Protein AF-K9URP9-F1 (afdb_monomer_lite)

Sequence (396 aa):
MRKAKFNSLANTVRTAKFKATAKFTYFSITTLAIIFYLAGVAKAETPSNNNPIRATFSQLTVNSMAASPTGMSAAIPPQAQAMFGGLTKVTCRAGQAPSTCLPLGFLNTAFGIGKFTPQTAASAAGKPALTGSETLATATPWLGKITVKDALAGNPSLAAVLPQSAFVSGGSGGGSVVNPNLQNTPFGSVVNLKSIQLKRVPSLANTPLNNFAGIQKLTTSQIPNIGNIAFANMPSITIPAGAAVLKMDVVRTQERNVRHMVMSGSEQQPNASCQTNCDYIETHPAIGMPYLKGARIISGDSLQVRGGKGLLAWVNGGKEPTGIHFAGLKFVVRNVNAKQGTATVNLNFRSCFYAFGEHCTPFFIGFPLWQLSERRNSFPLITTDASVVRMIRLQK

Structure (mmCIF, N/CA/C/O backbone):
data_AF-K9URP9-F1
#
_entry.id   AF-K9URP9-F1
#
loop_
_atom_site.group_PDB
_atom_site.id
_atom_site.type_symbol
_atom_site.label_atom_id
_atom_site.label_alt_id
_atom_site.label_comp_id
_atom_site.label_asym_id
_atom_site.label_entity_id
_atom_site.label_seq_id
_atom_site.pdbx_PDB_ins_code
_atom_site.Cartn_x
_atom_site.Cartn_y
_atom_site.Cartn_z
_atom_site.occupancy
_atom_site.B_iso_or_equiv
_atom_site.auth_seq_id
_atom_site.auth_comp_id
_atom_site.auth_asym_id
_atom_site.auth_atom_id
_atom_site.pdbx_PDB_model_num
ATOM 1 N N . MET A 1 1 ? 1.755 61.451 -49.057 1.00 34.56 1 MET A N 1
ATOM 2 C CA . MET A 1 1 ? 2.330 62.711 -48.530 1.00 34.56 1 MET A CA 1
ATOM 3 C C . MET A 1 1 ? 1.831 62.934 -47.105 1.00 34.56 1 MET A C 1
ATOM 5 O O . MET A 1 1 ? 0.663 62.690 -46.861 1.00 34.56 1 MET A O 1
ATOM 9 N N . ARG A 1 2 ? 2.721 63.427 -46.228 1.00 36.50 2 ARG A N 1
ATOM 10 C CA . ARG A 1 2 ? 2.546 63.834 -44.812 1.00 36.50 2 ARG A CA 1
ATOM 11 C C . ARG A 1 2 ? 2.513 62.738 -43.727 1.00 36.50 2 ARG A C 1
ATOM 13 O O . ARG A 1 2 ? 1.492 62.156 -43.395 1.00 36.50 2 ARG A O 1
ATOM 20 N N . LYS A 1 3 ? 3.704 62.568 -43.134 1.00 30.97 3 LYS A N 1
ATOM 21 C CA . LYS A 1 3 ? 3.984 62.162 -41.744 1.00 30.97 3 LYS A CA 1
ATOM 22 C C . LYS A 1 3 ? 3.147 62.984 -40.745 1.00 30.97 3 LYS A C 1
ATOM 24 O O . LYS A 1 3 ? 3.013 64.183 -40.973 1.00 30.97 3 LYS A O 1
ATOM 29 N N . ALA A 1 4 ? 2.787 62.416 -39.587 1.00 31.70 4 ALA A N 1
ATOM 30 C CA . ALA A 1 4 ? 3.400 62.796 -38.300 1.00 31.70 4 ALA A CA 1
ATOM 31 C C . ALA A 1 4 ? 2.737 62.165 -37.052 1.00 31.70 4 ALA A C 1
ATOM 33 O O . ALA A 1 4 ? 1.533 62.247 -36.864 1.00 31.70 4 ALA A O 1
ATOM 34 N N . LYS A 1 5 ? 3.628 61.674 -36.175 1.00 30.41 5 LYS A N 1
ATOM 35 C CA . LYS A 1 5 ? 3.661 61.760 -34.700 1.00 30.41 5 LYS A CA 1
ATOM 36 C C . LYS A 1 5 ? 2.489 61.215 -33.869 1.00 30.41 5 LYS A C 1
ATOM 38 O O . LYS A 1 5 ? 1.526 61.911 -33.578 1.00 30.41 5 LYS A O 1
ATOM 43 N N . PHE A 1 6 ? 2.736 60.038 -33.296 1.00 33.44 6 PHE A N 1
ATOM 44 C CA . PHE A 1 6 ? 2.293 59.686 -31.947 1.00 33.44 6 PHE A CA 1
ATOM 45 C C . PHE A 1 6 ? 3.138 60.448 -30.914 1.00 33.44 6 PHE A C 1
ATOM 47 O O . PHE A 1 6 ? 4.363 60.396 -30.985 1.00 33.44 6 PHE A O 1
ATOM 54 N N . ASN A 1 7 ? 2.489 61.122 -29.960 1.00 30.77 7 ASN A N 1
ATOM 55 C CA . ASN A 1 7 ? 3.104 61.609 -28.724 1.00 30.77 7 ASN A CA 1
ATOM 56 C C . ASN A 1 7 ? 2.097 61.555 -27.556 1.00 30.77 7 ASN A C 1
ATOM 58 O O . ASN A 1 7 ? 1.056 62.200 -27.598 1.00 30.77 7 ASN A O 1
ATOM 62 N N . SER A 1 8 ? 2.464 60.763 -26.543 1.00 32.84 8 SER A N 1
ATOM 63 C CA . SER A 1 8 ? 2.378 60.978 -25.085 1.00 32.84 8 SER A CA 1
ATOM 64 C C . SER A 1 8 ? 1.412 62.026 -24.504 1.00 32.84 8 SER A C 1
ATOM 66 O O . SER A 1 8 ? 1.638 63.214 -24.696 1.00 32.84 8 SER A O 1
ATOM 68 N N . LEU A 1 9 ? 0.538 61.582 -23.586 1.00 33.56 9 LEU A N 1
ATOM 69 C CA . LEU A 1 9 ? 0.057 62.288 -22.374 1.00 33.56 9 LEU A CA 1
ATOM 70 C C . LEU A 1 9 ? -0.288 61.189 -21.335 1.00 33.56 9 LEU A C 1
ATOM 72 O O . LEU A 1 9 ? -1.176 60.382 -21.580 1.00 33.56 9 LEU A O 1
ATOM 76 N N . ALA A 1 10 ? 0.527 60.884 -20.321 1.00 31.83 10 ALA A N 1
ATOM 77 C CA . ALA A 1 10 ? 0.839 61.631 -19.095 1.00 31.83 10 ALA A CA 1
ATOM 78 C C . ALA A 1 10 ? -0.346 61.791 -18.112 1.00 31.83 10 ALA A C 1
ATOM 80 O O . ALA A 1 10 ? -1.184 62.671 -18.252 1.00 31.83 10 ALA A O 1
ATOM 81 N N . ASN A 1 11 ? -0.331 60.919 -17.095 1.00 30.75 11 ASN A N 1
ATOM 82 C CA . ASN A 1 11 ? -0.641 61.126 -15.674 1.00 30.75 11 ASN A CA 1
ATOM 83 C C . ASN A 1 11 ? -1.768 62.087 -15.254 1.00 30.75 11 ASN A C 1
ATOM 85 O O . ASN A 1 11 ? -1.636 63.306 -15.285 1.00 30.75 11 ASN A O 1
ATOM 89 N N . THR A 1 12 ? -2.782 61.526 -14.589 1.00 31.41 12 THR A N 1
ATOM 90 C CA . THR A 1 12 ? -3.489 62.206 -13.492 1.00 31.41 12 THR A CA 1
ATOM 91 C C . THR A 1 12 ? -3.811 61.189 -12.396 1.00 31.41 12 THR A C 1
ATOM 93 O O . THR A 1 12 ? -4.840 60.523 -12.429 1.00 31.41 12 THR A O 1
ATOM 96 N N . VAL A 1 13 ? -2.923 61.058 -11.406 1.00 33.28 13 VAL A N 1
ATOM 97 C CA . VAL A 1 13 ? -3.231 60.397 -10.130 1.00 33.28 13 VAL A CA 1
ATOM 98 C C . VAL A 1 13 ? -3.416 61.495 -9.091 1.00 33.28 13 VAL A C 1
ATOM 100 O O . VAL A 1 13 ? -2.466 62.179 -8.715 1.00 33.28 13 VAL A O 1
ATOM 103 N N . ARG A 1 14 ? -4.661 61.683 -8.643 1.00 32.62 14 ARG A N 1
ATOM 104 C CA . ARG A 1 14 ? -4.984 62.511 -7.477 1.00 32.62 14 ARG A CA 1
ATOM 105 C C . ARG A 1 14 ? -4.479 61.804 -6.220 1.00 32.62 14 ARG A C 1
ATOM 107 O O . ARG A 1 14 ? -4.921 60.708 -5.891 1.00 32.62 14 ARG A O 1
ATOM 114 N N . THR A 1 15 ? -3.564 62.449 -5.511 1.00 33.53 15 THR A N 1
ATOM 115 C CA . THR A 1 15 ? -3.069 62.036 -4.198 1.00 33.53 15 THR A CA 1
ATOM 116 C C . THR A 1 15 ? -4.117 62.321 -3.120 1.00 33.53 15 THR A C 1
ATOM 118 O O . THR A 1 15 ? -4.398 63.471 -2.785 1.00 33.53 15 THR A O 1
ATOM 121 N N . ALA A 1 16 ? -4.690 61.266 -2.539 1.00 36.94 16 ALA A N 1
ATOM 122 C CA . ALA A 1 16 ? -5.431 61.367 -1.286 1.00 36.94 16 ALA A CA 1
ATOM 123 C C . ALA A 1 16 ? -4.433 61.497 -0.122 1.00 36.94 16 ALA A C 1
ATOM 125 O O . ALA A 1 16 ? -3.606 60.615 0.112 1.00 36.94 16 ALA A O 1
ATOM 126 N N . LYS A 1 17 ? -4.494 62.620 0.602 1.00 35.66 17 LYS A N 1
ATOM 127 C CA . LYS A 1 17 ? -3.698 62.872 1.811 1.00 35.66 17 LYS A CA 1
ATOM 128 C C . LYS A 1 17 ? -4.197 61.980 2.953 1.00 35.66 17 LYS A C 1
ATOM 130 O O . LYS A 1 17 ? -5.219 62.274 3.567 1.00 35.66 17 LYS A O 1
ATOM 135 N N . PHE A 1 18 ? -3.462 60.913 3.260 1.00 35.59 18 PHE A N 1
ATOM 136 C CA . PHE A 1 18 ? -3.680 60.107 4.463 1.00 35.59 18 PHE A CA 1
ATOM 137 C C . PHE A 1 18 ? -3.023 60.766 5.686 1.00 35.59 18 PHE A C 1
ATOM 139 O O . PHE A 1 18 ? -1.840 61.108 5.670 1.00 35.59 18 PHE A O 1
ATOM 146 N N . LYS A 1 19 ? -3.820 60.959 6.746 1.00 38.31 19 LYS A N 1
ATOM 147 C CA . LYS A 1 19 ? -3.423 61.556 8.031 1.00 38.31 19 LYS A CA 1
ATOM 148 C C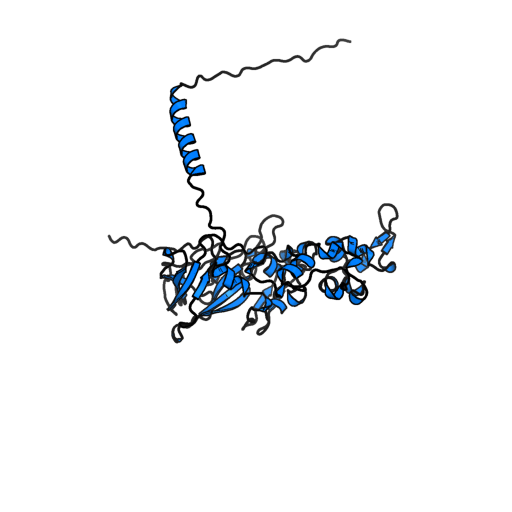 . LYS A 1 19 ? -2.357 60.706 8.742 1.00 38.31 19 LYS A C 1
ATOM 150 O O . LYS A 1 19 ? -2.443 59.482 8.790 1.00 38.31 19 LYS A O 1
ATOM 155 N N . ALA A 1 20 ? -1.376 61.385 9.338 1.00 43.19 20 ALA A N 1
ATOM 156 C CA . ALA A 1 20 ? -0.173 60.818 9.958 1.00 43.19 20 ALA A CA 1
ATOM 157 C C . ALA A 1 20 ? -0.407 59.954 11.219 1.00 43.19 20 ALA A C 1
ATOM 159 O O . ALA A 1 20 ? 0.531 59.343 11.722 1.00 43.19 20 ALA A O 1
ATOM 160 N N . THR A 1 21 ? -1.641 59.833 11.706 1.00 41.44 21 THR A N 1
ATOM 161 C CA . THR A 1 21 ? -1.996 59.018 12.878 1.00 41.44 21 THR A CA 1
ATOM 162 C C . THR A 1 21 ? -2.119 57.516 12.595 1.00 41.44 21 THR A C 1
ATOM 164 O O . THR A 1 21 ? -2.160 56.733 13.535 1.00 41.44 21 THR A O 1
ATOM 167 N N . ALA A 1 22 ? -2.091 57.078 11.329 1.00 40.03 22 ALA A N 1
ATOM 168 C CA . ALA A 1 22 ? -2.135 55.653 10.966 1.00 40.03 22 ALA A CA 1
ATOM 169 C C . ALA A 1 22 ? -0.755 54.955 10.938 1.00 40.03 22 ALA A C 1
ATOM 171 O O . ALA A 1 22 ? -0.683 53.733 10.819 1.00 40.03 22 ALA A O 1
ATOM 172 N N . LYS A 1 23 ? 0.357 55.701 11.052 1.00 36.03 23 LYS A N 1
ATOM 173 C CA . LYS A 1 23 ? 1.711 55.114 11.005 1.00 36.03 23 LYS A CA 1
ATOM 174 C C . LYS A 1 23 ? 2.174 54.509 12.331 1.00 36.03 23 LYS A C 1
ATOM 176 O O . LYS A 1 23 ? 3.009 53.611 12.304 1.00 36.03 23 LYS A O 1
ATOM 181 N N . PHE A 1 24 ? 1.621 54.940 13.466 1.00 36.75 24 PHE A N 1
ATOM 182 C CA . PHE A 1 24 ? 2.049 54.422 14.768 1.00 36.75 24 PHE A CA 1
ATOM 183 C C . PHE A 1 24 ? 1.406 53.072 15.110 1.00 36.75 24 PHE A C 1
ATOM 185 O O . PHE A 1 24 ? 2.075 52.206 15.655 1.00 36.75 24 PHE A O 1
ATOM 192 N N . THR A 1 25 ? 0.163 52.820 14.692 1.00 38.22 25 THR A N 1
ATOM 193 C CA . THR A 1 25 ? -0.515 51.536 14.949 1.00 38.22 25 THR A CA 1
ATOM 194 C C . THR A 1 25 ? -0.039 50.416 14.017 1.00 38.22 25 THR A C 1
ATOM 196 O O . THR A 1 25 ? -0.058 49.248 14.396 1.00 38.22 25 THR A O 1
ATOM 199 N N . TYR A 1 26 ? 0.446 50.751 12.814 1.00 35.41 26 TYR A N 1
ATOM 200 C CA . TYR A 1 26 ? 0.939 49.753 11.858 1.00 35.41 26 TYR A CA 1
ATOM 201 C C . TYR A 1 26 ? 2.353 49.252 12.191 1.00 35.41 26 TYR A C 1
ATOM 203 O O . TYR A 1 26 ? 2.669 48.100 11.914 1.00 35.41 26 TYR A O 1
ATOM 211 N N . PHE A 1 27 ? 3.187 50.076 12.839 1.00 35.84 27 PHE A N 1
ATOM 212 C CA . PHE A 1 27 ? 4.522 49.658 13.287 1.00 35.84 27 PHE A CA 1
ATOM 213 C C . PHE A 1 27 ? 4.488 48.824 14.578 1.00 35.84 27 PHE A C 1
ATOM 215 O O . PHE A 1 27 ? 5.326 47.944 14.760 1.00 35.84 27 PHE A O 1
ATOM 222 N N . SER A 1 28 ? 3.499 49.011 15.457 1.00 35.81 28 SER A N 1
ATOM 223 C CA . SER A 1 28 ? 3.376 48.191 16.673 1.00 35.81 28 SER A CA 1
ATOM 224 C C . SER A 1 28 ? 2.900 46.761 16.382 1.00 35.81 28 SER A C 1
ATOM 226 O O . SER A 1 28 ? 3.325 45.826 17.057 1.00 35.81 28 SER A O 1
ATOM 228 N N . ILE A 1 29 ? 2.059 46.568 15.357 1.00 38.97 29 ILE A N 1
ATOM 229 C CA . ILE A 1 29 ? 1.507 45.248 15.002 1.00 38.97 29 ILE A CA 1
ATOM 230 C C . ILE A 1 29 ? 2.509 44.424 14.176 1.00 38.97 29 ILE A C 1
ATOM 232 O O . ILE A 1 29 ? 2.613 43.213 14.371 1.00 38.97 29 ILE A O 1
ATOM 236 N N . THR A 1 30 ? 3.315 45.052 13.313 1.00 37.19 30 THR A N 1
ATOM 237 C CA . THR A 1 30 ? 4.352 44.335 12.549 1.00 37.19 30 THR A CA 1
ATOM 238 C C . THR A 1 30 ? 5.536 43.916 13.418 1.00 37.19 30 THR A C 1
ATOM 240 O O . THR A 1 30 ? 6.073 42.829 13.219 1.00 37.19 30 THR A O 1
ATOM 243 N N . THR A 1 31 ? 5.899 44.699 14.437 1.00 36.03 31 THR A N 1
ATOM 244 C CA . THR A 1 31 ? 7.013 44.333 15.329 1.00 36.03 31 THR A CA 1
ATOM 245 C C . THR A 1 31 ? 6.633 43.196 16.290 1.00 36.03 31 THR A C 1
ATOM 247 O O . THR A 1 31 ? 7.452 42.314 16.544 1.00 36.03 31 THR A O 1
ATOM 250 N N . LEU A 1 32 ? 5.374 43.122 16.750 1.00 35.72 32 LEU A N 1
ATOM 251 C CA . LEU A 1 32 ? 4.903 41.997 17.574 1.00 35.72 32 LEU A CA 1
ATOM 252 C C . LEU A 1 32 ? 4.765 40.694 16.763 1.00 35.72 32 LEU A C 1
ATOM 254 O O . LEU A 1 32 ? 5.080 39.619 17.271 1.00 35.72 32 LEU A O 1
ATOM 258 N N . ALA A 1 33 ? 4.371 40.778 15.487 1.00 36.47 33 ALA A N 1
ATOM 259 C CA . ALA A 1 33 ? 4.318 39.619 14.593 1.00 36.47 33 ALA A CA 1
ATOM 260 C C . ALA A 1 33 ? 5.715 39.046 14.284 1.00 36.47 33 ALA A C 1
ATOM 262 O O . ALA A 1 33 ? 5.862 37.831 14.175 1.00 36.47 33 ALA A O 1
ATOM 263 N N . ILE A 1 34 ? 6.754 39.888 14.216 1.00 37.81 34 ILE A N 1
ATOM 264 C CA . ILE A 1 34 ? 8.144 39.444 14.005 1.00 37.81 34 ILE A CA 1
ATOM 265 C C . ILE A 1 34 ? 8.726 38.797 15.274 1.00 37.81 34 ILE A C 1
ATOM 267 O O . ILE A 1 34 ? 9.455 37.813 15.170 1.00 37.81 34 ILE A O 1
ATOM 271 N N . ILE A 1 35 ? 8.355 39.264 16.472 1.00 34.94 35 ILE A N 1
ATOM 272 C CA . ILE A 1 35 ? 8.791 38.635 17.732 1.00 34.94 35 ILE A CA 1
ATOM 273 C C . ILE A 1 35 ? 8.138 37.254 17.918 1.00 34.94 35 ILE A C 1
ATOM 275 O O . ILE A 1 35 ? 8.825 36.322 18.327 1.00 34.94 35 ILE A O 1
ATOM 279 N N . PHE A 1 36 ? 6.875 37.053 17.519 1.00 35.19 36 PHE A N 1
ATOM 280 C CA . PHE A 1 36 ? 6.280 35.705 17.491 1.00 35.19 36 PHE A CA 1
ATOM 281 C C . PHE A 1 36 ? 6.842 34.812 16.372 1.00 35.19 36 PHE A C 1
ATOM 283 O O . PHE A 1 36 ? 6.916 33.597 16.552 1.00 35.19 36 PHE A O 1
ATOM 290 N N . TYR A 1 37 ? 7.307 35.386 15.257 1.00 35.53 37 TYR A N 1
ATOM 291 C CA . TYR A 1 37 ? 7.987 34.625 14.200 1.00 35.53 37 TYR A CA 1
ATOM 292 C C . TYR A 1 37 ? 9.415 34.202 14.592 1.00 35.53 37 TYR A C 1
ATOM 294 O O . TYR A 1 37 ? 9.905 33.181 14.114 1.00 35.53 37 TYR A O 1
ATOM 302 N N . LEU A 1 38 ? 10.075 34.945 15.491 1.00 32.22 38 LEU A N 1
ATOM 303 C CA . LEU A 1 38 ? 11.435 34.649 15.964 1.00 32.22 38 LEU A CA 1
ATOM 304 C C . LEU A 1 38 ? 11.488 33.903 17.310 1.00 32.22 38 LEU A C 1
ATOM 306 O O . LEU A 1 38 ? 12.476 33.223 17.572 1.00 32.22 38 LEU A O 1
ATOM 310 N N . ALA A 1 39 ? 10.437 33.960 18.137 1.00 35.59 39 ALA A N 1
ATOM 311 C CA . ALA A 1 39 ? 10.369 33.268 19.434 1.00 35.59 39 ALA A CA 1
ATOM 312 C C . ALA A 1 39 ? 9.402 32.065 19.464 1.00 35.59 39 ALA A C 1
ATOM 314 O O . ALA A 1 39 ? 9.226 31.437 20.505 1.00 35.59 39 ALA A O 1
ATOM 315 N N . GLY A 1 40 ? 8.778 31.730 18.331 1.00 35.06 40 GLY A N 1
ATOM 316 C CA . GLY A 1 40 ? 7.729 30.714 18.234 1.00 35.06 40 GLY A CA 1
ATOM 317 C C . GLY A 1 40 ? 7.992 29.603 17.224 1.00 35.06 40 GLY A C 1
ATOM 318 O O . GLY A 1 40 ? 7.066 28.870 16.893 1.00 35.06 40 GLY A O 1
ATOM 319 N N . VAL A 1 41 ? 9.224 29.421 16.742 1.00 36.44 41 VAL A N 1
ATOM 320 C CA . VAL A 1 41 ? 9.607 28.108 16.215 1.00 36.44 41 VAL A CA 1
ATOM 321 C C . VAL A 1 41 ? 9.947 27.278 17.441 1.00 36.44 41 VAL A C 1
ATOM 323 O O . VAL A 1 41 ? 11.108 27.167 17.834 1.00 36.44 41 VAL A O 1
ATOM 326 N N . ALA A 1 42 ? 8.921 26.712 18.086 1.00 35.38 42 ALA A N 1
ATOM 327 C CA . ALA A 1 42 ? 9.142 25.464 18.794 1.00 35.38 42 ALA A CA 1
ATOM 328 C C . ALA A 1 42 ? 9.882 24.601 17.778 1.00 35.38 42 ALA A C 1
ATOM 330 O O . ALA A 1 42 ? 9.323 24.284 16.724 1.00 35.38 42 ALA A O 1
ATOM 331 N N . LYS A 1 43 ? 11.180 24.367 18.009 1.00 31.98 43 LYS A N 1
ATOM 332 C CA . LYS A 1 43 ? 11.938 23.410 17.218 1.00 31.98 43 LYS A CA 1
ATOM 333 C C . LYS A 1 43 ? 11.068 22.171 17.264 1.00 31.98 43 LYS A C 1
ATOM 335 O O . LYS A 1 43 ? 10.915 21.593 18.337 1.00 31.98 43 LYS A O 1
ATOM 340 N N . ALA A 1 44 ? 10.421 21.839 16.146 1.00 37.56 44 ALA A N 1
ATOM 341 C CA . ALA A 1 44 ? 9.866 20.518 15.981 1.00 37.56 44 ALA A CA 1
ATOM 342 C C . ALA A 1 44 ? 11.051 19.625 16.308 1.00 37.56 44 ALA A C 1
ATOM 344 O O . ALA A 1 44 ? 12.071 19.707 15.617 1.00 37.56 44 ALA A O 1
ATOM 345 N N . GLU A 1 45 ? 10.985 18.946 17.456 1.00 34.72 45 GLU A N 1
ATOM 346 C CA . GLU A 1 45 ? 12.039 18.039 17.863 1.00 34.72 45 GLU A CA 1
ATOM 347 C C . GLU A 1 45 ? 12.273 17.165 16.645 1.00 34.72 45 GLU A C 1
ATOM 349 O O . GLU A 1 45 ? 11.347 16.516 16.146 1.00 34.72 45 GLU A O 1
ATOM 354 N N . THR A 1 46 ? 13.479 17.251 16.086 1.00 36.47 46 THR A N 1
ATOM 355 C CA . THR A 1 46 ? 13.917 16.332 15.049 1.00 36.47 46 THR A CA 1
ATOM 356 C C . THR A 1 46 ? 13.543 14.956 15.573 1.00 36.47 46 THR A C 1
ATOM 358 O O . THR A 1 46 ? 13.974 14.642 16.686 1.00 36.47 46 THR A O 1
ATOM 361 N N . PRO A 1 47 ? 12.680 14.184 14.877 1.00 41.97 47 PRO A N 1
ATOM 362 C CA . PRO A 1 47 ? 12.162 12.946 15.424 1.00 41.97 47 PRO A CA 1
ATOM 363 C C . PRO A 1 47 ? 13.365 12.099 15.798 1.00 41.97 47 PRO A C 1
ATOM 365 O O . PRO A 1 47 ? 14.113 11.642 14.933 1.00 41.97 47 PRO A O 1
ATOM 368 N N . SER A 1 48 ? 13.596 11.993 17.105 1.00 41.69 48 SER A N 1
ATOM 369 C CA . SER A 1 48 ? 14.720 11.254 17.640 1.00 41.69 48 SER A CA 1
ATOM 370 C C . SER A 1 48 ? 14.665 9.858 17.033 1.00 41.69 48 SER A C 1
ATOM 372 O O . SER A 1 48 ? 13.585 9.272 16.897 1.00 41.69 48 SER A O 1
ATOM 374 N N . ASN A 1 49 ? 15.822 9.294 16.686 1.00 46.09 49 ASN A N 1
ATOM 375 C CA . ASN A 1 49 ? 15.916 7.890 16.282 1.00 46.09 49 ASN A CA 1
ATOM 376 C C . ASN A 1 49 ? 15.344 6.933 17.355 1.00 46.09 49 ASN A C 1
ATOM 378 O O . ASN A 1 49 ? 15.093 5.773 17.046 1.00 46.09 49 ASN A O 1
ATOM 382 N N . ASN A 1 50 ? 15.050 7.443 18.559 1.00 50.69 50 ASN A N 1
ATOM 383 C CA . ASN A 1 50 ? 14.393 6.749 19.663 1.00 50.69 50 ASN A CA 1
ATOM 384 C C . ASN A 1 50 ? 12.870 6.979 19.741 1.00 50.69 50 ASN A C 1
ATOM 386 O O . ASN A 1 50 ? 12.268 6.657 20.763 1.00 50.69 50 ASN A O 1
ATOM 390 N N . ASN A 1 51 ? 12.213 7.531 18.712 1.00 72.56 51 ASN A N 1
ATOM 391 C CA . ASN A 1 51 ? 10.751 7.615 18.696 1.00 72.56 51 ASN A CA 1
ATOM 392 C C . ASN A 1 51 ? 10.161 6.183 18.630 1.00 72.56 51 ASN A C 1
ATOM 394 O O . ASN A 1 51 ? 10.341 5.504 17.612 1.00 72.56 51 ASN A O 1
ATOM 398 N N . PRO A 1 52 ? 9.430 5.711 19.659 1.00 77.38 52 PRO A N 1
ATOM 399 C CA . PRO A 1 52 ? 8.906 4.341 19.716 1.00 77.38 52 PRO A CA 1
ATOM 400 C C . PRO A 1 52 ? 7.935 4.020 18.570 1.00 77.38 52 PRO A C 1
ATOM 402 O O . PRO A 1 52 ? 7.813 2.867 18.150 1.00 77.38 52 PRO A O 1
ATOM 405 N N . ILE A 1 53 ? 7.290 5.042 18.003 1.00 81.44 53 ILE A N 1
ATOM 406 C CA . ILE A 1 53 ? 6.449 4.914 16.811 1.00 81.44 53 ILE A CA 1
ATOM 407 C C . ILE A 1 53 ? 7.317 4.559 15.605 1.00 81.44 53 ILE A C 1
ATOM 409 O O . ILE A 1 53 ? 7.012 3.606 14.889 1.00 81.44 53 ILE A O 1
ATOM 413 N N . ARG A 1 54 ? 8.440 5.264 15.411 1.00 85.50 54 ARG A N 1
ATOM 414 C CA . ARG A 1 54 ? 9.380 4.951 14.330 1.00 85.50 54 ARG A CA 1
ATOM 415 C C . ARG A 1 54 ? 9.961 3.557 14.503 1.00 85.50 54 ARG A C 1
ATOM 417 O O . ARG A 1 54 ? 9.957 2.802 13.542 1.00 85.50 54 ARG A O 1
ATOM 424 N N . ALA A 1 55 ? 10.375 3.189 15.715 1.00 86.19 55 ALA A N 1
ATOM 425 C CA . ALA A 1 55 ? 10.870 1.844 16.007 1.00 86.19 55 ALA A CA 1
ATOM 426 C C . ALA A 1 55 ? 9.849 0.755 15.628 1.00 86.19 55 ALA A C 1
ATOM 428 O O . ALA A 1 55 ? 10.214 -0.227 14.987 1.00 86.19 55 ALA A O 1
ATOM 429 N N . THR A 1 56 ? 8.564 0.965 15.935 1.00 87.00 56 THR A N 1
ATOM 430 C CA . THR A 1 56 ? 7.496 0.028 15.553 1.00 87.00 56 THR A CA 1
ATOM 431 C C . THR A 1 56 ? 7.349 -0.069 14.031 1.00 87.00 56 THR A C 1
ATOM 433 O O . THR A 1 56 ? 7.316 -1.163 13.476 1.00 87.00 56 THR A O 1
ATOM 436 N N . PHE A 1 57 ? 7.314 1.064 13.326 1.00 88.88 57 PHE A N 1
ATOM 437 C CA . PHE A 1 57 ? 7.189 1.089 11.862 1.00 88.88 57 PHE A CA 1
ATOM 438 C C . PHE A 1 57 ? 8.446 0.584 11.140 1.00 88.88 57 PHE A C 1
ATOM 440 O O . PHE A 1 57 ? 8.353 0.123 10.004 1.00 88.88 57 PHE A O 1
ATOM 447 N N . SER A 1 58 ? 9.613 0.630 11.785 1.00 91.69 58 SER A N 1
ATOM 448 C CA . SER A 1 58 ? 10.855 0.047 11.269 1.00 91.69 58 SER A CA 1
ATOM 449 C C . SER A 1 58 ? 10.841 -1.485 11.269 1.00 91.69 58 SER A C 1
ATOM 451 O O . SER A 1 58 ? 11.610 -2.095 10.534 1.00 91.69 58 SER A O 1
ATOM 453 N N . GLN A 1 59 ? 9.974 -2.112 12.070 1.00 90.81 59 GLN A N 1
ATOM 454 C CA . GLN A 1 59 ? 9.821 -3.571 12.138 1.00 90.81 59 GLN A CA 1
ATOM 455 C C . GLN A 1 59 ? 8.718 -4.104 11.213 1.00 90.81 59 GLN A C 1
ATOM 457 O O . GLN A 1 59 ? 8.587 -5.314 11.040 1.00 90.81 59 GLN A O 1
ATOM 462 N N . LEU A 1 60 ? 7.914 -3.216 10.625 1.00 93.00 60 LEU A N 1
ATOM 463 C CA . LEU A 1 60 ? 6.803 -3.582 9.757 1.00 93.00 60 LEU A CA 1
ATOM 464 C C . LEU A 1 60 ? 7.189 -3.444 8.293 1.00 93.00 60 LEU A C 1
ATOM 466 O O . LEU A 1 60 ? 7.716 -2.420 7.878 1.00 93.00 60 LEU A O 1
ATOM 470 N N . THR A 1 61 ? 6.864 -4.454 7.503 1.00 95.50 61 THR A N 1
ATOM 471 C CA . THR A 1 61 ? 7.004 -4.468 6.046 1.00 95.50 61 THR A CA 1
ATOM 472 C C . THR A 1 61 ? 5.712 -5.006 5.437 1.00 95.50 61 THR A C 1
ATOM 474 O O . THR A 1 61 ? 4.878 -5.580 6.138 1.00 95.50 61 THR A O 1
ATOM 477 N N . VAL A 1 62 ? 5.529 -4.885 4.120 1.00 95.25 62 VAL A N 1
ATOM 478 C CA . VAL A 1 62 ? 4.361 -5.502 3.462 1.00 95.25 62 VAL A CA 1
ATOM 479 C C . VAL A 1 62 ? 4.407 -7.029 3.605 1.00 95.25 62 VAL A C 1
ATOM 481 O O . VAL A 1 62 ? 3.368 -7.667 3.753 1.00 95.25 62 VAL A O 1
ATOM 484 N N . ASN A 1 63 ? 5.605 -7.619 3.605 1.00 94.75 63 ASN A N 1
ATOM 485 C CA . ASN A 1 63 ? 5.795 -9.060 3.763 1.00 94.75 63 ASN A CA 1
ATOM 486 C C . ASN A 1 63 ? 5.585 -9.561 5.199 1.00 94.75 63 ASN A C 1
ATOM 488 O O . ASN A 1 63 ? 5.319 -10.745 5.375 1.00 94.75 63 ASN A O 1
ATOM 492 N N . SER A 1 64 ? 5.685 -8.697 6.215 1.00 92.44 64 SER A N 1
ATOM 493 C CA . SER A 1 64 ? 5.437 -9.083 7.612 1.00 92.44 64 SER A CA 1
ATOM 494 C C . SER A 1 64 ? 3.964 -8.991 8.014 1.00 92.44 64 SER A C 1
ATOM 496 O O . SER A 1 64 ? 3.610 -9.379 9.125 1.00 92.44 64 SER A O 1
ATOM 498 N N . MET A 1 65 ? 3.105 -8.433 7.158 1.00 92.06 65 MET A N 1
ATOM 499 C CA . MET A 1 65 ? 1.673 -8.332 7.426 1.00 92.06 65 MET A CA 1
ATOM 500 C C . MET A 1 65 ? 1.008 -9.708 7.381 1.00 92.06 65 MET A C 1
ATOM 502 O O . MET A 1 65 ? 1.320 -10.537 6.523 1.00 92.06 65 MET A O 1
ATOM 506 N N . ALA A 1 66 ? 0.044 -9.930 8.274 1.00 92.31 66 ALA A N 1
ATOM 507 C CA . ALA A 1 66 ? -0.699 -11.177 8.299 1.00 92.31 66 ALA A CA 1
ATOM 508 C C . ALA A 1 66 ? -1.544 -11.348 7.029 1.00 92.31 66 ALA A C 1
ATOM 510 O O . ALA A 1 66 ? -2.036 -10.385 6.429 1.00 92.31 66 ALA A O 1
ATOM 511 N N . ALA A 1 67 ? -1.739 -12.605 6.640 1.00 92.38 67 ALA A N 1
ATOM 512 C CA . ALA A 1 67 ? -2.669 -12.948 5.583 1.00 92.38 67 ALA A CA 1
ATOM 513 C C . ALA A 1 67 ? -4.101 -12.529 5.934 1.00 92.38 67 ALA A C 1
ATOM 515 O O . ALA A 1 67 ? -4.495 -12.496 7.102 1.00 92.38 67 ALA A O 1
ATOM 516 N N . SER A 1 68 ? -4.894 -12.239 4.904 1.00 88.06 68 SER A N 1
ATOM 517 C CA . SER A 1 68 ? -6.309 -11.948 5.110 1.00 88.06 68 SER A CA 1
ATOM 518 C C . SER A 1 68 ? -7.030 -13.197 5.631 1.00 88.06 68 SER A C 1
ATOM 520 O O . SER A 1 68 ? -6.989 -14.228 4.955 1.00 88.06 68 SER A O 1
ATOM 522 N N . PRO A 1 69 ? -7.719 -13.148 6.786 1.00 85.12 69 PRO A N 1
ATOM 523 C CA . PRO A 1 69 ? -8.440 -14.309 7.311 1.00 85.12 69 PRO A CA 1
ATOM 524 C C . PRO A 1 69 ? -9.669 -14.648 6.458 1.00 85.12 69 PRO A C 1
ATOM 526 O O . PRO A 1 69 ? -10.105 -15.794 6.412 1.00 85.12 69 PRO A O 1
ATOM 529 N N . THR A 1 70 ? -10.211 -13.657 5.752 1.00 86.12 70 THR A N 1
ATOM 530 C CA . THR A 1 70 ? -11.373 -13.787 4.873 1.00 86.12 70 THR A CA 1
ATOM 531 C C . THR A 1 70 ? -11.023 -13.389 3.443 1.00 86.12 70 THR A C 1
ATOM 533 O O . THR A 1 70 ? -10.046 -12.683 3.184 1.00 86.12 70 THR A O 1
ATOM 536 N N . GLY A 1 71 ? -11.809 -13.864 2.478 1.00 86.00 71 GLY A N 1
ATOM 537 C CA . GLY A 1 71 ? -11.693 -13.401 1.100 1.00 86.00 71 GLY A CA 1
ATOM 538 C C . GLY A 1 71 ? -12.201 -11.965 0.961 1.00 86.00 71 GLY A C 1
ATOM 539 O O . GLY A 1 71 ? -13.234 -11.613 1.522 1.00 86.00 71 GLY A O 1
ATOM 540 N N . MET A 1 72 ? -11.500 -11.149 0.181 1.00 87.06 72 MET A N 1
ATOM 541 C CA . MET A 1 72 ? -11.888 -9.787 -0.175 1.00 87.06 72 MET A CA 1
ATOM 542 C C . MET A 1 72 ? -11.924 -9.647 -1.690 1.00 87.06 72 MET A C 1
ATOM 544 O O . MET A 1 72 ? -11.033 -10.126 -2.396 1.00 87.06 72 MET A O 1
ATOM 548 N N . SER A 1 73 ? -12.941 -8.967 -2.209 1.00 87.38 73 SER A N 1
ATOM 549 C CA . SER A 1 73 ? -13.028 -8.694 -3.635 1.00 87.38 73 SER A CA 1
ATOM 550 C C . SER A 1 73 ? -13.821 -7.425 -3.907 1.00 87.38 73 SER A C 1
ATOM 552 O O . SER A 1 73 ? -14.870 -7.220 -3.305 1.00 87.38 73 SER A O 1
ATOM 554 N N . ALA A 1 74 ? -13.345 -6.594 -4.832 1.00 84.88 74 ALA A N 1
ATOM 555 C CA . ALA A 1 74 ? -14.073 -5.416 -5.289 1.00 84.88 74 ALA A CA 1
ATOM 556 C C . ALA A 1 74 ? -13.869 -5.195 -6.781 1.00 84.88 74 ALA A C 1
ATOM 558 O O . ALA A 1 74 ? -12.743 -5.250 -7.280 1.00 84.88 74 ALA A O 1
ATOM 559 N N . ALA A 1 75 ? -14.969 -4.936 -7.485 1.00 86.94 75 ALA A N 1
ATOM 560 C CA . ALA A 1 75 ? -14.931 -4.530 -8.879 1.00 86.94 75 ALA A CA 1
ATOM 561 C C . ALA A 1 75 ? -14.346 -3.120 -9.006 1.00 86.94 75 ALA A C 1
ATOM 563 O O . ALA A 1 75 ? -14.667 -2.227 -8.219 1.00 86.94 75 ALA A O 1
ATOM 564 N N . ILE A 1 76 ? -13.504 -2.942 -10.018 1.00 83.12 76 ILE A N 1
ATOM 565 C CA . ILE A 1 76 ? -13.030 -1.641 -10.456 1.00 83.12 76 ILE A CA 1
ATOM 566 C C . ILE A 1 76 ? -13.950 -1.175 -11.593 1.00 83.12 76 ILE A C 1
ATOM 568 O O . ILE A 1 76 ? -14.040 -1.843 -12.631 1.00 83.12 76 ILE A O 1
ATOM 572 N N . PRO A 1 77 ? -14.630 -0.037 -11.406 1.00 77.12 77 PRO A N 1
ATOM 573 C CA . PRO A 1 77 ? -15.388 0.651 -12.435 1.00 77.12 77 PRO A CA 1
ATOM 574 C C . PRO A 1 77 ? -14.721 0.703 -13.804 1.00 77.12 77 PRO A C 1
ATOM 576 O O . PRO A 1 77 ? -13.559 1.103 -13.841 1.00 77.12 77 PRO A O 1
ATOM 579 N N . PRO A 1 78 ? -15.424 0.436 -14.921 1.00 83.69 78 PRO A N 1
ATOM 580 C CA . PRO A 1 78 ? -14.868 0.578 -16.272 1.00 83.69 78 PRO A CA 1
ATOM 581 C C . PRO A 1 78 ? -14.147 1.911 -16.499 1.00 83.69 78 PRO A C 1
ATOM 583 O O . PRO A 1 78 ? -13.035 1.940 -17.017 1.00 83.69 78 PRO A O 1
ATOM 586 N N . GLN A 1 79 ? -14.731 3.004 -16.001 1.00 75.62 79 GLN A N 1
ATOM 587 C CA . GLN A 1 79 ? -14.186 4.359 -16.096 1.00 75.62 79 GLN A CA 1
ATOM 588 C C . GLN A 1 79 ? -12.847 4.516 -15.358 1.00 75.62 79 GLN A C 1
ATOM 590 O O . GLN A 1 79 ? -12.074 5.409 -15.679 1.00 75.62 79 GLN A O 1
ATOM 595 N N . ALA A 1 80 ? -12.568 3.657 -14.377 1.00 73.62 80 ALA A N 1
ATOM 596 C CA . ALA A 1 80 ? -11.352 3.665 -13.577 1.00 73.62 80 ALA A CA 1
ATOM 597 C C . ALA A 1 80 ? -10.315 2.626 -14.023 1.00 73.62 80 ALA A C 1
ATOM 599 O O . ALA A 1 80 ? -9.143 2.789 -13.703 1.00 73.62 80 ALA A O 1
ATOM 600 N N . GLN A 1 81 ? -10.696 1.568 -14.750 1.00 84.25 81 GLN A N 1
ATOM 601 C CA . GLN A 1 81 ? -9.815 0.416 -15.021 1.00 84.25 81 GLN A CA 1
ATOM 602 C C . GLN A 1 81 ? -8.482 0.829 -15.645 1.00 84.25 81 GLN A C 1
ATOM 604 O O . GLN A 1 81 ? -7.434 0.354 -15.212 1.00 84.25 81 GLN A O 1
ATOM 609 N N . ALA A 1 82 ? -8.498 1.765 -16.599 1.00 78.81 82 ALA A N 1
ATOM 610 C CA . ALA A 1 82 ? -7.284 2.291 -17.221 1.00 78.81 82 ALA A CA 1
ATOM 611 C C . ALA A 1 82 ? -6.304 2.891 -16.192 1.00 78.81 82 ALA A C 1
ATOM 613 O O . ALA A 1 82 ? -5.102 2.643 -16.267 1.00 78.81 82 ALA A O 1
ATOM 614 N N . MET A 1 83 ? -6.817 3.596 -15.177 1.00 72.62 83 MET A N 1
ATOM 615 C CA . MET A 1 83 ? -6.023 4.201 -14.096 1.00 72.62 83 MET A CA 1
ATOM 616 C C . MET A 1 83 ? -5.377 3.143 -13.189 1.00 72.62 83 MET A C 1
ATOM 618 O O . MET A 1 83 ? -4.337 3.390 -12.586 1.00 72.62 83 MET A O 1
ATOM 622 N N . PHE A 1 84 ? -5.965 1.947 -13.126 1.00 76.25 84 PHE A N 1
ATOM 623 C CA . PHE A 1 84 ? -5.439 0.787 -12.406 1.00 76.25 84 PHE A CA 1
ATOM 624 C C . PHE A 1 84 ? -4.642 -0.168 -13.313 1.00 76.25 84 PHE A C 1
ATOM 626 O O . PHE A 1 84 ? -4.500 -1.352 -13.005 1.00 76.25 84 PHE A O 1
ATOM 633 N N . GLY A 1 85 ? -4.140 0.308 -14.458 1.00 79.19 85 GLY A N 1
ATOM 634 C CA . GLY A 1 85 ? -3.378 -0.522 -15.396 1.00 79.19 85 GLY A CA 1
ATOM 635 C C . GLY A 1 85 ? -4.220 -1.611 -16.073 1.00 79.19 85 GLY A C 1
ATOM 636 O O . GLY A 1 85 ? -3.705 -2.687 -16.383 1.00 79.19 85 GLY A O 1
ATOM 637 N N . GLY A 1 86 ? -5.517 -1.352 -16.256 1.00 84.12 86 GLY A N 1
ATOM 638 C CA . GLY A 1 86 ? -6.500 -2.279 -16.823 1.00 84.12 86 GLY A CA 1
ATOM 639 C C . GLY A 1 86 ? -7.120 -3.241 -15.808 1.00 84.12 86 GLY A C 1
ATOM 640 O O . GLY A 1 86 ? -7.819 -4.171 -16.203 1.00 84.12 86 GLY A O 1
ATOM 641 N N . LEU A 1 87 ? -6.865 -3.064 -14.506 1.00 87.00 87 LEU A N 1
ATOM 642 C CA . LEU A 1 87 ? -7.429 -3.940 -13.484 1.00 87.00 87 LEU A CA 1
ATOM 643 C C . LEU A 1 87 ? -8.952 -3.779 -13.422 1.00 87.00 87 LEU A C 1
ATOM 645 O O . LEU A 1 87 ? -9.449 -2.691 -13.151 1.00 87.00 87 LEU A O 1
ATOM 649 N N . THR A 1 88 ? -9.685 -4.873 -13.616 1.00 89.44 88 THR A N 1
ATOM 650 C CA . THR A 1 88 ? -11.158 -4.899 -13.570 1.00 89.44 88 THR A CA 1
ATOM 651 C C . THR A 1 88 ? -11.704 -5.250 -12.190 1.00 89.44 88 THR A C 1
ATOM 653 O O . THR A 1 88 ? -12.848 -4.937 -11.865 1.00 89.44 88 THR A O 1
ATOM 656 N N . LYS A 1 89 ? -10.896 -5.913 -11.359 1.00 89.44 89 LYS A N 1
ATOM 657 C CA . LYS A 1 89 ? -11.264 -6.350 -10.014 1.00 89.44 89 LYS A CA 1
ATOM 658 C C . LYS A 1 89 ? -10.013 -6.519 -9.161 1.00 89.44 89 LYS A C 1
ATOM 660 O O . LYS A 1 89 ? -9.022 -7.071 -9.627 1.00 89.44 89 LYS A O 1
ATOM 665 N N . VAL A 1 90 ? -10.079 -6.125 -7.896 1.00 88.75 90 VAL A N 1
ATOM 666 C CA . VAL A 1 90 ? -9.090 -6.519 -6.884 1.00 88.75 90 VAL A CA 1
ATOM 667 C C . VAL A 1 90 ? -9.628 -7.741 -6.164 1.00 88.75 90 VAL A C 1
ATOM 669 O O . VAL A 1 90 ? -10.793 -7.744 -5.768 1.00 88.75 90 VAL A O 1
ATOM 672 N N . THR A 1 91 ? -8.817 -8.785 -6.005 1.00 90.19 91 THR A N 1
ATOM 673 C CA . THR A 1 91 ? -9.218 -9.987 -5.266 1.00 90.19 91 THR A CA 1
ATOM 674 C C . THR A 1 91 ? -8.062 -10.515 -4.431 1.00 90.19 91 THR A C 1
ATOM 676 O O . THR A 1 91 ? -6.989 -10.783 -4.958 1.00 90.19 91 THR A O 1
ATOM 679 N N . CYS A 1 92 ? -8.326 -10.715 -3.146 1.00 92.50 92 CYS A N 1
ATOM 680 C CA . CYS A 1 92 ? -7.459 -11.399 -2.199 1.00 92.50 92 CYS A CA 1
ATOM 681 C C . CYS A 1 92 ? -8.246 -12.561 -1.604 1.00 92.50 92 CYS A C 1
ATOM 683 O O . CYS A 1 92 ? -9.287 -12.356 -0.988 1.00 92.50 92 CYS A O 1
ATOM 685 N N . ARG A 1 93 ? -7.793 -13.792 -1.814 1.00 93.31 93 ARG A N 1
ATOM 686 C CA . ARG A 1 93 ? -8.411 -14.978 -1.213 1.00 93.31 93 ARG A CA 1
ATOM 687 C C . ARG A 1 93 ? -8.061 -15.048 0.274 1.00 93.31 93 ARG A C 1
ATOM 689 O O . ARG A 1 93 ? -7.046 -14.499 0.704 1.00 93.31 93 ARG A O 1
ATOM 696 N N . ALA A 1 94 ? -8.886 -15.755 1.042 1.00 93.56 94 ALA A N 1
ATOM 697 C CA . ALA A 1 94 ? -8.542 -16.098 2.418 1.00 93.56 94 ALA A CA 1
ATOM 698 C C . ALA A 1 94 ? -7.178 -16.814 2.449 1.00 93.56 94 ALA A C 1
ATOM 700 O O . ALA A 1 94 ? -6.875 -17.620 1.568 1.00 93.56 94 ALA A O 1
ATOM 701 N N . GLY A 1 95 ? -6.341 -16.473 3.424 1.00 93.69 95 GLY A N 1
ATOM 702 C CA . GLY A 1 95 ? -4.978 -16.987 3.555 1.00 93.69 95 GLY A CA 1
ATOM 703 C C . GLY A 1 95 ? -3.934 -16.311 2.657 1.00 93.69 95 GLY A C 1
ATOM 704 O O . GLY A 1 95 ? -2.752 -16.610 2.799 1.00 93.69 95 GLY A O 1
ATOM 705 N N . GLN A 1 96 ? -4.303 -15.369 1.779 1.00 94.62 96 GLN A N 1
ATOM 706 C CA . GLN A 1 96 ? -3.315 -14.625 0.989 1.00 94.62 96 GLN A CA 1
ATOM 707 C C . GLN A 1 96 ? -2.742 -13.428 1.754 1.00 94.62 96 GLN A C 1
ATOM 709 O O . GLN A 1 96 ? -3.475 -12.618 2.329 1.00 94.62 96 GLN A O 1
ATOM 714 N N . ALA A 1 97 ? -1.415 -13.299 1.711 1.00 93.94 97 ALA A N 1
ATOM 715 C CA . ALA A 1 97 ? -0.692 -12.130 2.197 1.00 93.94 97 ALA A CA 1
ATOM 716 C C . ALA A 1 97 ? -0.880 -10.934 1.247 1.00 93.94 97 ALA A C 1
ATOM 718 O O . ALA A 1 97 ? -0.954 -11.136 0.025 1.00 93.94 97 ALA A O 1
ATOM 719 N N . PRO A 1 98 ? -0.879 -9.688 1.760 1.00 94.69 98 PRO A N 1
ATOM 720 C CA . PRO A 1 98 ? -1.039 -8.497 0.926 1.00 94.69 98 PRO A CA 1
ATOM 721 C C . PRO A 1 98 ? 0.022 -8.417 -0.174 1.00 94.69 98 PRO A C 1
ATOM 723 O O . PRO A 1 98 ? -0.284 -8.005 -1.288 1.00 94.69 98 PRO A O 1
ATOM 726 N N . SER A 1 99 ? 1.238 -8.906 0.079 1.00 95.31 99 SER A N 1
ATOM 727 C CA . SER A 1 99 ? 2.319 -8.919 -0.910 1.00 95.31 99 SER A CA 1
ATOM 728 C C . SER A 1 99 ? 2.042 -9.745 -2.168 1.00 95.31 99 SER A C 1
ATOM 730 O O . SER A 1 99 ? 2.693 -9.540 -3.193 1.00 95.31 99 SER A O 1
ATOM 732 N N . THR A 1 100 ? 1.076 -10.662 -2.108 1.00 94.94 100 THR A N 1
ATOM 733 C CA . THR A 1 100 ? 0.746 -11.598 -3.196 1.00 94.94 100 THR A CA 1
ATOM 734 C C . THR A 1 100 ? -0.557 -11.276 -3.914 1.00 94.94 100 THR A C 1
ATOM 736 O O . THR A 1 100 ? -0.791 -11.797 -5.001 1.00 94.94 100 THR A O 1
ATOM 739 N N . CYS A 1 101 ? -1.411 -10.434 -3.329 1.00 94.62 101 CYS A N 1
ATOM 740 C CA . CYS A 1 101 ? -2.753 -10.187 -3.857 1.00 94.62 101 CYS A CA 1
ATOM 741 C C . CYS A 1 101 ? -3.134 -8.706 -3.934 1.00 94.62 101 CYS A C 1
ATOM 743 O O . CYS A 1 101 ? -3.992 -8.354 -4.741 1.00 94.62 101 CYS A O 1
ATOM 745 N N . LEU A 1 102 ? -2.518 -7.830 -3.129 1.00 94.75 102 LEU A N 1
ATOM 746 C CA . LEU A 1 102 ? -2.825 -6.405 -3.142 1.00 94.75 102 LEU A CA 1
ATOM 747 C C . LEU A 1 102 ? -2.033 -5.721 -4.268 1.00 94.75 102 LEU A C 1
ATOM 749 O O . LEU A 1 102 ? -0.797 -5.739 -4.238 1.00 94.75 102 LEU A O 1
ATOM 753 N N . PRO A 1 103 ? -2.708 -5.098 -5.251 1.00 94.38 103 PRO A N 1
ATOM 754 C CA . PRO A 1 103 ? -2.016 -4.422 -6.335 1.00 94.38 103 PRO A CA 1
ATOM 755 C C . PRO A 1 103 ? -1.208 -3.222 -5.837 1.00 94.38 103 PRO A C 1
ATOM 757 O O . PRO A 1 103 ? -1.624 -2.496 -4.927 1.00 94.38 103 PRO A O 1
ATOM 760 N N . LEU A 1 104 ? -0.078 -2.959 -6.486 1.00 93.31 104 LEU A N 1
ATOM 761 C CA . LEU A 1 104 ? 0.829 -1.865 -6.147 1.00 93.31 104 LEU A CA 1
ATOM 762 C C . LEU A 1 104 ? 0.157 -0.501 -6.238 1.00 93.31 104 LEU A C 1
ATOM 764 O O . LEU A 1 104 ? 0.571 0.401 -5.526 1.00 93.31 104 LEU A O 1
ATOM 768 N N . GLY A 1 105 ? -0.896 -0.331 -7.041 1.00 91.75 105 GLY A N 1
ATOM 769 C CA . GLY A 1 105 ? -1.674 0.909 -7.069 1.00 91.75 105 GLY A CA 1
ATOM 770 C C . GLY A 1 105 ? -2.235 1.308 -5.696 1.00 91.75 105 GLY A C 1
ATOM 771 O O . GLY A 1 105 ? -2.270 2.494 -5.374 1.00 91.75 105 GLY A O 1
ATOM 772 N N . PHE A 1 106 ? -2.609 0.340 -4.853 1.00 93.19 106 PHE A N 1
ATOM 773 C CA . PHE A 1 106 ? -3.084 0.595 -3.486 1.00 93.19 106 PHE A CA 1
ATOM 774 C C . PHE A 1 106 ? -1.923 0.931 -2.549 1.00 93.19 106 PHE A C 1
ATOM 776 O O . PHE A 1 106 ? -1.951 1.916 -1.813 1.00 93.19 106 PHE A O 1
ATOM 783 N N . LEU A 1 107 ? -0.855 0.137 -2.621 1.00 94.12 107 LEU A N 1
ATOM 784 C CA . LEU A 1 107 ? 0.339 0.352 -1.809 1.00 94.12 107 LEU A CA 1
ATOM 785 C C . LEU A 1 107 ? 1.058 1.652 -2.180 1.00 94.12 107 LEU A C 1
ATOM 787 O O . LEU A 1 107 ? 1.659 2.284 -1.321 1.00 94.12 107 LEU A O 1
ATOM 791 N N . ASN A 1 108 ? 0.976 2.098 -3.432 1.00 93.50 108 ASN A N 1
ATOM 792 C CA . ASN A 1 108 ? 1.543 3.365 -3.874 1.00 93.50 108 ASN A CA 1
ATOM 793 C C . ASN A 1 108 ? 0.833 4.556 -3.236 1.00 93.50 108 ASN A C 1
ATOM 795 O O . ASN A 1 108 ? 1.496 5.507 -2.840 1.00 93.50 108 ASN A O 1
ATOM 799 N N . THR A 1 109 ? -0.488 4.496 -3.084 1.00 92.25 109 THR A N 1
ATOM 800 C CA . THR A 1 109 ? -1.232 5.542 -2.378 1.00 92.25 109 THR A CA 1
ATOM 801 C C . THR A 1 109 ? -0.868 5.595 -0.894 1.00 92.25 109 THR A C 1
ATOM 803 O O . THR A 1 109 ? -0.653 6.685 -0.374 1.00 92.25 109 THR A O 1
ATOM 806 N N . ALA A 1 110 ? -0.735 4.443 -0.233 1.00 93.06 110 ALA A N 1
ATOM 807 C CA . ALA A 1 110 ? -0.386 4.382 1.189 1.00 93.06 110 ALA A CA 1
ATOM 808 C C . ALA A 1 110 ? 1.088 4.719 1.480 1.00 93.06 110 ALA A C 1
ATOM 810 O O . ALA A 1 110 ? 1.412 5.394 2.448 1.00 93.06 110 ALA A O 1
ATOM 811 N N . PHE A 1 111 ? 2.006 4.231 0.650 1.00 94.38 111 PHE A N 1
ATOM 812 C CA . PHE A 1 111 ? 3.433 4.211 0.972 1.00 94.38 111 PHE A CA 1
ATOM 813 C C . PHE A 1 111 ? 4.299 5.000 -0.010 1.00 94.38 111 PHE A C 1
ATOM 815 O O . PHE A 1 111 ? 5.465 5.249 0.277 1.00 94.38 111 PHE A O 1
ATOM 822 N N . GLY A 1 112 ? 3.766 5.413 -1.161 1.00 94.19 112 GLY A N 1
ATOM 823 C CA . GLY A 1 112 ? 4.542 6.123 -2.181 1.00 94.19 112 GLY A CA 1
ATOM 824 C C . GLY A 1 112 ? 5.564 5.237 -2.891 1.00 94.19 112 GLY A C 1
ATOM 825 O O . GLY A 1 112 ? 6.550 5.748 -3.418 1.00 94.19 112 GLY A O 1
ATOM 826 N N . ILE A 1 113 ? 5.348 3.916 -2.904 1.00 93.88 113 ILE A N 1
ATOM 827 C CA . ILE A 1 113 ? 6.298 2.925 -3.442 1.00 93.88 113 ILE A CA 1
ATOM 828 C C . ILE A 1 113 ? 6.687 3.153 -4.908 1.00 93.88 113 ILE A C 1
ATOM 830 O O . ILE A 1 113 ? 7.761 2.738 -5.325 1.00 93.88 113 ILE A O 1
ATOM 834 N N . GLY A 1 114 ? 5.854 3.834 -5.692 1.00 94.00 114 GLY A N 1
ATOM 835 C CA . GLY A 1 114 ? 6.142 4.183 -7.079 1.00 94.00 114 GLY A CA 1
ATOM 836 C C . GLY A 1 114 ? 7.329 5.136 -7.236 1.00 94.00 114 GLY A C 1
ATOM 837 O O . GLY A 1 114 ? 7.911 5.185 -8.313 1.00 94.00 114 GLY A O 1
ATOM 838 N N . LYS A 1 115 ? 7.716 5.858 -6.173 1.00 95.94 115 LYS A N 1
ATOM 839 C CA . LYS A 1 115 ? 8.904 6.727 -6.159 1.00 95.94 115 LYS A CA 1
ATOM 840 C C . LYS A 1 115 ? 10.216 5.945 -6.066 1.00 95.94 115 LYS A C 1
ATOM 842 O O . LYS A 1 115 ? 11.272 6.516 -6.328 1.00 95.94 115 LYS A O 1
ATOM 847 N N . PHE A 1 116 ? 10.174 4.671 -5.673 1.00 97.75 116 PHE A N 1
ATOM 848 C CA . PHE A 1 116 ? 11.376 3.851 -5.659 1.00 97.75 116 PHE A CA 1
ATOM 849 C C . PHE A 1 116 ? 11.857 3.565 -7.076 1.00 97.75 116 PHE A C 1
ATOM 851 O O . PHE A 1 116 ? 11.071 3.429 -8.009 1.00 97.75 116 PHE A O 1
ATOM 858 N N . THR A 1 117 ? 13.166 3.427 -7.203 1.00 98.00 117 THR A N 1
ATOM 859 C CA . THR A 1 117 ? 13.856 2.833 -8.344 1.00 98.00 117 THR A CA 1
ATOM 860 C C . THR A 1 117 ? 14.342 1.445 -7.916 1.00 98.00 117 THR A C 1
ATOM 862 O O . THR A 1 117 ? 14.387 1.168 -6.712 1.00 98.00 117 THR A O 1
ATOM 865 N N . PRO A 1 118 ? 14.756 0.557 -8.837 1.00 97.56 118 PRO A N 1
ATOM 866 C CA . PRO A 1 118 ? 15.405 -0.699 -8.452 1.00 97.56 118 PRO A CA 1
ATOM 867 C C . PRO A 1 118 ? 16.573 -0.494 -7.470 1.00 97.56 118 PRO A C 1
ATOM 869 O O . PRO A 1 118 ? 16.687 -1.218 -6.479 1.00 97.56 118 PRO A O 1
ATOM 872 N N . GLN A 1 119 ? 17.385 0.542 -7.696 1.00 97.56 119 GLN A N 1
ATOM 873 C CA . GLN A 1 119 ? 18.518 0.898 -6.846 1.00 97.56 119 GLN A CA 1
ATOM 874 C C . GLN A 1 119 ? 18.088 1.380 -5.454 1.00 97.56 119 GLN A C 1
ATOM 876 O O . GLN A 1 119 ? 18.599 0.896 -4.441 1.00 97.56 119 GLN A O 1
ATOM 881 N N . THR A 1 120 ? 17.147 2.326 -5.370 1.00 97.81 120 THR A N 1
ATOM 882 C CA . THR A 1 120 ? 16.721 2.872 -4.071 1.00 97.81 120 THR A CA 1
ATOM 883 C C . THR A 1 120 ? 15.878 1.875 -3.282 1.00 97.81 120 THR A C 1
ATOM 885 O O . THR A 1 120 ? 15.976 1.852 -2.059 1.00 97.81 120 THR A O 1
ATOM 888 N N . ALA A 1 121 ? 15.135 0.986 -3.953 1.00 97.44 121 ALA A N 1
ATOM 889 C CA . ALA A 1 121 ? 14.441 -0.130 -3.313 1.00 97.44 121 ALA A CA 1
ATOM 890 C C . ALA A 1 121 ? 15.418 -1.135 -2.687 1.00 97.44 121 ALA A C 1
ATOM 892 O O . ALA A 1 121 ? 15.182 -1.597 -1.572 1.00 97.44 121 ALA A O 1
ATOM 893 N N . ALA A 1 122 ? 16.518 -1.466 -3.378 1.00 96.81 122 ALA A N 1
ATOM 894 C CA . ALA A 1 122 ? 17.565 -2.327 -2.827 1.00 96.81 122 ALA A CA 1
ATOM 895 C C . ALA A 1 122 ? 18.182 -1.708 -1.565 1.00 96.81 122 ALA A C 1
ATOM 897 O O . ALA A 1 122 ? 18.192 -2.349 -0.515 1.00 96.81 122 ALA A O 1
ATOM 898 N N . SER A 1 123 ? 18.587 -0.437 -1.641 1.00 96.50 123 SER A N 1
ATOM 899 C CA . SER A 1 123 ? 19.143 0.302 -0.500 1.00 96.50 123 SER A CA 1
ATOM 900 C C . SER A 1 123 ? 18.169 0.369 0.687 1.00 96.50 123 SER A C 1
ATOM 902 O O . SER A 1 123 ? 18.523 -0.002 1.805 1.00 96.50 123 SER A O 1
ATOM 904 N N . ALA A 1 124 ? 16.905 0.738 0.446 1.00 95.81 124 ALA A N 1
ATOM 905 C CA . ALA A 1 124 ? 15.882 0.847 1.490 1.00 95.81 124 ALA A CA 1
ATOM 906 C C . ALA A 1 124 ? 15.523 -0.499 2.148 1.00 95.81 124 ALA A C 1
ATOM 908 O O . ALA A 1 124 ? 15.061 -0.521 3.291 1.00 95.81 124 ALA A O 1
ATOM 909 N N . ALA A 1 125 ? 15.744 -1.612 1.443 1.00 95.44 125 ALA A N 1
ATOM 910 C CA . ALA A 1 125 ? 15.587 -2.970 1.959 1.00 95.44 125 ALA A CA 1
ATOM 911 C C . ALA A 1 125 ? 16.883 -3.551 2.566 1.00 95.44 125 ALA A C 1
ATOM 913 O O . ALA A 1 125 ? 16.922 -4.741 2.886 1.00 95.44 125 ALA A O 1
ATOM 914 N N . GLY A 1 126 ? 17.954 -2.755 2.686 1.00 94.62 126 GLY A N 1
ATOM 915 C CA . GLY A 1 126 ? 19.244 -3.200 3.222 1.00 94.62 126 GLY A CA 1
ATOM 916 C C . GLY A 1 126 ? 19.960 -4.223 2.335 1.00 94.62 126 GLY A C 1
ATOM 917 O O . GLY A 1 126 ? 20.668 -5.094 2.838 1.00 94.62 126 GLY A O 1
ATOM 918 N N . LYS A 1 127 ? 19.737 -4.179 1.018 1.00 95.31 127 LYS A N 1
ATOM 919 C CA . LYS A 1 127 ? 20.404 -5.042 0.035 1.00 95.31 127 LYS A CA 1
ATOM 920 C C . LYS A 1 127 ? 21.581 -4.320 -0.625 1.00 95.31 127 LYS A C 1
ATOM 922 O O . LYS A 1 127 ? 21.579 -3.089 -0.678 1.00 95.31 127 LYS A O 1
ATOM 927 N N . PRO A 1 128 ? 22.573 -5.069 -1.147 1.00 94.56 128 PRO A N 1
ATOM 928 C CA . PRO A 1 128 ? 23.667 -4.480 -1.908 1.00 94.56 128 PRO A CA 1
ATOM 929 C C . PRO A 1 128 ? 23.160 -3.607 -3.058 1.00 94.56 128 PRO A C 1
ATOM 931 O O . PRO A 1 128 ? 22.119 -3.888 -3.659 1.00 94.56 128 PRO A O 1
ATOM 934 N N . ALA A 1 129 ? 23.920 -2.557 -3.362 1.00 95.12 129 ALA A N 1
ATOM 935 C CA . ALA A 1 129 ? 23.696 -1.732 -4.540 1.00 95.12 129 ALA A CA 1
ATOM 936 C C . ALA A 1 129 ? 23.738 -2.589 -5.814 1.00 95.12 129 ALA A C 1
ATOM 938 O O . ALA A 1 129 ? 24.569 -3.491 -5.921 1.00 95.12 129 ALA A O 1
ATOM 939 N N . LEU A 1 130 ? 22.879 -2.276 -6.787 1.00 95.75 130 LEU A N 1
ATOM 940 C CA . LEU A 1 130 ? 22.958 -2.892 -8.105 1.00 95.75 130 LEU A CA 1
ATOM 941 C C . LEU A 1 130 ? 24.215 -2.377 -8.804 1.00 95.75 130 LEU A C 1
ATOM 943 O O . LEU A 1 130 ? 24.455 -1.173 -8.891 1.00 95.75 130 LEU A O 1
ATOM 947 N N . THR A 1 131 ? 25.016 -3.305 -9.304 1.00 94.38 131 THR A N 1
ATOM 948 C CA . THR A 1 131 ? 26.312 -3.021 -9.935 1.00 94.38 131 THR A CA 1
ATOM 949 C C . THR A 1 131 ? 26.223 -2.988 -11.459 1.00 94.38 131 THR A C 1
ATOM 951 O O . THR A 1 131 ? 27.158 -2.566 -12.136 1.00 94.38 131 THR A O 1
ATOM 954 N N . GLY A 1 132 ? 25.107 -3.458 -12.021 1.00 93.81 132 GLY A N 1
ATOM 955 C CA . GLY A 1 132 ? 24.919 -3.650 -13.455 1.00 93.81 132 GLY A CA 1
ATOM 956 C C . GLY A 1 132 ? 25.331 -5.045 -13.936 1.00 93.81 132 GLY A C 1
ATOM 957 O O . GLY A 1 132 ? 25.016 -5.407 -15.074 1.00 93.81 132 GLY A O 1
ATOM 958 N N . SER A 1 133 ? 26.013 -5.830 -13.094 1.00 96.12 133 SER A N 1
ATOM 959 C CA . SER A 1 133 ? 26.373 -7.223 -13.386 1.00 96.12 133 SER A CA 1
ATOM 960 C C . SER A 1 133 ? 25.168 -8.166 -13.314 1.00 96.12 133 SER A C 1
ATOM 962 O O . SER A 1 133 ? 25.154 -9.212 -13.967 1.00 96.12 133 SER A O 1
ATOM 964 N N . GLU A 1 134 ? 24.135 -7.770 -12.569 1.00 96.75 134 GLU A N 1
ATOM 965 C CA . GLU A 1 134 ? 22.893 -8.507 -12.406 1.00 96.75 134 GLU A CA 1
ATOM 966 C C . GLU A 1 134 ? 22.127 -8.573 -13.733 1.00 96.75 134 GLU A C 1
ATOM 968 O O . GLU A 1 134 ? 22.159 -7.649 -14.548 1.00 96.75 134 GLU A O 1
ATOM 973 N N . THR A 1 135 ? 21.389 -9.658 -13.957 1.00 98.06 135 THR A N 1
ATOM 974 C CA . THR A 1 135 ? 20.500 -9.753 -15.124 1.00 98.06 135 THR A CA 1
ATOM 975 C C . THR A 1 135 ? 19.243 -8.907 -14.927 1.00 98.06 135 THR A C 1
ATOM 977 O O . THR A 1 135 ? 18.826 -8.652 -13.792 1.00 98.06 135 THR A O 1
ATOM 980 N N . LEU A 1 136 ? 18.570 -8.530 -16.017 1.00 97.94 136 LEU A N 1
ATOM 981 C CA . LEU A 1 136 ? 17.260 -7.877 -15.944 1.00 97.94 136 LEU A CA 1
ATOM 982 C C . LEU A 1 136 ? 16.215 -8.767 -15.260 1.00 97.94 136 LEU A C 1
ATOM 984 O O . LEU A 1 136 ? 15.326 -8.252 -14.587 1.00 97.94 136 LEU A O 1
ATOM 988 N N . ALA A 1 137 ? 16.327 -10.093 -15.379 1.00 97.19 137 ALA A N 1
ATOM 989 C CA . ALA A 1 137 ? 15.459 -11.028 -14.665 1.00 97.19 137 ALA A CA 1
ATOM 990 C C . ALA A 1 137 ? 15.668 -10.980 -13.142 1.00 97.19 137 ALA A C 1
ATOM 992 O O . ALA A 1 137 ? 14.726 -11.219 -12.394 1.00 97.19 137 ALA A O 1
ATOM 993 N N . THR A 1 138 ? 16.877 -10.661 -12.678 1.00 95.94 138 THR A N 1
ATOM 994 C CA . THR A 1 138 ? 17.187 -10.524 -11.250 1.00 95.94 138 THR A CA 1
ATOM 995 C C . THR A 1 138 ? 16.800 -9.142 -10.726 1.00 95.94 138 THR A C 1
ATOM 997 O O . THR A 1 138 ? 16.121 -9.035 -9.708 1.00 95.94 138 THR A O 1
ATOM 1000 N N . ALA A 1 139 ? 17.214 -8.079 -11.419 1.00 96.38 139 ALA A N 1
ATOM 1001 C CA . ALA A 1 139 ? 17.031 -6.704 -10.955 1.00 96.38 139 ALA A CA 1
ATOM 1002 C C . ALA A 1 139 ? 15.604 -6.177 -11.181 1.00 96.38 139 ALA A C 1
ATOM 1004 O O . ALA A 1 139 ? 15.070 -5.424 -10.367 1.00 96.38 139 ALA A O 1
ATOM 1005 N N . THR A 1 140 ? 14.973 -6.571 -12.288 1.00 97.12 140 THR A N 1
ATOM 1006 C CA . THR A 1 140 ? 13.694 -6.019 -12.756 1.00 97.12 140 THR A CA 1
ATOM 1007 C C . THR A 1 140 ? 12.793 -7.086 -13.405 1.00 97.12 140 THR A C 1
ATOM 1009 O O . THR A 1 140 ? 12.330 -6.895 -14.532 1.00 97.12 140 THR A O 1
ATOM 1012 N N . PRO A 1 141 ? 12.498 -8.218 -12.733 1.00 96.94 141 PRO A N 1
ATOM 1013 C CA . PRO A 1 141 ? 11.671 -9.296 -13.294 1.00 96.94 141 PRO A CA 1
ATOM 1014 C C . PRO A 1 141 ? 10.271 -8.832 -13.715 1.00 96.94 141 PRO A C 1
ATOM 1016 O O . PRO A 1 141 ? 9.671 -9.395 -14.633 1.00 96.94 141 PRO A O 1
ATOM 1019 N N . TRP A 1 142 ? 9.755 -7.784 -13.068 1.00 96.62 142 TRP A N 1
ATOM 1020 C CA . TRP A 1 142 ? 8.467 -7.166 -13.371 1.00 96.62 142 TRP A CA 1
ATOM 1021 C C . TRP A 1 142 ? 8.388 -6.589 -14.791 1.00 96.62 142 TRP A C 1
ATOM 1023 O O . TRP A 1 142 ? 7.286 -6.539 -15.337 1.00 96.62 142 TRP A O 1
ATOM 1033 N N . LEU A 1 143 ? 9.520 -6.245 -15.430 1.00 97.25 143 LEU A N 1
ATOM 1034 C CA . LEU A 1 143 ? 9.534 -5.844 -16.842 1.00 97.25 143 LEU A CA 1
ATOM 1035 C C . LEU A 1 143 ? 8.889 -6.915 -17.718 1.00 97.25 143 LEU A C 1
ATOM 1037 O O . LEU A 1 143 ? 8.121 -6.603 -18.618 1.00 97.25 143 LEU A O 1
ATOM 1041 N N . GLY A 1 144 ? 9.104 -8.193 -17.396 1.00 97.00 144 GLY A N 1
ATOM 1042 C CA . GLY A 1 144 ? 8.542 -9.307 -18.152 1.00 97.00 144 GLY A CA 1
ATOM 1043 C C . GLY A 1 144 ? 7.015 -9.408 -18.097 1.00 97.00 144 GLY A C 1
ATOM 1044 O O . GLY A 1 144 ? 6.440 -10.226 -18.810 1.00 97.00 144 GLY A O 1
ATOM 1045 N N . LYS A 1 145 ? 6.358 -8.620 -17.237 1.00 95.56 145 LYS A N 1
ATOM 1046 C CA . LYS A 1 145 ? 4.910 -8.648 -16.984 1.00 95.56 145 LYS A CA 1
ATOM 1047 C C . LYS A 1 145 ? 4.174 -7.407 -17.492 1.00 95.56 145 LYS A C 1
ATOM 1049 O O . LYS A 1 145 ? 2.942 -7.409 -17.497 1.00 95.56 145 LYS A O 1
ATOM 1054 N N . ILE A 1 146 ? 4.898 -6.369 -17.903 1.00 95.69 146 ILE A N 1
ATOM 1055 C CA . ILE A 1 146 ? 4.320 -5.177 -18.531 1.00 95.69 146 ILE A CA 1
ATOM 1056 C C . ILE A 1 146 ? 4.491 -5.242 -20.047 1.00 95.69 146 ILE A C 1
ATOM 1058 O O . ILE A 1 146 ? 5.275 -6.044 -20.560 1.00 95.69 146 ILE A O 1
ATOM 1062 N N . THR A 1 147 ? 3.716 -4.437 -20.767 1.00 96.31 147 THR A N 1
ATOM 1063 C CA . THR A 1 147 ? 3.754 -4.435 -22.230 1.00 96.31 147 THR A CA 1
ATOM 1064 C C . THR A 1 147 ? 5.028 -3.765 -22.747 1.00 96.31 147 THR A C 1
ATOM 1066 O O . THR A 1 147 ? 5.646 -2.968 -22.038 1.00 96.31 147 THR A O 1
ATOM 1069 N N . VAL A 1 148 ? 5.428 -4.059 -23.987 1.00 97.31 148 VAL A N 1
ATOM 1070 C CA . VAL A 1 148 ? 6.555 -3.370 -24.640 1.00 97.31 148 VAL A CA 1
ATOM 1071 C C . VAL A 1 148 ? 6.330 -1.859 -24.664 1.00 97.31 148 VAL A C 1
ATOM 1073 O O . VAL A 1 148 ? 7.246 -1.102 -24.349 1.00 97.31 148 VAL A O 1
ATOM 1076 N N . LYS A 1 149 ? 5.109 -1.413 -24.976 1.00 95.88 149 LYS A N 1
ATOM 1077 C CA . LYS A 1 149 ? 4.739 0.005 -24.969 1.00 95.88 149 LYS A CA 1
ATOM 1078 C C . LYS A 1 149 ? 4.978 0.645 -23.605 1.00 95.88 149 LYS A C 1
ATOM 1080 O O . LYS A 1 149 ? 5.615 1.692 -23.533 1.00 95.88 149 LYS A O 1
ATOM 1085 N N . ASP A 1 150 ? 4.501 0.011 -22.538 1.00 95.44 150 ASP A N 1
ATOM 1086 C CA . ASP A 1 150 ? 4.627 0.554 -21.183 1.00 95.44 150 ASP A CA 1
ATOM 1087 C C . ASP A 1 150 ? 6.082 0.545 -20.694 1.00 95.44 150 ASP A C 1
ATOM 1089 O O . ASP A 1 150 ? 6.523 1.480 -20.024 1.00 95.44 150 ASP A O 1
ATOM 1093 N N . ALA A 1 151 ? 6.843 -0.492 -21.058 1.00 97.38 151 ALA A N 1
ATOM 1094 C CA . ALA A 1 151 ? 8.264 -0.597 -20.754 1.00 97.38 151 ALA A CA 1
ATOM 1095 C C . ALA A 1 151 ? 9.056 0.553 -21.395 1.00 97.38 151 ALA A C 1
ATOM 1097 O O . ALA A 1 151 ? 9.783 1.266 -20.704 1.00 97.38 151 ALA A O 1
ATOM 1098 N N . LEU A 1 152 ? 8.871 0.773 -22.700 1.00 97.00 152 LEU A N 1
ATOM 1099 C CA . LEU A 1 152 ? 9.566 1.823 -23.446 1.00 97.00 152 LEU A CA 1
ATOM 1100 C C . LEU A 1 152 ? 9.123 3.231 -23.043 1.00 97.00 152 LEU A C 1
ATOM 1102 O O . LEU A 1 152 ? 9.955 4.132 -22.997 1.00 97.00 152 LEU A O 1
ATOM 1106 N N . ALA A 1 153 ? 7.840 3.425 -22.724 1.00 96.06 153 ALA A N 1
ATOM 1107 C CA . ALA A 1 153 ? 7.345 4.700 -22.214 1.00 96.06 153 ALA A CA 1
ATOM 1108 C C . ALA A 1 153 ? 7.985 5.058 -20.863 1.00 96.06 153 ALA A C 1
ATOM 1110 O O . ALA A 1 153 ? 8.323 6.217 -20.636 1.00 96.06 153 ALA A O 1
ATOM 1111 N N . GLY A 1 154 ? 8.187 4.068 -19.985 1.00 96.88 154 GLY A N 1
ATOM 1112 C CA . GLY A 1 154 ? 8.814 4.295 -18.684 1.00 96.88 154 GLY A CA 1
ATOM 1113 C C . GLY A 1 154 ? 10.329 4.486 -18.747 1.00 96.88 154 GLY A C 1
ATOM 1114 O O . GLY A 1 154 ? 10.878 5.306 -18.007 1.00 96.88 154 GLY A O 1
ATOM 1115 N N . ASN A 1 155 ? 11.008 3.759 -19.641 1.00 97.88 155 ASN A N 1
ATOM 1116 C CA . ASN A 1 155 ? 12.431 3.929 -19.924 1.00 97.88 155 ASN A CA 1
ATOM 1117 C C . ASN A 1 155 ? 12.743 3.654 -21.413 1.00 97.88 155 ASN A C 1
ATOM 1119 O O . ASN A 1 155 ? 12.901 2.491 -21.803 1.00 97.88 155 ASN A O 1
ATOM 1123 N N . PRO A 1 156 ? 12.927 4.704 -22.236 1.00 96.81 156 PRO A N 1
ATOM 1124 C CA . PRO A 1 156 ? 13.222 4.554 -23.663 1.00 96.81 156 PRO A CA 1
ATOM 1125 C C . PRO A 1 156 ? 14.524 3.802 -23.976 1.00 96.81 156 PRO A C 1
ATOM 1127 O O . PRO A 1 156 ? 14.641 3.196 -25.041 1.00 96.81 156 PRO A O 1
ATOM 1130 N N . SER A 1 157 ? 15.499 3.775 -23.057 1.00 96.69 157 SER A N 1
ATOM 1131 C CA . SER A 1 157 ? 16.756 3.035 -23.244 1.00 96.69 157 SER A CA 1
ATOM 1132 C C . SER A 1 157 ? 16.546 1.518 -23.338 1.00 96.69 157 SER A C 1
ATOM 1134 O O . SER A 1 157 ? 17.421 0.817 -23.842 1.00 96.69 157 SER A O 1
ATOM 1136 N N . LEU A 1 158 ? 15.386 0.995 -22.918 1.00 97.25 158 LEU A N 1
ATOM 1137 C CA . LEU A 1 158 ? 15.019 -0.412 -23.113 1.00 97.25 158 LEU A CA 1
ATOM 1138 C C . LEU A 1 158 ? 14.885 -0.801 -24.596 1.00 97.25 158 LEU A C 1
ATOM 1140 O O . LEU A 1 158 ? 14.949 -1.987 -24.912 1.00 97.25 158 LEU A O 1
ATOM 1144 N N . ALA A 1 159 ? 14.778 0.161 -25.521 1.00 95.50 159 ALA A N 1
ATOM 1145 C CA . ALA A 1 159 ? 14.831 -0.126 -26.954 1.00 95.50 159 ALA A CA 1
ATOM 1146 C C . ALA A 1 159 ? 16.157 -0.795 -27.368 1.00 95.50 159 ALA A C 1
ATOM 1148 O O . ALA A 1 159 ? 16.167 -1.616 -28.279 1.00 95.50 159 ALA A O 1
ATOM 1149 N N . ALA A 1 160 ? 17.259 -0.518 -26.660 1.00 94.31 160 ALA A N 1
ATOM 1150 C CA . ALA A 1 160 ? 18.590 -1.053 -26.965 1.00 94.31 160 ALA A CA 1
ATOM 1151 C C . ALA A 1 160 ? 18.745 -2.566 -26.714 1.00 94.31 160 ALA A C 1
ATOM 1153 O O . ALA A 1 160 ? 19.773 -3.152 -27.064 1.00 94.31 160 ALA A O 1
ATOM 1154 N N . VAL A 1 161 ? 17.761 -3.197 -26.065 1.00 96.12 161 VAL A N 1
ATOM 1155 C CA . VAL A 1 161 ? 17.760 -4.641 -25.778 1.00 96.12 161 VAL A CA 1
ATOM 1156 C C . VAL A 1 161 ? 16.658 -5.390 -26.522 1.00 96.12 161 VAL A C 1
ATOM 1158 O O . VAL A 1 161 ? 16.537 -6.604 -26.360 1.00 96.12 161 VAL A O 1
ATOM 1161 N N . LEU A 1 162 ? 15.868 -4.689 -27.341 1.00 95.81 162 LEU A N 1
ATOM 1162 C CA . LEU A 1 162 ? 14.939 -5.326 -28.264 1.00 95.81 162 LEU A CA 1
ATOM 1163 C C . LEU A 1 162 ? 15.718 -6.005 -29.405 1.00 95.81 162 LEU A C 1
ATOM 1165 O O . LEU A 1 162 ? 16.735 -5.471 -29.854 1.00 95.81 162 LEU A O 1
ATOM 1169 N N . PRO A 1 163 ? 15.259 -7.167 -29.900 1.00 93.44 163 PRO A N 1
ATOM 1170 C CA . PRO A 1 163 ? 15.851 -7.788 -31.078 1.00 93.44 163 PRO A CA 1
ATOM 1171 C C . PRO A 1 163 ? 15.600 -6.925 -32.320 1.00 93.44 163 PRO A C 1
ATOM 1173 O O . PRO A 1 163 ? 14.592 -6.228 -32.403 1.00 93.44 163 PRO A O 1
ATOM 1176 N N . GLN A 1 164 ? 16.469 -7.021 -33.330 1.00 90.56 164 GLN A N 1
ATOM 1177 C CA . GLN A 1 164 ? 16.324 -6.236 -34.564 1.00 90.56 164 GLN A CA 1
ATOM 1178 C C . GLN A 1 164 ? 14.987 -6.500 -35.282 1.00 90.56 164 GLN A C 1
ATOM 1180 O O . GLN A 1 164 ? 14.405 -5.590 -35.864 1.00 90.56 164 GLN A O 1
ATOM 1185 N N . SER A 1 165 ? 14.456 -7.723 -35.170 1.00 89.62 165 SER A N 1
ATOM 1186 C CA . SER A 1 165 ? 13.137 -8.112 -35.689 1.00 89.62 165 SER A CA 1
ATOM 1187 C C . SER A 1 165 ? 11.959 -7.406 -35.006 1.00 89.62 165 SER A C 1
ATOM 1189 O O . SER A 1 165 ? 10.840 -7.457 -35.513 1.00 89.62 165 SER A O 1
ATOM 1191 N N . ALA A 1 166 ? 12.182 -6.738 -33.870 1.00 92.62 166 ALA A N 1
ATOM 1192 C CA . ALA A 1 166 ? 11.164 -5.927 -33.213 1.00 92.62 166 ALA A CA 1
ATOM 1193 C C . ALA A 1 166 ? 10.946 -4.567 -33.893 1.00 92.62 166 ALA A C 1
ATOM 1195 O O . ALA A 1 166 ? 10.003 -3.864 -33.525 1.00 92.62 166 ALA A O 1
ATOM 1196 N N . PHE A 1 167 ? 11.784 -4.192 -34.864 1.00 92.44 167 PHE A N 1
ATOM 1197 C CA . PHE A 1 167 ? 11.710 -2.914 -35.562 1.00 92.44 167 PHE A CA 1
ATOM 1198 C C . PHE A 1 167 ? 11.218 -3.081 -37.004 1.00 92.44 167 PHE A C 1
ATOM 1200 O O . PHE A 1 167 ? 11.583 -4.026 -37.698 1.00 92.44 167 PHE A O 1
ATOM 1207 N N . VAL A 1 168 ? 10.394 -2.137 -37.455 1.00 90.69 168 VAL A N 1
ATOM 1208 C CA . VAL A 1 168 ? 9.890 -2.020 -38.832 1.00 90.69 168 VAL A CA 1
ATOM 1209 C C . VAL A 1 168 ? 10.164 -0.612 -39.355 1.00 90.69 168 VAL A C 1
ATOM 1211 O O . VAL A 1 168 ? 10.326 0.322 -38.568 1.00 90.69 168 VAL A O 1
ATOM 1214 N N . SER A 1 169 ? 10.202 -0.430 -40.673 1.00 86.31 169 SER A N 1
ATOM 1215 C CA . SER A 1 169 ? 10.212 0.909 -41.267 1.00 86.31 169 SER A CA 1
ATOM 1216 C C . SER A 1 169 ? 8.880 1.607 -40.972 1.00 86.31 169 SER A C 1
ATOM 1218 O O . SER A 1 169 ? 7.817 1.018 -41.163 1.00 86.31 169 SER A O 1
ATOM 1220 N N . GLY A 1 170 ? 8.902 2.846 -40.466 1.00 71.38 170 GLY A N 1
ATOM 1221 C CA . GLY A 1 170 ? 7.628 3.508 -40.146 1.00 71.38 170 GLY A CA 1
ATOM 1222 C C . GLY A 1 170 ? 7.657 4.864 -39.443 1.00 71.38 170 GLY A C 1
ATOM 1223 O O . GLY A 1 170 ? 6.605 5.318 -39.004 1.00 71.38 170 GLY A O 1
ATOM 1224 N N . GLY A 1 171 ? 8.805 5.531 -39.310 1.00 68.75 171 GLY A N 1
ATOM 1225 C CA . GLY A 1 171 ? 8.846 6.913 -38.817 1.00 68.75 171 GLY A CA 1
ATOM 1226 C C . GLY A 1 171 ? 8.531 7.934 -39.916 1.00 68.75 171 GLY A C 1
ATOM 1227 O O . GLY A 1 171 ? 8.917 7.730 -41.069 1.00 68.75 171 GLY A O 1
ATOM 1228 N N . SER A 1 172 ? 7.901 9.061 -39.568 1.00 55.19 172 SER A N 1
ATOM 1229 C CA . SER A 1 172 ? 7.822 10.248 -40.435 1.00 55.19 172 SER A CA 1
ATOM 1230 C C . SER A 1 172 ? 9.247 10.749 -40.716 1.00 55.19 172 SER A C 1
ATOM 1232 O O . SER A 1 172 ? 9.820 11.469 -39.904 1.00 55.19 172 SER A O 1
ATOM 1234 N N . GLY A 1 173 ? 9.858 10.272 -41.806 1.00 65.62 173 GLY A N 1
ATOM 1235 C CA . GLY A 1 173 ? 11.287 10.444 -42.110 1.00 65.62 173 GLY A CA 1
ATOM 1236 C C . GLY A 1 173 ? 12.058 9.153 -42.436 1.00 65.62 173 GLY A C 1
ATOM 1237 O O . GLY A 1 173 ? 13.272 9.209 -42.589 1.00 65.62 173 GLY A O 1
ATOM 1238 N N . GLY A 1 174 ? 11.397 7.991 -42.534 1.00 66.00 174 GLY A N 1
ATOM 1239 C CA . GLY A 1 174 ? 12.024 6.734 -42.982 1.00 66.00 174 GLY A CA 1
ATOM 1240 C C . GLY A 1 174 ? 12.792 5.957 -41.905 1.00 66.00 174 GLY A C 1
ATOM 1241 O O . GLY A 1 174 ? 13.469 4.983 -42.219 1.00 66.00 174 GLY A O 1
ATOM 1242 N N . GLY A 1 175 ? 12.685 6.361 -40.635 1.00 77.88 175 GLY A N 1
ATOM 1243 C CA . GLY A 1 175 ? 13.330 5.677 -39.511 1.00 77.88 175 GLY A CA 1
ATOM 1244 C C . GLY A 1 175 ? 12.661 4.357 -39.103 1.00 77.88 175 GLY A C 1
ATOM 1245 O O . GLY A 1 175 ? 11.495 4.094 -39.425 1.00 77.88 175 GLY A O 1
ATOM 1246 N N . SER A 1 176 ? 13.404 3.553 -38.340 1.00 83.25 176 SER A N 1
ATOM 1247 C CA . SER A 1 176 ? 12.916 2.328 -37.703 1.00 83.25 176 SER A CA 1
ATOM 1248 C C . SER A 1 176 ? 12.079 2.646 -36.463 1.00 83.25 176 SER A C 1
ATOM 1250 O O . SER A 1 176 ? 12.520 3.375 -35.576 1.00 83.25 176 SER A O 1
ATOM 1252 N N . VAL A 1 177 ? 10.888 2.061 -36.376 1.00 88.81 177 VAL A N 1
ATOM 1253 C CA . VAL A 1 177 ? 9.985 2.154 -35.221 1.00 88.81 177 VAL A CA 1
ATOM 1254 C C . VAL A 1 177 ? 9.700 0.764 -34.671 1.00 88.81 177 VAL A C 1
ATOM 1256 O O . VAL A 1 177 ? 9.804 -0.231 -35.386 1.00 88.81 177 VAL A O 1
ATOM 1259 N N . VAL A 1 178 ? 9.336 0.674 -33.392 1.00 91.06 178 VAL A N 1
ATOM 1260 C CA . VAL A 1 178 ? 8.933 -0.606 -32.798 1.00 91.06 178 VAL A CA 1
ATOM 1261 C C . VAL A 1 178 ? 7.645 -1.082 -33.459 1.00 91.06 178 VAL A C 1
ATOM 1263 O O . VAL A 1 178 ? 6.674 -0.328 -33.551 1.00 91.06 178 VAL A O 1
ATOM 1266 N N . ASN A 1 179 ? 7.644 -2.340 -33.899 1.00 92.19 179 ASN A N 1
ATOM 1267 C CA . ASN A 1 179 ? 6.520 -2.976 -34.568 1.00 92.19 179 ASN A CA 1
ATOM 1268 C C . ASN A 1 179 ? 5.225 -2.775 -33.751 1.00 92.19 179 ASN A C 1
ATOM 1270 O O . ASN A 1 179 ? 5.160 -3.234 -32.603 1.00 92.19 179 ASN A O 1
ATOM 1274 N N . PRO A 1 180 ? 4.186 -2.125 -34.315 1.00 91.62 180 PRO A N 1
ATOM 1275 C CA . PRO A 1 180 ? 2.921 -1.883 -33.622 1.00 91.62 180 PRO A CA 1
ATOM 1276 C C . PRO A 1 180 ? 2.281 -3.147 -33.037 1.00 91.62 180 PRO A C 1
ATOM 1278 O O . PRO A 1 180 ? 1.703 -3.093 -31.953 1.00 91.62 180 PRO A O 1
ATOM 1281 N N . ASN A 1 181 ? 2.464 -4.300 -33.687 1.00 92.94 181 ASN A N 1
ATOM 1282 C CA . ASN A 1 181 ? 1.925 -5.583 -33.232 1.00 92.94 181 ASN A CA 1
ATOM 1283 C C . ASN A 1 181 ? 2.585 -6.089 -31.938 1.00 92.94 181 ASN A C 1
ATOM 1285 O O . ASN A 1 181 ? 2.015 -6.927 -31.247 1.00 92.94 181 ASN A O 1
ATOM 1289 N N . LEU A 1 182 ? 3.772 -5.582 -31.588 1.00 94.56 182 LEU A N 1
ATOM 1290 C CA . LEU A 1 182 ? 4.478 -5.948 -30.359 1.00 94.56 182 LEU A CA 1
ATOM 1291 C C . LEU A 1 182 ? 4.152 -5.027 -29.185 1.00 94.56 182 LEU A C 1
ATOM 1293 O O . LEU A 1 182 ? 4.448 -5.381 -28.047 1.00 94.56 182 LEU A O 1
ATOM 1297 N N . GLN A 1 183 ? 3.542 -3.863 -29.427 1.00 92.56 183 GLN A N 1
ATOM 1298 C CA . GLN A 1 183 ? 3.349 -2.839 -28.396 1.00 92.56 183 GLN A CA 1
ATOM 1299 C C . GLN A 1 183 ? 2.575 -3.356 -27.180 1.00 92.56 183 GLN A C 1
ATOM 1301 O O . GLN A 1 183 ? 2.937 -3.027 -26.054 1.00 92.56 183 GLN A O 1
ATOM 1306 N N . ASN A 1 184 ? 1.563 -4.199 -27.398 1.00 94.31 184 ASN A N 1
ATOM 1307 C CA . ASN A 1 184 ? 0.730 -4.767 -26.335 1.00 94.31 184 ASN A CA 1
ATOM 1308 C C . ASN A 1 184 ? 1.230 -6.134 -25.826 1.00 94.31 184 ASN A C 1
ATOM 1310 O O . ASN A 1 184 ? 0.635 -6.709 -24.915 1.00 94.31 184 ASN A O 1
ATOM 1314 N N . THR A 1 185 ? 2.323 -6.655 -26.386 1.00 96.12 185 THR A N 1
ATOM 1315 C CA . THR A 1 185 ? 2.926 -7.931 -25.981 1.00 96.12 185 THR A CA 1
ATOM 1316 C C . THR A 1 185 ? 3.739 -7.740 -24.699 1.00 96.12 185 THR A C 1
ATOM 1318 O O . THR A 1 185 ? 4.384 -6.699 -24.546 1.00 96.12 185 THR A O 1
ATOM 1321 N N . PRO A 1 186 ? 3.756 -8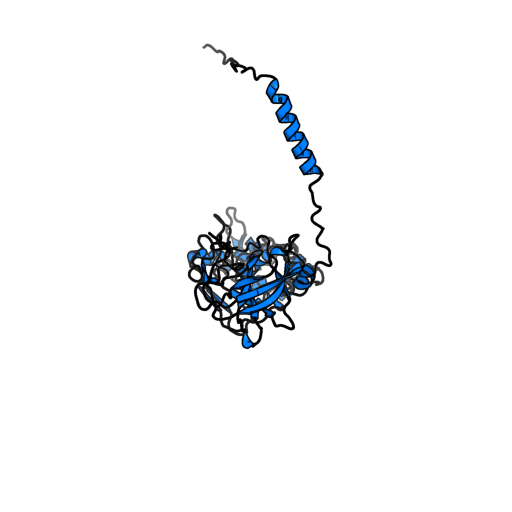.709 -23.761 1.00 96.81 186 PRO A N 1
ATOM 1322 C CA . PRO A 1 186 ? 4.643 -8.643 -22.605 1.00 96.81 186 PRO A CA 1
ATOM 1323 C C . PRO A 1 186 ? 6.110 -8.509 -23.028 1.00 96.81 186 PRO A C 1
ATOM 1325 O O . PRO A 1 186 ? 6.592 -9.270 -23.866 1.00 96.81 186 PRO A O 1
ATOM 1328 N N . PHE A 1 187 ? 6.850 -7.579 -22.423 1.00 97.19 187 PHE A N 1
ATOM 1329 C CA . PHE A 1 187 ? 8.239 -7.299 -22.808 1.00 97.19 187 PHE A CA 1
ATOM 1330 C C . PHE A 1 187 ? 9.141 -8.540 -22.688 1.00 97.19 187 PHE A C 1
ATOM 1332 O O . PHE A 1 187 ? 9.990 -8.788 -23.540 1.00 97.19 187 PHE A O 1
ATOM 1339 N N . GLY A 1 188 ? 8.897 -9.385 -21.680 1.00 96.69 188 GLY A N 1
ATOM 1340 C CA . GLY A 1 188 ? 9.631 -10.638 -21.463 1.00 96.69 188 GLY A CA 1
ATOM 1341 C C . GLY A 1 188 ? 9.355 -11.733 -22.501 1.00 96.69 188 GLY A C 1
ATOM 1342 O O . GLY A 1 188 ? 10.093 -12.711 -22.553 1.00 96.69 188 GLY A O 1
ATOM 1343 N N . SER A 1 189 ? 8.312 -11.580 -23.323 1.00 96.75 189 SER A N 1
ATOM 1344 C CA . SER A 1 189 ? 8.045 -12.452 -24.476 1.00 96.75 189 SER A CA 1
ATOM 1345 C C . SER A 1 189 ? 8.835 -12.032 -25.719 1.00 96.75 189 SER A C 1
ATOM 1347 O O . SER A 1 189 ? 8.991 -12.833 -26.632 1.00 96.75 189 SER A O 1
ATOM 1349 N N . VAL A 1 190 ? 9.335 -10.793 -25.753 1.00 96.81 190 VAL A N 1
ATOM 1350 C CA . VAL A 1 190 ? 10.154 -10.248 -26.849 1.00 96.81 190 VAL A CA 1
ATOM 1351 C C . VAL A 1 190 ? 11.643 -10.287 -26.494 1.00 96.81 190 VAL A C 1
ATOM 1353 O O . VAL A 1 190 ? 12.486 -10.489 -27.365 1.00 96.81 190 VAL A O 1
ATOM 1356 N N . VAL A 1 191 ? 11.975 -10.121 -25.210 1.00 96.25 191 VAL A N 1
ATOM 1357 C CA . VAL A 1 191 ? 13.351 -10.078 -24.699 1.00 96.25 191 VAL A CA 1
ATOM 1358 C C . VAL A 1 191 ? 13.546 -11.125 -23.609 1.00 96.25 191 VAL A C 1
ATOM 1360 O O . VAL A 1 191 ? 12.851 -11.122 -22.592 1.00 96.25 191 VAL A O 1
ATOM 1363 N N . ASN A 1 192 ? 14.563 -11.977 -23.758 1.00 96.88 192 ASN A N 1
ATOM 1364 C CA . ASN A 1 192 ? 14.970 -12.888 -22.692 1.00 96.88 192 ASN A CA 1
ATOM 1365 C C . ASN A 1 192 ? 15.700 -12.120 -21.575 1.00 96.88 192 ASN A C 1
ATOM 1367 O O . ASN A 1 192 ? 16.901 -11.874 -21.636 1.00 96.88 192 ASN A O 1
ATOM 1371 N N . LEU A 1 193 ? 14.982 -11.770 -20.507 1.00 97.50 193 LEU A N 1
ATOM 1372 C CA . LEU A 1 193 ? 15.533 -10.982 -19.397 1.00 97.50 193 LEU A CA 1
ATOM 1373 C C . LEU A 1 193 ? 16.700 -11.660 -18.660 1.00 97.50 193 LEU A C 1
ATOM 1375 O O . LEU A 1 193 ? 17.473 -10.975 -17.991 1.00 97.50 193 LEU A O 1
ATOM 1379 N N . LYS A 1 194 ? 16.841 -12.988 -18.762 1.00 97.88 194 LYS A N 1
ATOM 1380 C CA . LYS A 1 194 ? 17.945 -13.730 -18.133 1.00 97.88 194 LYS A CA 1
ATOM 1381 C C . LYS A 1 194 ? 19.263 -13.565 -18.889 1.00 97.88 194 LYS A C 1
ATOM 1383 O O . LYS A 1 194 ? 20.316 -13.707 -18.283 1.00 97.88 194 LYS A O 1
ATOM 1388 N N . SER A 1 195 ? 19.220 -13.275 -20.191 1.00 96.62 195 SER A N 1
ATOM 1389 C CA . SER A 1 195 ? 20.425 -13.125 -21.018 1.00 96.62 195 SER A CA 1
ATOM 1390 C C . SER A 1 195 ? 20.945 -11.689 -21.081 1.00 96.62 195 SER A C 1
ATOM 1392 O O . SER A 1 195 ? 22.018 -11.449 -21.628 1.00 96.62 195 SER A O 1
ATOM 1394 N N . ILE A 1 196 ? 20.198 -10.720 -20.548 1.00 97.81 196 ILE A N 1
ATOM 1395 C CA . ILE A 1 196 ? 20.546 -9.301 -20.615 1.00 97.81 196 ILE A CA 1
ATOM 1396 C C . ILE A 1 196 ? 20.996 -8.820 -19.241 1.00 97.81 196 ILE A C 1
ATOM 1398 O O . ILE A 1 196 ? 20.244 -8.887 -18.271 1.00 97.81 196 ILE A O 1
ATOM 1402 N N . GLN A 1 197 ? 22.222 -8.307 -19.167 1.00 98.19 197 GLN A N 1
ATOM 1403 C CA . GLN A 1 197 ? 22.744 -7.647 -17.971 1.00 98.19 197 GLN A CA 1
ATOM 1404 C C . GLN A 1 197 ? 22.192 -6.225 -17.843 1.00 98.19 197 GLN A C 1
ATOM 1406 O O . GLN A 1 197 ? 22.062 -5.513 -18.841 1.00 98.19 197 GLN A O 1
ATOM 1411 N N . LEU A 1 198 ? 21.942 -5.782 -16.613 1.00 97.69 198 LEU A N 1
ATOM 1412 C CA . LEU A 1 198 ? 21.444 -4.446 -16.291 1.00 97.69 198 LEU A CA 1
ATOM 1413 C C . LEU A 1 198 ? 22.361 -3.339 -16.829 1.00 97.69 198 LEU A C 1
ATOM 1415 O O . LEU A 1 198 ? 21.865 -2.310 -17.277 1.00 97.69 198 LEU A O 1
ATOM 1419 N N . LYS A 1 199 ? 23.678 -3.567 -16.911 1.00 97.19 199 LYS A N 1
ATOM 1420 C CA . LYS A 1 199 ? 24.633 -2.619 -17.517 1.00 97.19 199 LYS A CA 1
ATOM 1421 C C . LYS A 1 199 ? 24.362 -2.291 -18.992 1.00 97.19 199 LYS A C 1
ATOM 1423 O O . LYS A 1 199 ? 24.900 -1.312 -19.494 1.00 97.19 199 LYS A O 1
ATOM 1428 N N . ARG A 1 200 ? 23.560 -3.097 -19.704 1.00 97.62 200 ARG A N 1
ATOM 1429 C CA . ARG A 1 200 ? 23.105 -2.785 -21.073 1.00 97.62 200 ARG A CA 1
ATOM 1430 C C . ARG A 1 200 ? 22.060 -1.670 -21.092 1.00 97.62 200 ARG A C 1
ATOM 1432 O O . ARG A 1 200 ? 21.896 -1.025 -22.120 1.00 97.62 200 ARG A O 1
ATOM 1439 N N . VAL A 1 201 ? 21.370 -1.451 -19.973 1.00 97.31 201 VAL A N 1
ATOM 1440 C CA . VAL A 1 201 ? 20.365 -0.397 -19.779 1.00 97.31 201 VAL A CA 1
ATOM 1441 C C . VAL A 1 201 ? 20.558 0.213 -18.382 1.00 97.31 201 VAL A C 1
ATOM 1443 O O . VAL A 1 201 ? 19.700 0.069 -17.511 1.00 97.31 201 VAL A O 1
ATOM 1446 N N . PRO A 1 202 ? 21.696 0.879 -18.114 1.00 96.81 202 PRO A N 1
ATOM 1447 C CA . PRO A 1 202 ? 22.059 1.298 -16.758 1.00 96.81 202 PRO A CA 1
ATOM 1448 C C . PRO A 1 202 ? 21.078 2.327 -16.175 1.00 96.81 202 PRO A C 1
ATOM 1450 O O . PRO A 1 202 ? 20.863 2.365 -14.964 1.00 96.81 202 PRO A O 1
ATOM 1453 N N . SER A 1 203 ? 20.414 3.112 -17.033 1.00 97.50 203 SER A N 1
ATOM 1454 C CA . SER A 1 203 ? 19.356 4.054 -16.642 1.00 97.50 203 SER A CA 1
ATOM 1455 C C . SER A 1 203 ? 18.199 3.374 -15.900 1.00 97.50 203 SER A C 1
ATOM 1457 O O . SER A 1 203 ? 17.557 4.000 -15.055 1.00 97.50 203 SER A O 1
ATOM 1459 N N . LEU A 1 204 ? 17.952 2.085 -16.155 1.00 97.75 204 LEU A N 1
ATOM 1460 C CA . LEU A 1 204 ? 16.868 1.324 -15.539 1.00 97.75 204 LEU A CA 1
ATOM 1461 C C . LEU A 1 204 ? 17.031 1.193 -14.022 1.00 97.75 204 LEU A C 1
ATOM 1463 O O . LEU A 1 204 ? 16.039 1.277 -13.302 1.00 97.75 204 LEU A O 1
ATOM 1467 N N .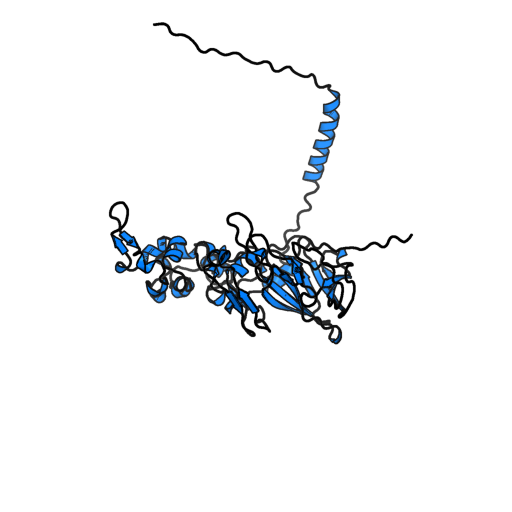 ALA A 1 205 ? 18.267 1.068 -13.525 1.00 97.56 205 ALA A N 1
ATOM 1468 C CA . ALA A 1 205 ? 18.547 0.981 -12.089 1.00 97.56 205 ALA A CA 1
ATOM 1469 C C . ALA A 1 205 ? 18.003 2.198 -11.318 1.00 97.56 205 ALA A C 1
ATOM 1471 O O . ALA A 1 205 ? 17.593 2.085 -10.163 1.00 97.56 205 ALA A O 1
ATOM 1472 N N . ASN A 1 206 ? 17.954 3.353 -11.986 1.00 97.69 206 ASN A N 1
ATOM 1473 C CA . ASN A 1 206 ? 17.555 4.637 -11.421 1.00 97.69 206 ASN A CA 1
ATOM 1474 C C . ASN A 1 206 ? 16.233 5.163 -11.991 1.00 97.69 206 ASN A C 1
ATOM 1476 O O . ASN A 1 206 ? 15.869 6.303 -11.723 1.00 97.69 206 ASN A O 1
ATOM 1480 N N . THR A 1 207 ? 15.496 4.355 -12.757 1.00 98.44 207 THR A N 1
ATOM 1481 C CA . THR A 1 207 ? 14.177 4.764 -13.249 1.00 98.44 207 THR A CA 1
ATOM 1482 C C . THR A 1 207 ? 13.119 4.494 -12.176 1.00 98.44 207 THR A C 1
ATOM 1484 O O . THR A 1 207 ? 13.027 3.356 -11.705 1.00 98.44 207 THR A O 1
ATOM 1487 N N . PRO A 1 208 ? 12.314 5.497 -11.781 1.00 97.81 208 PRO A N 1
ATOM 1488 C CA . PRO A 1 208 ? 11.211 5.298 -10.849 1.00 97.81 208 PRO A CA 1
ATOM 1489 C C . PRO A 1 208 ? 10.180 4.289 -11.360 1.00 97.81 208 PRO A C 1
ATOM 1491 O O . PRO A 1 208 ? 9.848 4.259 -12.545 1.00 97.81 208 PRO A O 1
ATOM 1494 N N . LEU A 1 209 ? 9.635 3.476 -10.457 1.00 96.62 209 LEU A N 1
ATOM 1495 C CA . LEU A 1 209 ? 8.634 2.463 -10.790 1.00 96.62 209 LEU A CA 1
ATOM 1496 C C . LEU A 1 209 ? 7.361 3.084 -11.382 1.00 96.62 209 LEU A C 1
ATOM 1498 O O . LEU A 1 209 ? 6.763 2.507 -12.286 1.00 96.62 209 LEU A O 1
ATOM 1502 N N . ASN A 1 210 ? 6.953 4.269 -10.922 1.00 93.25 210 ASN A N 1
ATOM 1503 C CA . ASN A 1 210 ? 5.771 4.965 -11.435 1.00 93.25 210 ASN A CA 1
ATOM 1504 C C . ASN A 1 210 ? 5.910 5.477 -12.879 1.00 93.25 210 ASN A C 1
ATOM 1506 O O . ASN A 1 210 ? 4.890 5.837 -13.465 1.00 93.25 210 ASN A O 1
ATOM 1510 N N . ASN A 1 211 ? 7.111 5.463 -13.468 1.00 95.62 211 ASN A N 1
ATOM 1511 C CA . ASN A 1 211 ? 7.280 5.744 -14.894 1.00 95.62 211 ASN A CA 1
ATOM 1512 C C . ASN A 1 211 ? 6.690 4.626 -15.768 1.00 95.62 211 ASN A C 1
ATOM 1514 O O . ASN A 1 211 ? 6.334 4.865 -16.918 1.00 95.62 211 ASN A O 1
ATOM 1518 N N . PHE A 1 212 ? 6.571 3.407 -15.239 1.00 95.12 212 PHE A N 1
ATOM 1519 C CA . PHE A 1 212 ? 6.101 2.250 -15.991 1.00 95.12 212 PHE A CA 1
ATOM 1520 C C . PHE A 1 212 ? 4.594 2.067 -15.809 1.00 95.12 212 PHE A C 1
ATOM 1522 O O . PHE A 1 212 ? 4.106 1.669 -14.745 1.00 95.12 212 PHE A O 1
ATOM 1529 N N . ALA A 1 213 ? 3.835 2.335 -16.869 1.00 91.06 213 ALA A N 1
ATOM 1530 C CA . ALA A 1 213 ? 2.417 2.006 -16.896 1.00 91.06 213 ALA A CA 1
ATOM 1531 C C . ALA A 1 213 ? 2.199 0.486 -16.741 1.00 91.06 213 ALA A C 1
ATOM 1533 O O . ALA A 1 213 ? 3.071 -0.340 -17.010 1.00 91.06 213 ALA A O 1
ATOM 1534 N N . GLY A 1 214 ? 1.044 0.099 -16.205 1.00 89.38 214 GLY A N 1
ATOM 1535 C CA . GLY A 1 214 ? 0.714 -1.303 -15.959 1.00 89.38 214 GLY A CA 1
ATOM 1536 C C . GLY A 1 214 ? 1.401 -1.915 -14.736 1.00 89.38 214 GLY A C 1
ATOM 1537 O O . GLY A 1 214 ? 0.955 -2.968 -14.286 1.00 89.38 214 GLY A O 1
ATOM 1538 N N . ILE A 1 215 ? 2.406 -1.270 -14.132 1.00 92.25 215 ILE A N 1
ATOM 1539 C CA . ILE A 1 215 ? 3.024 -1.773 -12.899 1.00 92.25 215 ILE A CA 1
ATOM 1540 C C . ILE A 1 215 ? 2.046 -1.752 -11.717 1.00 92.25 215 ILE A C 1
ATOM 1542 O O . ILE A 1 215 ? 2.133 -2.580 -10.818 1.00 92.25 215 ILE A O 1
ATOM 1546 N N . GLN A 1 216 ? 1.058 -0.853 -11.743 1.00 90.62 216 GLN A N 1
ATOM 1547 C CA . GLN A 1 216 ? 0.071 -0.656 -10.677 1.00 90.62 216 GLN A CA 1
ATOM 1548 C C . GLN A 1 216 ? -0.780 -1.911 -10.419 1.00 90.62 216 GLN A C 1
ATOM 1550 O O . GLN A 1 216 ? -1.306 -2.068 -9.317 1.00 90.62 216 GLN A O 1
ATOM 1555 N N . LYS A 1 217 ? -0.903 -2.803 -11.414 1.00 91.44 217 LYS A N 1
ATOM 1556 C CA . LYS A 1 217 ? -1.648 -4.069 -11.316 1.00 91.44 217 LYS A CA 1
ATOM 1557 C C . LYS A 1 217 ? -0.823 -5.224 -10.742 1.00 91.44 217 LYS A C 1
ATOM 1559 O O . LYS A 1 217 ? -1.392 -6.255 -10.395 1.00 91.44 217 LYS A O 1
ATOM 1564 N N . LEU A 1 218 ? 0.504 -5.080 -10.690 1.00 94.56 218 LEU A N 1
ATOM 1565 C CA . LEU A 1 218 ? 1.391 -6.083 -10.104 1.00 94.56 218 LEU A CA 1
ATOM 1566 C C . LEU A 1 218 ? 1.314 -6.021 -8.579 1.00 94.56 218 LEU A C 1
ATOM 1568 O O . LEU A 1 218 ? 0.705 -5.117 -8.019 1.00 94.56 218 LEU A O 1
ATOM 1572 N N . THR A 1 219 ? 1.942 -6.975 -7.907 1.00 95.69 219 THR A N 1
ATOM 1573 C CA . THR A 1 219 ? 2.020 -7.064 -6.443 1.00 95.69 219 THR A CA 1
ATOM 1574 C C . THR A 1 219 ? 3.469 -6.915 -5.977 1.00 95.69 219 THR A C 1
ATOM 1576 O O . THR A 1 219 ? 4.401 -7.015 -6.780 1.00 95.69 219 THR A O 1
ATOM 1579 N N . THR A 1 220 ? 3.704 -6.673 -4.685 1.00 96.00 220 THR A N 1
ATOM 1580 C CA . THR A 1 220 ? 5.081 -6.478 -4.184 1.00 96.00 220 THR A CA 1
ATOM 1581 C C . THR A 1 220 ? 5.926 -7.739 -4.267 1.00 96.00 220 THR A C 1
ATOM 1583 O O . THR A 1 220 ? 7.135 -7.628 -4.411 1.00 96.00 220 THR A O 1
ATOM 1586 N N . SER A 1 221 ? 5.322 -8.930 -4.255 1.00 95.56 221 SER A N 1
ATOM 1587 C CA . SER A 1 221 ? 6.041 -10.190 -4.487 1.00 95.56 221 SER A CA 1
ATOM 1588 C C . SER A 1 221 ? 6.667 -10.282 -5.886 1.00 95.56 221 SER A C 1
ATOM 1590 O O . SER A 1 221 ? 7.614 -11.035 -6.094 1.00 95.56 221 SER A O 1
ATOM 1592 N N . GLN A 1 222 ? 6.167 -9.496 -6.845 1.00 95.56 222 GLN A N 1
ATOM 1593 C CA . GLN A 1 222 ? 6.652 -9.468 -8.226 1.00 95.56 222 GLN A CA 1
ATOM 1594 C C . GLN A 1 222 ? 7.718 -8.391 -8.462 1.00 95.56 222 GLN A C 1
ATOM 1596 O O . GLN A 1 222 ? 8.335 -8.377 -9.529 1.00 95.56 222 GLN A O 1
ATOM 1601 N N . ILE A 1 223 ? 7.949 -7.498 -7.492 1.00 96.25 223 ILE A N 1
ATOM 1602 C CA . ILE A 1 223 ? 8.988 -6.470 -7.563 1.00 96.25 223 ILE A CA 1
ATOM 1603 C C . ILE A 1 223 ? 10.026 -6.730 -6.473 1.00 96.25 223 ILE A C 1
ATOM 1605 O O . ILE A 1 223 ? 9.690 -6.666 -5.289 1.00 96.25 223 ILE A O 1
ATOM 1609 N N . PRO A 1 224 ? 11.296 -6.974 -6.841 1.00 95.69 224 PRO A N 1
ATOM 1610 C CA . PRO A 1 224 ? 12.349 -7.199 -5.868 1.00 95.69 224 PRO A CA 1
ATOM 1611 C C . PRO A 1 224 ? 12.400 -6.098 -4.811 1.00 95.69 224 PRO A C 1
ATOM 1613 O O . PRO A 1 224 ? 12.232 -4.915 -5.108 1.00 95.69 224 PRO A O 1
ATOM 1616 N N . ASN A 1 225 ? 12.676 -6.507 -3.576 1.00 96.00 225 ASN A N 1
ATOM 1617 C CA . ASN A 1 225 ? 12.941 -5.652 -2.418 1.00 96.00 225 ASN A CA 1
ATOM 1618 C C . ASN A 1 225 ? 11.750 -4.850 -1.871 1.00 96.00 225 ASN A C 1
ATOM 1620 O O . ASN A 1 225 ? 11.683 -4.694 -0.657 1.00 96.00 225 ASN A O 1
ATOM 1624 N N . ILE A 1 226 ? 10.776 -4.429 -2.687 1.00 96.06 226 ILE A N 1
ATOM 1625 C CA . ILE A 1 226 ? 9.664 -3.560 -2.251 1.00 96.06 226 ILE A CA 1
ATOM 1626 C C . ILE A 1 226 ? 8.901 -4.137 -1.055 1.00 96.06 226 ILE A C 1
ATOM 1628 O O . ILE A 1 226 ? 8.620 -3.421 -0.097 1.00 96.06 226 ILE A O 1
ATOM 1632 N N . GLY A 1 227 ? 8.591 -5.437 -1.078 1.00 96.12 227 GLY A N 1
ATOM 1633 C CA . GLY A 1 227 ? 7.859 -6.085 0.014 1.00 96.12 227 GLY A CA 1
ATOM 1634 C C . GLY A 1 227 ? 8.602 -6.106 1.357 1.00 96.12 227 GLY A C 1
ATOM 1635 O O . GLY A 1 227 ? 7.952 -6.245 2.389 1.00 96.12 227 GLY A O 1
ATOM 1636 N N . ASN A 1 228 ? 9.930 -5.942 1.343 1.00 96.50 228 ASN A N 1
ATOM 1637 C CA . ASN A 1 228 ? 10.813 -5.996 2.514 1.00 96.50 228 ASN A CA 1
ATOM 1638 C C . ASN A 1 228 ? 11.225 -4.610 3.031 1.00 96.50 228 ASN A C 1
ATOM 1640 O O . ASN A 1 228 ? 11.969 -4.523 4.005 1.00 96.50 228 ASN A O 1
ATOM 1644 N N . ILE A 1 229 ? 10.789 -3.528 2.384 1.00 96.94 229 ILE A N 1
ATOM 1645 C CA . ILE A 1 229 ? 11.084 -2.175 2.855 1.00 96.94 229 ILE A CA 1
ATOM 1646 C C . ILE A 1 229 ? 10.261 -1.921 4.117 1.00 96.94 229 ILE A C 1
ATOM 1648 O O . ILE A 1 229 ? 9.046 -2.138 4.139 1.00 96.94 229 ILE A O 1
ATOM 1652 N N . ALA A 1 230 ? 10.934 -1.465 5.171 1.00 95.62 230 ALA A N 1
ATOM 1653 C CA . ALA A 1 230 ? 10.274 -1.090 6.410 1.00 95.62 230 ALA A CA 1
ATOM 1654 C C . ALA A 1 230 ? 9.327 0.096 6.185 1.00 95.62 230 ALA A C 1
ATOM 1656 O O . ALA A 1 230 ? 9.671 1.034 5.465 1.00 95.62 230 ALA A O 1
ATOM 1657 N N . PHE A 1 231 ? 8.163 0.113 6.834 1.00 93.62 231 PHE A N 1
ATOM 1658 C CA . PHE A 1 231 ? 7.192 1.201 6.695 1.00 93.62 231 PHE A CA 1
ATOM 1659 C C . PHE A 1 231 ? 7.791 2.553 7.085 1.00 93.62 231 PHE A C 1
ATOM 1661 O O . PHE A 1 231 ? 7.498 3.551 6.438 1.00 93.62 231 PHE A O 1
ATOM 1668 N N . ALA A 1 232 ? 8.690 2.589 8.072 1.00 91.12 232 ALA A N 1
ATOM 1669 C CA . ALA A 1 232 ? 9.409 3.807 8.458 1.00 91.12 232 ALA A CA 1
ATOM 1670 C C . ALA A 1 232 ? 10.325 4.382 7.357 1.00 91.12 232 ALA A C 1
ATOM 1672 O O . ALA A 1 232 ? 10.721 5.542 7.451 1.00 91.12 232 ALA A O 1
ATOM 1673 N N . ASN A 1 233 ? 10.662 3.586 6.337 1.00 92.88 233 ASN A N 1
ATOM 1674 C CA . ASN A 1 233 ? 11.489 3.982 5.196 1.00 92.88 233 ASN A CA 1
ATOM 1675 C C . ASN A 1 233 ? 10.655 4.192 3.918 1.00 92.88 233 ASN A C 1
ATOM 1677 O O . ASN A 1 233 ? 11.215 4.402 2.842 1.00 92.88 233 ASN A O 1
ATOM 1681 N N . MET A 1 234 ? 9.323 4.108 4.006 1.00 94.25 234 MET A N 1
ATOM 1682 C CA . MET A 1 234 ? 8.437 4.317 2.864 1.00 94.25 234 MET A CA 1
ATOM 1683 C C . MET A 1 234 ? 8.272 5.818 2.560 1.00 94.25 234 MET A C 1
ATOM 1685 O O . MET A 1 234 ? 8.026 6.593 3.484 1.00 94.25 234 MET A O 1
ATOM 1689 N N . PRO A 1 235 ? 8.324 6.251 1.284 1.00 92.69 235 PRO A N 1
ATOM 1690 C CA . PRO A 1 235 ? 8.330 7.667 0.909 1.00 92.69 235 PRO A CA 1
ATOM 1691 C C . PRO A 1 235 ? 7.140 8.506 1.387 1.00 92.69 235 PRO A C 1
ATOM 1693 O O . PRO A 1 235 ? 7.287 9.715 1.551 1.00 92.69 235 PRO A O 1
ATOM 1696 N N . SER A 1 236 ? 5.958 7.908 1.551 1.00 89.81 236 SER A N 1
ATOM 1697 C CA . SER A 1 236 ? 4.761 8.624 2.025 1.00 89.81 236 SER A CA 1
ATOM 1698 C C . SER A 1 236 ? 4.570 8.563 3.542 1.00 89.81 236 SER A C 1
ATOM 1700 O O . SER A 1 236 ? 3.672 9.221 4.064 1.00 89.81 236 SER A O 1
ATOM 1702 N N . ILE A 1 237 ? 5.397 7.807 4.270 1.00 87.12 237 ILE A N 1
ATOM 1703 C CA . ILE A 1 237 ? 5.283 7.684 5.723 1.00 87.12 237 ILE A CA 1
ATOM 1704 C C . ILE A 1 237 ? 6.139 8.760 6.378 1.00 87.12 237 ILE A C 1
ATOM 1706 O O . ILE A 1 237 ? 7.350 8.631 6.522 1.00 87.12 237 ILE A O 1
ATOM 1710 N N . THR A 1 238 ? 5.477 9.834 6.799 1.00 82.75 238 THR A N 1
ATOM 1711 C CA . THR A 1 238 ? 6.071 10.859 7.660 1.00 82.75 238 THR A CA 1
ATOM 1712 C C . THR A 1 238 ? 5.424 10.766 9.029 1.00 82.75 238 THR A C 1
ATOM 1714 O O . THR A 1 238 ? 4.206 10.869 9.145 1.00 82.75 238 THR A O 1
ATOM 1717 N N . ILE A 1 239 ? 6.229 10.543 10.067 1.00 77.81 239 ILE A N 1
ATOM 1718 C CA . ILE A 1 239 ? 5.753 10.506 11.451 1.00 77.81 239 ILE A CA 1
ATOM 1719 C C . ILE A 1 239 ? 5.781 11.951 11.967 1.00 77.81 239 ILE A C 1
ATOM 1721 O O . ILE A 1 239 ? 6.876 12.475 12.185 1.00 77.81 239 ILE A O 1
ATOM 1725 N N . PRO A 1 240 ? 4.626 12.624 12.120 1.00 71.38 240 PRO A N 1
ATOM 1726 C CA . PRO A 1 240 ? 4.588 14.008 12.566 1.00 71.38 240 PRO A CA 1
ATOM 1727 C C . PRO A 1 240 ? 5.043 14.131 14.024 1.00 71.38 240 PRO A C 1
ATOM 1729 O O . PRO A 1 240 ? 4.882 13.207 14.832 1.00 71.38 240 PRO A O 1
ATOM 1732 N N . ALA A 1 241 ? 5.554 15.312 14.375 1.00 63.59 241 ALA A N 1
ATOM 1733 C CA . ALA A 1 241 ? 5.687 15.708 15.770 1.00 63.59 241 ALA A CA 1
ATOM 1734 C C . ALA A 1 241 ? 4.292 15.693 16.423 1.00 63.59 241 ALA A C 1
ATOM 1736 O O . ALA A 1 241 ? 3.335 16.216 15.856 1.00 63.59 241 ALA A O 1
ATOM 1737 N N . GLY A 1 242 ? 4.163 15.053 17.588 1.00 62.66 242 GLY A N 1
ATOM 1738 C CA . GLY A 1 242 ? 2.881 14.915 18.291 1.00 62.66 242 GLY A CA 1
ATOM 1739 C C . GLY A 1 242 ? 2.088 13.634 18.006 1.00 62.66 242 GLY A C 1
ATOM 1740 O O . GLY A 1 242 ? 0.991 13.501 18.540 1.00 62.66 242 GLY A O 1
ATOM 1741 N N . ALA A 1 243 ? 2.616 12.675 17.234 1.00 75.88 243 ALA A N 1
ATOM 1742 C CA . ALA A 1 243 ? 2.014 11.343 17.112 1.00 75.88 243 ALA A CA 1
ATOM 1743 C C . ALA A 1 243 ? 1.911 10.626 18.480 1.00 75.88 243 ALA A C 1
ATOM 1745 O O . ALA A 1 243 ? 2.715 10.877 19.381 1.00 75.88 243 ALA A O 1
ATOM 1746 N N . ALA A 1 244 ? 0.927 9.733 18.641 1.00 80.69 244 ALA A N 1
ATOM 1747 C CA . ALA A 1 244 ? 0.635 9.096 19.924 1.00 80.69 244 ALA A CA 1
ATOM 1748 C C . ALA A 1 244 ? 0.870 7.583 19.897 1.00 80.69 244 ALA A C 1
ATOM 1750 O O . ALA A 1 244 ? 0.669 6.903 18.892 1.00 80.69 244 ALA A O 1
ATOM 1751 N N . VAL A 1 245 ? 1.248 7.028 21.043 1.00 86.00 245 VAL A N 1
ATOM 1752 C CA . VAL A 1 245 ? 1.134 5.588 21.296 1.00 86.00 245 VAL A CA 1
ATOM 1753 C C . VAL A 1 245 ? -0.076 5.399 22.186 1.00 86.00 245 VAL A C 1
ATOM 1755 O O . VAL A 1 245 ? -0.107 5.908 23.307 1.00 86.00 245 VAL A O 1
ATOM 1758 N N . LEU A 1 246 ? -1.077 4.683 21.686 1.00 87.88 246 LEU A N 1
ATOM 1759 C CA . LEU A 1 246 ? -2.297 4.401 22.425 1.00 87.88 246 LEU A CA 1
ATOM 1760 C C . LEU A 1 246 ? -2.230 3.002 23.024 1.00 87.88 246 LEU A C 1
ATOM 1762 O O . LEU A 1 246 ? -1.704 2.069 22.428 1.00 87.88 246 LEU A O 1
ATOM 1766 N N . LYS A 1 247 ? -2.788 2.861 24.217 1.00 91.50 247 LYS A N 1
ATOM 1767 C CA . LYS A 1 247 ? -3.099 1.591 24.857 1.00 91.50 247 LYS A CA 1
ATOM 1768 C C . LYS A 1 247 ? -4.592 1.354 24.753 1.00 91.50 247 LYS A C 1
ATOM 1770 O O . LYS A 1 247 ? -5.367 2.266 25.004 1.00 91.50 247 LYS A O 1
ATOM 1775 N N . MET A 1 248 ? -4.994 0.144 24.410 1.00 94.25 248 MET A N 1
ATOM 1776 C CA . MET A 1 248 ? -6.344 -0.340 24.642 1.00 94.25 248 MET A CA 1
ATOM 1777 C C . MET A 1 248 ? -6.557 -0.455 26.153 1.00 94.25 248 MET A C 1
ATOM 1779 O O . MET A 1 248 ? -5.800 -1.139 26.839 1.00 94.25 248 MET A O 1
ATOM 1783 N N . ASP A 1 249 ? -7.552 0.266 26.652 1.00 92.56 249 ASP A N 1
ATOM 1784 C CA . ASP A 1 249 ? -7.906 0.328 28.069 1.00 92.56 249 ASP A CA 1
ATOM 1785 C C . ASP A 1 249 ? -9.106 -0.583 28.339 1.00 92.56 249 ASP A C 1
ATOM 1787 O O . ASP A 1 249 ? -9.008 -1.580 29.047 1.00 92.56 249 ASP A O 1
ATOM 1791 N N . VAL A 1 250 ? -10.223 -0.307 27.660 1.00 93.81 250 VAL A N 1
ATOM 1792 C CA . VAL A 1 250 ? -11.478 -1.044 27.831 1.00 93.81 250 VAL A CA 1
ATOM 1793 C C . VAL A 1 250 ? -11.969 -1.560 26.488 1.00 93.81 250 VAL A C 1
ATOM 1795 O O . VAL A 1 250 ? -11.899 -0.861 25.478 1.00 93.81 250 VAL A O 1
ATOM 1798 N N . VAL A 1 251 ? -12.517 -2.772 26.487 1.00 96.44 251 VAL A N 1
ATOM 1799 C CA . VAL A 1 251 ? -13.224 -3.352 25.344 1.00 96.44 251 VAL A CA 1
ATOM 1800 C C . VAL A 1 251 ? -14.716 -3.386 25.651 1.00 96.44 251 VAL A C 1
ATOM 1802 O O . VAL A 1 251 ? -15.122 -3.900 26.692 1.00 96.44 251 VAL A O 1
ATOM 1805 N N . ARG A 1 252 ? -15.543 -2.838 24.757 1.00 96.75 252 ARG A N 1
ATOM 1806 C CA . ARG A 1 252 ? -17.006 -2.831 24.891 1.00 96.75 252 ARG A CA 1
ATOM 1807 C C . ARG A 1 252 ? -17.662 -3.395 23.643 1.00 96.75 252 ARG A C 1
ATOM 1809 O O . ARG A 1 252 ? -17.181 -3.176 22.533 1.00 96.75 252 ARG A O 1
ATOM 1816 N N . THR A 1 253 ? -18.770 -4.102 23.839 1.00 97.44 253 THR A N 1
ATOM 1817 C CA . THR A 1 253 ? -19.560 -4.707 22.763 1.00 97.44 253 THR A CA 1
ATOM 1818 C C . THR A 1 253 ? -21.046 -4.452 22.968 1.00 97.44 253 THR A C 1
ATOM 1820 O O . THR A 1 253 ? -21.495 -4.376 24.109 1.00 97.44 253 THR A O 1
ATOM 1823 N N . GLN A 1 254 ? -21.810 -4.391 21.877 1.00 96.31 254 GLN A N 1
ATOM 1824 C CA . GLN A 1 254 ? -23.271 -4.231 21.866 1.00 96.31 254 GLN A CA 1
ATOM 1825 C C . GLN A 1 254 ? -23.789 -2.940 22.528 1.00 96.31 254 GLN A C 1
ATOM 1827 O O . GLN A 1 254 ? -24.940 -2.857 22.959 1.00 96.31 254 GLN A O 1
ATOM 1832 N N . GLU A 1 255 ? -22.963 -1.897 22.579 1.00 97.38 255 GLU A N 1
ATOM 1833 C CA . GLU A 1 255 ? -23.345 -0.618 23.176 1.00 97.38 255 GLU A CA 1
ATOM 1834 C C . GLU A 1 255 ? -24.319 0.153 22.265 1.00 97.38 255 GLU A C 1
ATOM 1836 O O . GLU A 1 255 ? -24.439 -0.102 21.061 1.00 97.38 255 GLU A O 1
ATOM 1841 N N . ARG A 1 256 ? -25.033 1.128 22.836 1.00 95.94 256 ARG A N 1
ATOM 1842 C CA . ARG A 1 256 ? -25.969 1.998 22.102 1.00 95.94 256 ARG A CA 1
ATOM 1843 C C . ARG A 1 256 ? -25.567 3.463 22.232 1.00 95.94 256 ARG A C 1
ATOM 1845 O O . ARG A 1 256 ? -25.061 3.886 23.266 1.00 95.94 256 ARG A O 1
ATOM 1852 N N . ASN A 1 257 ? -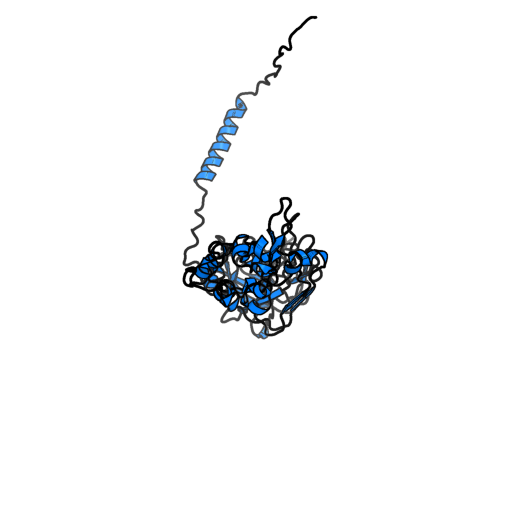25.865 4.258 21.206 1.00 93.81 257 ASN A N 1
ATOM 1853 C CA . ASN A 1 257 ? -25.679 5.714 21.179 1.00 93.81 257 ASN A CA 1
ATOM 1854 C C . ASN A 1 257 ? -24.240 6.177 21.492 1.00 93.81 257 ASN A C 1
ATOM 1856 O O . ASN A 1 257 ? -24.019 7.167 22.201 1.00 93.81 257 ASN A O 1
ATOM 1860 N N . VAL A 1 258 ? -23.245 5.479 20.942 1.00 95.56 258 VAL A N 1
ATOM 1861 C CA . VAL A 1 258 ? -21.824 5.812 21.080 1.00 95.56 258 VAL A CA 1
ATOM 1862 C C . VAL A 1 258 ? -21.491 7.010 20.187 1.00 95.56 258 VAL A C 1
ATOM 1864 O O . VAL A 1 258 ? -21.273 6.885 18.984 1.00 95.56 258 VAL A O 1
ATOM 1867 N N . ARG A 1 259 ? -21.476 8.201 20.792 1.00 93.25 259 ARG A N 1
ATOM 1868 C CA . ARG A 1 259 ? -21.187 9.488 20.120 1.00 93.25 259 ARG A CA 1
ATOM 1869 C C . ARG A 1 259 ? -20.214 10.399 20.871 1.00 93.25 259 ARG A C 1
ATOM 1871 O O . ARG A 1 259 ? -19.704 11.355 20.305 1.00 93.25 259 ARG A O 1
ATOM 1878 N N . HIS A 1 260 ? -19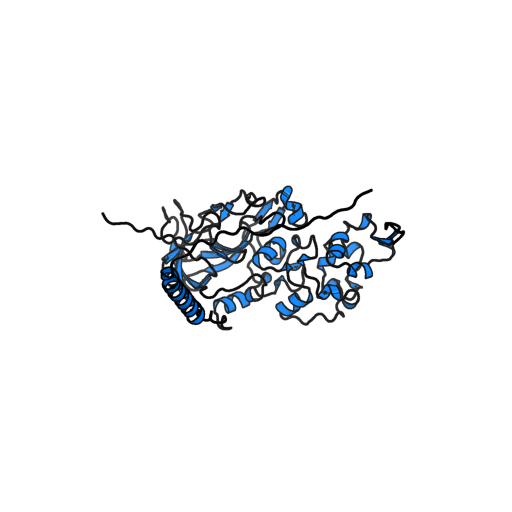.971 10.120 22.150 1.00 92.06 260 HIS A N 1
ATOM 1879 C CA . HIS A 1 260 ? -19.025 10.867 22.976 1.00 92.06 260 HIS A CA 1
ATOM 1880 C C . HIS A 1 260 ? -17.626 10.259 22.857 1.00 92.06 260 HIS A C 1
ATOM 1882 O O . HIS A 1 260 ? -17.488 9.037 22.900 1.00 92.06 260 HIS A O 1
ATOM 1888 N N . MET A 1 261 ? -16.618 11.123 22.738 1.00 92.00 261 MET A N 1
ATOM 1889 C CA . MET A 1 261 ? -15.193 10.803 22.647 1.00 92.00 261 MET A CA 1
ATOM 1890 C C . MET A 1 261 ? -14.831 9.876 21.480 1.00 92.00 261 MET A C 1
ATOM 1892 O O . MET A 1 261 ? -13.792 9.228 21.499 1.00 92.00 261 MET A O 1
ATOM 1896 N N . VAL A 1 262 ? -15.663 9.821 20.437 1.00 93.94 262 VAL A N 1
ATOM 1897 C CA . VAL A 1 262 ? -15.402 8.997 19.252 1.00 93.94 262 VAL A CA 1
ATOM 1898 C C . VAL A 1 262 ? -14.292 9.623 18.417 1.00 93.94 262 VAL A C 1
ATOM 1900 O O . VAL A 1 262 ? -14.373 10.803 18.086 1.00 93.94 262 VAL A O 1
ATOM 1903 N N . MET A 1 263 ? -13.292 8.823 18.051 1.00 91.88 263 MET A N 1
ATOM 1904 C CA . MET A 1 263 ? -12.158 9.208 17.198 1.00 91.88 263 MET A CA 1
ATOM 1905 C C . MET A 1 263 ? -12.253 8.618 15.786 1.00 91.88 263 MET A C 1
ATOM 1907 O O . MET A 1 263 ? -11.783 9.207 14.819 1.00 91.88 263 MET A O 1
ATOM 1911 N N . SER A 1 264 ? -12.871 7.447 15.654 1.00 94.56 264 SER A N 1
ATOM 1912 C CA . SER A 1 264 ? -13.029 6.755 14.375 1.00 94.56 264 SER A CA 1
ATOM 1913 C C . SER A 1 264 ? -14.056 7.442 13.469 1.00 94.56 264 SER A C 1
ATOM 1915 O O . SER A 1 264 ? -15.119 7.852 13.933 1.00 94.56 264 SER A O 1
ATOM 1917 N N . GLY A 1 265 ? -13.783 7.497 12.171 1.00 94.50 265 GLY A N 1
ATOM 1918 C CA . GLY A 1 265 ? -14.707 7.987 11.150 1.00 94.50 265 GLY A CA 1
ATOM 1919 C C . GLY A 1 265 ? -14.193 7.688 9.747 1.00 94.50 265 GLY A C 1
ATOM 1920 O O . GLY A 1 265 ? -13.541 6.669 9.523 1.00 94.50 265 GLY A O 1
ATOM 1921 N N . SER A 1 266 ? -14.465 8.580 8.804 1.00 93.81 266 SER A N 1
ATOM 1922 C CA . SER A 1 266 ? -13.783 8.709 7.508 1.00 93.81 266 SER A CA 1
ATOM 1923 C C . SER A 1 266 ? -13.441 10.172 7.251 1.00 93.81 266 SER A C 1
ATOM 1925 O O . SER A 1 266 ? -13.864 11.048 7.999 1.00 93.81 266 SER A O 1
ATOM 1927 N N . GLU A 1 267 ? -12.733 10.456 6.160 1.00 89.88 267 GLU A N 1
ATOM 1928 C CA . GLU A 1 267 ? -12.502 11.837 5.717 1.00 89.88 267 GLU A CA 1
ATOM 1929 C C . GLU A 1 267 ? -13.818 12.590 5.430 1.00 89.88 267 GLU A C 1
ATOM 1931 O O . GLU A 1 267 ? -13.896 13.793 5.644 1.00 89.88 267 GLU A O 1
ATOM 1936 N N . GLN A 1 268 ? -14.870 11.893 4.977 1.00 91.44 268 GLN A N 1
ATOM 1937 C CA . GLN A 1 268 ? -16.185 12.500 4.717 1.00 91.44 268 GLN A CA 1
ATOM 1938 C C . GLN A 1 268 ? -17.100 12.539 5.948 1.00 91.44 268 GLN A C 1
ATOM 1940 O O . GLN A 1 268 ? -18.061 13.305 5.988 1.00 91.44 268 GLN A O 1
ATOM 1945 N N . GLN A 1 269 ? -16.869 11.653 6.915 1.00 93.12 269 GLN A N 1
ATOM 1946 C CA . GLN A 1 269 ? -17.677 11.501 8.123 1.00 93.12 269 GLN A CA 1
ATOM 1947 C C . GLN A 1 269 ? -16.741 11.326 9.325 1.00 93.12 269 GLN A C 1
ATOM 1949 O O . GLN A 1 269 ? -16.637 10.219 9.867 1.00 93.12 269 GLN A O 1
ATOM 1954 N N . PRO A 1 270 ? -16.003 12.380 9.718 1.00 91.56 270 PRO A N 1
ATOM 1955 C CA . PRO A 1 270 ? -15.093 12.303 10.852 1.00 91.56 270 PRO A CA 1
ATOM 1956 C C . PRO A 1 270 ? -15.880 12.040 12.140 1.00 91.56 270 PRO A C 1
ATOM 1958 O O . PRO A 1 270 ? -17.025 12.473 12.278 1.00 91.56 270 PRO A O 1
ATOM 1961 N N . ASN A 1 271 ? -15.266 11.320 13.084 1.00 93.81 271 ASN A N 1
ATOM 1962 C CA . ASN A 1 271 ? -15.840 11.055 14.410 1.00 93.81 271 ASN A CA 1
ATOM 1963 C C . ASN A 1 271 ? -17.269 10.468 14.372 1.00 93.81 271 ASN A C 1
ATOM 1965 O O . ASN A 1 271 ? -18.138 10.848 15.161 1.00 93.81 271 ASN A O 1
ATOM 1969 N N . ALA A 1 272 ? -17.525 9.560 13.429 1.00 94.81 272 ALA A N 1
ATOM 1970 C CA . ALA A 1 272 ? -18.859 9.056 13.137 1.00 94.81 272 ALA A CA 1
ATOM 1971 C C . ALA A 1 272 ? -19.477 8.319 14.336 1.00 94.81 272 ALA A C 1
ATOM 1973 O O . ALA A 1 272 ? -18.938 7.327 14.823 1.00 94.81 272 ALA A O 1
ATOM 1974 N N . SER A 1 273 ? -20.647 8.776 14.781 1.00 94.94 273 SER A N 1
ATOM 1975 C CA . SER A 1 273 ? -21.394 8.143 15.870 1.00 94.94 273 SER A CA 1
ATOM 1976 C C . SER A 1 273 ? -22.005 6.801 15.463 1.00 94.94 273 SER A C 1
ATOM 1978 O O . SER A 1 273 ? -22.476 6.658 14.334 1.00 94.94 273 SER A O 1
ATOM 1980 N N . CYS A 1 274 ? -22.125 5.879 16.416 1.00 96.81 274 CYS A N 1
ATOM 1981 C CA . CYS A 1 274 ? -22.839 4.614 16.259 1.00 96.81 274 CYS A CA 1
ATOM 1982 C C . CYS A 1 274 ? -24.091 4.571 17.154 1.00 96.81 274 CYS A C 1
ATOM 1984 O O . CYS A 1 274 ? -24.050 4.975 18.316 1.00 96.81 274 CYS A O 1
ATOM 1986 N N . GLN A 1 275 ? -25.220 4.106 16.610 1.00 96.81 275 GLN A N 1
ATOM 1987 C CA . GLN A 1 275 ? -26.521 4.145 17.298 1.00 96.81 275 GLN A CA 1
ATOM 1988 C C . GLN A 1 275 ? -26.841 2.848 18.052 1.00 96.81 275 GLN A C 1
ATOM 1990 O O . GLN A 1 275 ? -27.319 2.897 19.184 1.00 96.81 275 GLN A O 1
ATOM 1995 N N . THR A 1 276 ? -26.560 1.689 17.460 1.00 96.25 276 THR A N 1
ATOM 1996 C CA . THR A 1 276 ? -26.939 0.373 17.998 1.00 96.25 276 THR A CA 1
ATOM 1997 C C . THR A 1 276 ? -25.863 -0.663 17.711 1.00 96.25 276 THR A C 1
ATOM 1999 O O . THR A 1 276 ? -25.236 -0.589 16.657 1.00 96.25 276 THR A O 1
ATOM 2002 N N . ASN A 1 277 ? -25.720 -1.658 18.592 1.00 96.38 277 ASN A N 1
ATOM 2003 C CA . ASN A 1 277 ? -24.783 -2.779 18.447 1.00 96.38 277 ASN A CA 1
ATOM 2004 C C . ASN A 1 277 ? -23.339 -2.319 18.190 1.00 96.38 277 ASN A C 1
ATOM 2006 O O . ASN A 1 277 ? -22.652 -2.811 17.297 1.00 96.38 277 ASN A O 1
ATOM 2010 N N . CYS A 1 278 ? -22.911 -1.315 18.950 1.00 97.38 278 CYS A N 1
ATOM 2011 C CA . CYS A 1 278 ? -21.626 -0.668 18.775 1.00 97.38 278 CYS A CA 1
ATOM 2012 C C . CYS A 1 278 ? -20.559 -1.402 19.578 1.00 97.38 278 CYS A C 1
ATOM 2014 O O . CYS A 1 278 ? -20.561 -1.347 20.809 1.00 97.38 278 CYS A O 1
ATOM 2016 N N . ASP A 1 279 ? -19.617 -2.019 18.877 1.00 98.31 279 ASP A N 1
ATOM 2017 C CA . ASP A 1 279 ? -18.409 -2.551 19.485 1.00 98.31 279 ASP A CA 1
ATOM 2018 C C . ASP A 1 279 ? -17.291 -1.522 19.331 1.00 98.31 279 ASP A C 1
ATOM 2020 O O . ASP A 1 279 ? -17.158 -0.878 18.286 1.00 98.31 279 ASP A O 1
ATOM 2024 N N . TYR A 1 280 ? -16.500 -1.311 20.377 1.00 97.50 280 TYR A N 1
ATOM 2025 C CA . TYR A 1 280 ? -15.412 -0.339 20.358 1.00 97.50 280 TYR A CA 1
ATOM 2026 C C . TYR A 1 280 ? -14.344 -0.659 21.400 1.00 97.50 280 TYR A C 1
ATOM 2028 O O . TYR A 1 280 ? -14.572 -1.401 22.358 1.00 97.50 280 TYR A O 1
ATOM 2036 N N . ILE A 1 281 ? -13.180 -0.039 21.226 1.00 96.88 281 ILE A N 1
ATOM 2037 C CA . ILE A 1 281 ? -12.153 0.034 22.267 1.00 96.88 281 ILE A CA 1
ATOM 2038 C C . ILE A 1 281 ? -12.054 1.458 22.812 1.00 96.88 281 ILE A C 1
ATOM 2040 O O . ILE A 1 281 ? -12.157 2.423 22.049 1.00 96.88 281 ILE A O 1
ATOM 2044 N N . GLU A 1 282 ? -11.865 1.592 24.123 1.00 95.31 282 GLU A N 1
ATOM 2045 C CA . GLU A 1 282 ? -11.418 2.835 24.752 1.00 95.31 282 GLU A CA 1
ATOM 2046 C C . GLU A 1 282 ? -9.898 2.857 24.794 1.00 95.31 282 GLU A C 1
ATOM 2048 O O . GLU A 1 282 ? -9.254 1.828 25.014 1.00 95.31 282 GLU A O 1
ATOM 2053 N N . THR A 1 283 ? -9.320 4.031 24.570 1.00 92.94 283 THR A N 1
ATOM 2054 C CA . THR A 1 283 ? -7.875 4.193 24.496 1.00 92.94 283 THR A CA 1
ATOM 2055 C C . THR A 1 283 ? -7.332 5.054 25.621 1.00 92.94 283 THR A C 1
ATOM 2057 O O . THR A 1 283 ? -7.925 6.063 26.004 1.00 92.94 283 THR A O 1
ATOM 2060 N N . HIS A 1 284 ? -6.141 4.701 26.081 1.00 90.62 284 HIS A N 1
ATOM 2061 C CA . HIS A 1 284 ? -5.340 5.469 27.012 1.00 90.62 284 HIS A CA 1
ATOM 2062 C C . HIS A 1 284 ? -4.013 5.854 26.345 1.00 90.62 284 HIS A C 1
ATOM 2064 O O . HIS A 1 284 ? -3.278 4.967 25.912 1.00 90.62 284 HIS A O 1
ATOM 2070 N N . PRO A 1 285 ? -3.660 7.142 26.240 1.00 87.12 285 PRO A N 1
ATOM 2071 C CA . PRO A 1 285 ? -2.380 7.533 25.667 1.00 87.12 285 PRO A CA 1
ATOM 2072 C C . PRO A 1 285 ? -1.234 7.092 26.584 1.00 87.12 285 PRO A C 1
ATOM 2074 O O . PRO A 1 285 ? -1.154 7.503 27.737 1.00 87.12 285 PRO A O 1
ATOM 2077 N N . ALA A 1 286 ? -0.340 6.249 26.073 1.00 85.00 286 ALA A N 1
ATOM 2078 C CA . ALA A 1 286 ? 0.924 5.928 26.731 1.00 85.00 286 ALA A CA 1
ATOM 2079 C C . ALA A 1 286 ? 1.969 7.021 26.483 1.00 85.00 286 ALA A C 1
ATOM 2081 O O . ALA A 1 286 ? 2.792 7.298 27.349 1.00 85.00 286 ALA A O 1
ATOM 2082 N N . ILE A 1 287 ? 1.941 7.608 25.283 1.00 81.75 287 ILE A N 1
ATOM 2083 C CA . ILE A 1 287 ? 2.837 8.674 24.829 1.00 81.75 287 ILE A CA 1
ATOM 2084 C C . ILE A 1 287 ? 2.024 9.607 23.932 1.00 81.75 287 ILE A C 1
ATOM 2086 O O . ILE A 1 287 ? 1.307 9.125 23.056 1.00 81.75 287 ILE A O 1
ATOM 2090 N N . GLY A 1 288 ? 2.178 10.921 24.116 1.00 78.44 288 GLY A N 1
ATOM 2091 C CA . GLY A 1 288 ? 1.525 11.944 23.294 1.00 78.44 288 GLY A CA 1
ATOM 2092 C C . GLY A 1 288 ? 0.022 12.110 23.569 1.00 78.44 288 GLY A C 1
ATOM 2093 O O . GLY A 1 288 ? -0.621 11.247 24.150 1.00 78.44 288 GLY A O 1
ATOM 2094 N N . MET A 1 289 ? -0.539 13.253 23.163 1.00 80.00 289 MET A N 1
ATOM 2095 C CA . MET A 1 289 ? -1.984 13.556 23.137 1.00 80.00 289 MET A CA 1
ATOM 2096 C C . MET A 1 289 ? -2.809 13.096 24.373 1.00 80.00 289 MET A C 1
ATOM 2098 O O . MET A 1 289 ? -3.726 12.281 24.244 1.00 80.00 289 MET A O 1
ATOM 2102 N N . PRO A 1 290 ? -2.566 13.652 25.580 1.00 84.62 290 PRO A N 1
ATOM 2103 C CA . PRO A 1 290 ? -3.256 13.244 26.816 1.00 84.62 290 PRO A CA 1
ATOM 2104 C C . PRO A 1 290 ? -4.786 13.404 26.763 1.00 84.62 290 PRO A C 1
ATOM 2106 O O . PRO A 1 290 ? -5.521 12.699 27.454 1.00 84.62 290 PRO A O 1
ATOM 2109 N N . TYR A 1 291 ? -5.288 14.300 25.907 1.00 84.12 291 TYR A N 1
ATOM 2110 C CA . TYR A 1 291 ? -6.719 14.539 25.711 1.00 84.12 291 TYR A CA 1
ATOM 2111 C C . TYR A 1 291 ? -7.465 13.363 25.051 1.00 84.12 291 TYR A C 1
ATOM 2113 O O . TYR A 1 291 ? -8.698 13.381 25.040 1.00 84.12 291 TYR A O 1
ATOM 2121 N N . LEU A 1 292 ? -6.741 12.355 24.540 1.00 87.56 292 LEU A N 1
ATOM 2122 C CA . LEU A 1 292 ? -7.280 11.109 23.980 1.00 87.56 292 LEU A CA 1
ATOM 2123 C C . LEU A 1 292 ? -7.556 10.026 25.032 1.00 87.56 292 LEU A C 1
ATOM 2125 O O . LEU A 1 292 ? -7.981 8.925 24.684 1.00 87.56 292 LEU A O 1
ATOM 2129 N N . LYS A 1 293 ? -7.332 10.307 26.320 1.00 91.06 293 LYS A N 1
ATOM 2130 C CA . LYS A 1 293 ? -7.723 9.393 27.398 1.00 91.06 293 LYS A CA 1
ATOM 2131 C C . LYS A 1 293 ? -9.240 9.169 27.377 1.00 91.06 293 LYS A C 1
ATOM 2133 O O . LYS A 1 293 ? -10.007 10.128 27.438 1.00 91.06 293 LYS A O 1
ATOM 2138 N N . GLY A 1 294 ? -9.658 7.908 27.288 1.00 92.19 294 GLY A N 1
ATOM 2139 C CA . GLY A 1 294 ? -11.062 7.513 27.149 1.00 92.19 294 GLY A CA 1
ATOM 2140 C C . GLY A 1 294 ? -11.633 7.738 25.744 1.00 92.19 294 GLY A C 1
ATOM 2141 O O . GLY A 1 294 ? -12.846 7.649 25.553 1.00 92.19 294 GLY A O 1
ATOM 2142 N N . ALA A 1 295 ? -10.790 8.056 24.754 1.00 93.56 295 ALA A N 1
ATOM 2143 C CA . ALA A 1 295 ? -11.233 8.135 23.370 1.00 93.56 295 ALA A CA 1
ATOM 2144 C C . ALA A 1 295 ? -11.661 6.760 22.855 1.00 93.56 295 ALA A C 1
ATOM 2146 O O . ALA A 1 295 ? -11.099 5.736 23.230 1.00 93.56 295 ALA A O 1
ATOM 2147 N N . ARG A 1 296 ? -12.677 6.747 21.998 1.00 95.44 296 ARG A N 1
ATOM 2148 C CA . ARG A 1 296 ? -13.338 5.541 21.510 1.00 95.44 296 ARG A CA 1
ATOM 2149 C C . ARG A 1 296 ? -13.041 5.336 20.041 1.00 95.44 296 ARG A C 1
ATOM 2151 O O . ARG A 1 296 ? -13.288 6.223 19.220 1.00 95.44 296 ARG A O 1
ATOM 2158 N N . ILE A 1 297 ? -12.568 4.145 19.712 1.00 95.62 297 ILE A N 1
ATOM 2159 C CA . ILE A 1 297 ? -12.400 3.697 18.333 1.00 95.62 297 ILE A CA 1
ATOM 2160 C C . ILE A 1 297 ? -13.465 2.638 18.084 1.00 95.62 297 ILE A C 1
ATOM 2162 O O . ILE A 1 297 ? -13.353 1.510 18.567 1.00 95.62 297 ILE A O 1
ATOM 2166 N N . ILE A 1 298 ? -14.522 3.032 17.374 1.00 97.88 298 ILE A N 1
ATOM 2167 C CA . ILE A 1 298 ? -15.618 2.136 17.008 1.00 97.88 298 ILE A CA 1
ATOM 2168 C C . ILE A 1 298 ? -15.093 1.110 16.008 1.00 97.88 298 ILE A C 1
ATOM 2170 O O . ILE A 1 298 ? -14.273 1.428 15.143 1.00 97.88 298 ILE A O 1
ATOM 2174 N N . SER A 1 299 ? -15.558 -0.127 16.139 1.00 97.94 299 SER A N 1
ATOM 2175 C CA . SER A 1 299 ? -15.198 -1.200 15.234 1.00 97.94 299 SER A CA 1
ATOM 2176 C C . SER A 1 299 ? -15.707 -0.923 13.822 1.00 97.94 299 SER A C 1
ATOM 2178 O O . SER A 1 299 ? -16.863 -0.549 13.607 1.00 97.94 299 SER A O 1
ATOM 2180 N N . GLY A 1 300 ? -14.852 -1.190 12.838 1.00 97.25 300 GLY A N 1
ATOM 2181 C CA . GLY A 1 300 ? -15.234 -1.227 11.434 1.00 97.25 300 GLY A CA 1
ATOM 2182 C C . GLY A 1 300 ? -16.262 -2.313 11.110 1.00 97.25 300 GLY A C 1
ATOM 2183 O O . GLY A 1 300 ? -16.936 -2.206 10.087 1.00 97.25 300 GLY A O 1
ATOM 2184 N N . ASP A 1 301 ? -16.404 -3.330 11.966 1.00 96.31 301 ASP A N 1
ATOM 2185 C CA . ASP A 1 301 ? -17.424 -4.371 11.821 1.00 96.31 301 ASP A CA 1
ATOM 2186 C C . ASP A 1 301 ? -18.806 -3.862 12.276 1.00 96.31 301 ASP A C 1
ATOM 2188 O O . ASP A 1 301 ? -19.821 -4.249 11.702 1.00 96.31 301 ASP A O 1
ATOM 2192 N N . SER A 1 302 ? -18.852 -2.926 13.235 1.00 97.44 302 SER A N 1
ATOM 2193 C CA . SER A 1 302 ? -20.098 -2.315 13.723 1.00 97.44 302 SER A CA 1
ATOM 2194 C C . SER A 1 302 ? -20.573 -1.125 12.884 1.00 97.44 302 SER A C 1
ATOM 2196 O O . SER A 1 302 ? -21.769 -0.839 12.851 1.00 97.44 302 SER A O 1
ATOM 2198 N N . LEU A 1 303 ? -19.663 -0.387 12.231 1.00 97.38 303 LEU A N 1
ATOM 2199 C CA . LEU A 1 303 ? -20.012 0.862 11.545 1.00 97.38 303 LEU A CA 1
ATOM 2200 C C . LEU A 1 303 ? -19.306 1.039 10.193 1.00 97.38 303 LEU A C 1
ATOM 2202 O O . LEU A 1 303 ? -18.083 1.171 10.107 1.00 97.38 303 LEU A O 1
ATOM 2206 N N . GLN A 1 304 ? -20.121 1.159 9.142 1.00 96.94 304 GLN A N 1
ATOM 2207 C CA . GLN A 1 304 ? -19.706 1.555 7.795 1.00 96.94 304 GLN A CA 1
ATOM 2208 C C . GLN A 1 304 ? -20.059 3.025 7.533 1.00 96.94 304 GLN A C 1
ATOM 2210 O O . GLN A 1 304 ? -21.215 3.440 7.641 1.00 96.94 304 GLN A O 1
ATOM 2215 N N . VAL A 1 305 ? -19.070 3.810 7.122 1.00 96.56 305 VAL A N 1
ATOM 2216 C CA . VAL A 1 305 ? -19.176 5.252 6.857 1.00 96.56 305 VAL A CA 1
ATOM 2217 C C . VAL A 1 305 ? -19.014 5.541 5.368 1.00 96.56 305 VAL A C 1
ATOM 2219 O O . VAL A 1 305 ? -18.513 4.708 4.614 1.00 96.56 305 VAL A O 1
ATOM 2222 N N . ARG A 1 306 ? -19.480 6.707 4.909 1.00 96.62 306 ARG A N 1
ATOM 2223 C CA . ARG A 1 306 ? -19.230 7.160 3.528 1.00 96.62 306 ARG A CA 1
ATOM 2224 C C . ARG A 1 306 ? -17.739 7.429 3.334 1.00 96.62 306 ARG A C 1
ATOM 2226 O O . ARG A 1 306 ? -17.116 8.010 4.219 1.00 96.62 306 ARG A O 1
ATOM 2233 N N . GLY A 1 307 ? -17.181 7.024 2.200 1.00 95.06 307 GLY A N 1
ATOM 2234 C CA . GLY A 1 307 ? -15.755 7.156 1.906 1.00 95.06 307 GLY A CA 1
ATOM 2235 C C . GLY A 1 307 ? -15.461 7.417 0.433 1.00 95.06 307 GLY A C 1
ATOM 2236 O O . GLY A 1 307 ? -16.366 7.533 -0.394 1.00 95.06 307 GLY A O 1
ATOM 2237 N N . GLY A 1 308 ? -14.170 7.492 0.114 1.00 92.88 308 GLY A N 1
ATOM 2238 C CA . GLY A 1 308 ? -13.672 7.773 -1.233 1.00 92.88 308 GLY A CA 1
ATOM 2239 C C . GLY A 1 308 ? -13.812 9.238 -1.665 1.00 92.88 308 GLY A C 1
ATOM 2240 O O . GLY A 1 308 ? -14.190 10.103 -0.881 1.00 92.88 308 GLY A O 1
ATOM 2241 N N . LYS A 1 309 ? -13.454 9.542 -2.914 1.00 92.25 309 LYS A N 1
ATOM 2242 C CA . LYS A 1 309 ? -13.497 10.896 -3.488 1.00 92.25 309 LYS A CA 1
ATOM 2243 C C . LYS A 1 309 ? -13.633 10.846 -5.010 1.00 92.25 309 LYS A C 1
ATOM 2245 O O . LYS A 1 309 ? -13.017 10.005 -5.667 1.00 92.25 309 LYS A O 1
ATOM 2250 N N . GLY A 1 310 ? -14.423 11.762 -5.569 1.00 90.12 310 GLY A N 1
ATOM 2251 C CA . GLY A 1 310 ? -14.600 11.934 -7.014 1.00 90.12 310 GLY A CA 1
ATOM 2252 C C . GLY A 1 310 ? -15.038 10.661 -7.748 1.00 90.12 310 GLY A C 1
ATOM 2253 O O . GLY A 1 310 ? -15.850 9.895 -7.233 1.00 90.12 310 GLY A O 1
ATOM 2254 N N . LEU A 1 311 ? -14.481 10.415 -8.940 1.00 85.06 311 LEU A N 1
ATOM 2255 C CA . LEU A 1 311 ? -14.879 9.303 -9.815 1.00 85.06 311 LEU A CA 1
ATOM 2256 C C . LEU A 1 311 ? -14.658 7.911 -9.217 1.00 85.06 311 LEU A C 1
ATOM 2258 O O . LEU A 1 311 ? -15.212 6.952 -9.736 1.00 85.06 311 LEU A O 1
ATOM 2262 N N . LEU A 1 312 ? -13.860 7.776 -8.157 1.00 87.94 312 LEU A N 1
ATOM 2263 C CA . LEU A 1 312 ? -13.608 6.495 -7.492 1.00 87.94 312 LEU A CA 1
ATOM 2264 C C . LEU A 1 312 ? -14.424 6.319 -6.205 1.00 87.94 312 LEU A C 1
ATOM 2266 O O . LEU A 1 312 ? -14.378 5.251 -5.596 1.00 87.94 312 LEU A O 1
ATOM 2270 N N . ALA A 1 313 ? -15.211 7.326 -5.812 1.00 90.69 313 ALA A N 1
ATOM 2271 C CA . ALA A 1 313 ? -15.970 7.311 -4.565 1.00 90.69 313 ALA A CA 1
ATOM 2272 C C . ALA A 1 313 ? -17.039 6.217 -4.498 1.00 90.69 313 ALA A C 1
ATOM 2274 O O . ALA A 1 313 ? -17.495 5.912 -3.414 1.00 90.69 313 ALA A O 1
ATOM 2275 N N . TRP A 1 314 ? -17.456 5.629 -5.617 1.00 86.75 314 TRP A N 1
ATOM 2276 C CA . TRP A 1 314 ? -18.510 4.610 -5.671 1.00 86.75 314 TRP A CA 1
ATOM 2277 C C . TRP A 1 314 ? -17.994 3.174 -5.580 1.00 86.75 314 TRP A C 1
ATOM 2279 O O . TRP A 1 314 ? -18.787 2.243 -5.423 1.00 86.75 314 TRP A O 1
ATOM 2289 N N . VAL A 1 315 ? -16.675 2.972 -5.655 1.00 85.69 315 VAL A N 1
ATOM 2290 C CA . VAL A 1 315 ? -16.062 1.657 -5.429 1.00 85.69 315 VAL A CA 1
ATOM 2291 C C . VAL A 1 315 ? -16.501 1.150 -4.054 1.00 85.69 315 VAL A C 1
ATOM 2293 O O . VAL A 1 315 ? -16.547 1.919 -3.097 1.00 85.69 315 VAL A O 1
ATOM 2296 N N . ASN A 1 316 ? -16.866 -0.131 -3.956 1.00 85.31 316 ASN A N 1
ATOM 2297 C CA . ASN A 1 316 ? -17.432 -0.716 -2.733 1.00 85.31 316 ASN A CA 1
ATOM 2298 C C . ASN A 1 316 ? -18.698 0.019 -2.222 1.00 85.31 316 ASN A C 1
ATOM 2300 O O . ASN A 1 316 ? -18.883 0.213 -1.022 1.00 85.31 316 ASN A O 1
ATOM 2304 N N . GLY A 1 317 ? -19.545 0.508 -3.136 1.00 87.50 317 GLY A N 1
ATOM 2305 C CA . GLY A 1 317 ? -20.770 1.246 -2.796 1.00 87.50 317 GLY A CA 1
ATOM 2306 C C . GLY A 1 317 ? -20.519 2.591 -2.105 1.00 87.50 317 GLY A C 1
ATOM 2307 O O . GLY A 1 317 ? -21.415 3.131 -1.459 1.00 87.50 317 GLY A O 1
ATOM 2308 N N . GLY A 1 318 ? -19.289 3.109 -2.183 1.00 91.19 318 GLY A N 1
ATOM 2309 C CA . GLY A 1 318 ? -18.859 4.323 -1.491 1.00 91.19 318 GLY A CA 1
ATOM 2310 C C . GLY A 1 318 ? -18.851 4.232 0.022 1.00 91.19 318 GLY A C 1
ATOM 2311 O O . GLY A 1 318 ? -18.977 5.244 0.719 1.00 91.19 318 GLY A O 1
ATOM 2312 N N . LYS A 1 319 ? -18.698 3.011 0.534 1.00 94.06 319 LYS A N 1
ATOM 2313 C CA . LYS A 1 319 ? -18.603 2.729 1.957 1.00 94.06 319 LYS A CA 1
ATOM 2314 C C . LYS A 1 319 ? -17.233 2.186 2.322 1.00 94.06 319 LYS A C 1
ATOM 2316 O O . LYS A 1 319 ? -16.599 1.449 1.565 1.00 94.06 319 LYS A O 1
ATOM 2321 N N . GLU A 1 320 ? -16.804 2.540 3.521 1.00 95.44 320 GLU A N 1
ATOM 2322 C CA . GLU A 1 320 ? -15.628 1.989 4.179 1.00 95.44 320 GLU A CA 1
ATOM 2323 C C . GLU A 1 320 ? -15.914 1.761 5.665 1.00 95.44 320 GLU A C 1
ATOM 2325 O O . GLU A 1 320 ? -16.737 2.473 6.249 1.00 95.44 320 GLU A O 1
ATOM 2330 N N . PRO A 1 321 ? -15.221 0.809 6.309 1.00 96.62 321 PRO A N 1
ATOM 2331 C CA . PRO A 1 321 ? -15.269 0.682 7.758 1.00 96.62 321 PRO A CA 1
ATOM 2332 C C . PRO A 1 321 ? -14.797 1.973 8.431 1.00 96.62 321 PRO A C 1
ATOM 2334 O O . PRO A 1 321 ? -13.850 2.620 7.969 1.00 96.62 321 PRO A O 1
ATOM 2337 N N . THR A 1 322 ? -15.438 2.343 9.539 1.00 97.00 322 THR A N 1
ATOM 2338 C CA . THR A 1 322 ? -14.962 3.441 10.386 1.00 97.00 322 THR A CA 1
ATOM 2339 C C . THR A 1 322 ? -13.564 3.136 10.934 1.00 97.00 322 THR A C 1
ATOM 2341 O O . THR A 1 322 ? -13.192 1.981 11.133 1.00 97.00 322 THR A O 1
ATOM 2344 N N . GLY A 1 323 ? -12.751 4.167 11.138 1.00 95.19 323 GLY A N 1
ATOM 2345 C CA . GLY A 1 323 ? -11.371 4.010 11.594 1.00 95.19 323 GLY A CA 1
ATOM 2346 C C . GLY A 1 323 ? -10.628 5.336 11.615 1.00 95.19 323 GLY A C 1
ATOM 2347 O O . GLY A 1 323 ? -11.248 6.391 11.513 1.00 95.19 323 GLY A O 1
ATOM 2348 N N . ILE A 1 324 ? -9.307 5.290 11.731 1.00 91.94 324 ILE A N 1
ATOM 2349 C CA . ILE A 1 324 ? -8.466 6.483 11.852 1.00 91.94 324 ILE A CA 1
ATOM 2350 C C . ILE A 1 324 ? -7.562 6.575 10.629 1.00 91.94 324 ILE A C 1
ATOM 2352 O O . ILE A 1 324 ? -6.783 5.665 10.351 1.00 91.94 324 ILE A O 1
ATOM 2356 N N . HIS A 1 325 ? -7.716 7.655 9.869 1.00 89.25 325 HIS A N 1
ATOM 2357 C CA . HIS A 1 325 ? -6.948 7.903 8.656 1.00 89.25 325 HIS A CA 1
ATOM 2358 C C . HIS A 1 325 ? -5.532 8.392 8.984 1.00 89.25 325 HIS A C 1
ATOM 2360 O O . HIS A 1 325 ? -5.344 9.208 9.883 1.00 89.25 325 HIS A O 1
ATOM 2366 N N . PHE A 1 326 ? -4.552 7.920 8.216 1.00 84.56 326 PHE A N 1
ATOM 2367 C CA . PHE A 1 326 ? -3.181 8.412 8.239 1.00 84.56 326 PHE A CA 1
ATOM 2368 C C . PHE A 1 326 ? -2.527 8.188 6.879 1.00 84.56 326 PHE A C 1
ATOM 2370 O O . PHE A 1 326 ? -2.599 7.086 6.368 1.00 84.56 326 PHE A O 1
ATOM 2377 N N . ALA A 1 327 ? -1.879 9.198 6.294 1.00 76.38 327 ALA A N 1
ATOM 2378 C CA . ALA A 1 327 ? -0.980 9.054 5.137 1.00 76.38 327 ALA A CA 1
ATOM 2379 C C . ALA A 1 327 ? -1.426 8.037 4.051 1.00 76.38 327 ALA A C 1
ATOM 2381 O O . ALA A 1 327 ? -0.685 7.126 3.697 1.00 76.38 327 ALA A O 1
ATOM 2382 N N . GLY A 1 328 ? -2.653 8.155 3.525 1.00 86.38 328 GLY A N 1
ATOM 2383 C CA . GLY A 1 328 ? -3.136 7.280 2.444 1.00 86.38 328 GLY A CA 1
ATOM 2384 C C . GLY A 1 328 ? -3.468 5.839 2.863 1.00 86.38 328 GLY A C 1
ATOM 2385 O O . GLY A 1 328 ? -3.747 5.006 1.998 1.00 86.38 328 GLY A O 1
ATOM 2386 N N . LEU A 1 329 ? -3.490 5.556 4.167 1.00 91.00 329 LEU A N 1
ATOM 2387 C CA . LEU A 1 329 ? -3.916 4.312 4.812 1.00 91.00 329 LEU A CA 1
ATOM 2388 C C . LEU A 1 329 ? -4.893 4.603 5.970 1.00 91.00 329 LEU A C 1
ATOM 2390 O O . LEU A 1 329 ? -5.112 5.752 6.360 1.00 91.00 329 LEU A O 1
ATOM 2394 N N . LYS A 1 330 ? -5.533 3.566 6.514 1.00 93.75 330 LYS A N 1
ATOM 2395 C CA . LYS A 1 330 ? -6.502 3.715 7.607 1.00 93.75 330 LYS A CA 1
ATOM 2396 C C . LYS A 1 330 ? -6.379 2.591 8.626 1.00 93.75 330 LYS A C 1
ATOM 2398 O O . LYS A 1 330 ? -6.444 1.423 8.259 1.00 93.75 330 LYS A O 1
ATOM 2403 N N . PHE A 1 331 ? -6.254 2.932 9.903 1.00 94.19 331 PHE A N 1
ATOM 2404 C CA . PHE A 1 331 ? -6.314 1.965 10.997 1.00 94.19 331 PHE A CA 1
ATOM 2405 C C . PHE A 1 331 ? -7.768 1.664 11.340 1.00 94.19 331 PHE A C 1
ATOM 2407 O O . PHE A 1 331 ? -8.545 2.575 11.629 1.00 94.19 331 PHE A O 1
ATOM 2414 N N . VAL A 1 332 ? -8.145 0.391 11.308 1.00 95.94 332 VAL A N 1
ATOM 2415 C CA . VAL A 1 332 ? -9.521 -0.057 11.547 1.00 95.94 332 VAL A CA 1
ATOM 2416 C C . VAL A 1 332 ? -9.514 -1.111 12.640 1.00 95.94 332 VAL A C 1
ATOM 2418 O O . VAL A 1 332 ? -8.852 -2.133 12.505 1.00 95.94 332 VAL A O 1
ATOM 2421 N N . VAL A 1 333 ? -10.275 -0.887 13.708 1.00 96.88 333 VAL A N 1
ATOM 2422 C CA . VAL A 1 333 ? -10.458 -1.885 14.768 1.00 96.88 333 VAL A CA 1
ATOM 2423 C C . VAL A 1 333 ? -11.518 -2.897 14.330 1.00 96.88 333 VAL A C 1
ATOM 2425 O O . VAL A 1 333 ? -12.593 -2.513 13.874 1.00 96.88 333 VAL A O 1
ATOM 2428 N N . ARG A 1 334 ? -11.230 -4.189 14.459 1.00 96.25 334 ARG A N 1
ATOM 2429 C CA . ARG A 1 334 ? -12.094 -5.317 14.075 1.00 96.25 334 ARG A CA 1
ATOM 2430 C C . ARG A 1 334 ? -12.038 -6.435 15.106 1.00 96.25 334 ARG A C 1
ATOM 2432 O O . ARG A 1 334 ? -11.183 -6.400 15.988 1.00 96.25 334 ARG A O 1
ATOM 2439 N N . ASN A 1 335 ? -12.920 -7.425 14.972 1.00 95.75 335 ASN A N 1
ATOM 2440 C CA . ASN A 1 335 ? -12.954 -8.631 15.810 1.00 95.75 335 ASN A CA 1
ATOM 2441 C C . ASN A 1 335 ? -12.932 -8.302 17.312 1.00 95.75 335 ASN A C 1
ATOM 2443 O O . ASN A 1 335 ? -12.155 -8.870 18.081 1.00 95.75 335 ASN A O 1
ATOM 2447 N N . VAL A 1 336 ? -13.734 -7.319 17.714 1.00 97.12 336 VAL A N 1
ATOM 2448 C CA . VAL A 1 336 ? -13.796 -6.861 19.101 1.00 97.12 336 VAL A CA 1
ATOM 2449 C C . VAL A 1 336 ? -14.480 -7.929 19.953 1.00 97.12 336 VAL A C 1
ATOM 2451 O O . VAL A 1 336 ? -15.583 -8.370 19.641 1.00 97.12 336 VAL A O 1
ATOM 2454 N N . ASN A 1 337 ? -13.833 -8.346 21.039 1.00 96.69 337 ASN A N 1
ATOM 2455 C CA . ASN A 1 337 ? -14.352 -9.369 21.937 1.00 96.69 337 ASN A CA 1
ATOM 2456 C C . ASN A 1 337 ? -14.168 -8.944 23.396 1.00 96.69 337 ASN A C 1
ATOM 2458 O O . ASN A 1 337 ? -13.092 -9.103 23.977 1.00 96.69 337 ASN A O 1
ATOM 2462 N N . ALA A 1 338 ? -15.246 -8.438 24.003 1.00 94.25 338 ALA A N 1
ATOM 2463 C CA . ALA A 1 338 ? -15.241 -7.993 25.395 1.00 94.25 338 ALA A CA 1
ATOM 2464 C C . ALA A 1 338 ? -14.975 -9.132 26.393 1.00 94.25 338 ALA A C 1
ATOM 2466 O O . ALA A 1 338 ? -14.303 -8.905 27.392 1.00 94.25 338 ALA A O 1
ATOM 2467 N N . LYS A 1 339 ? -15.430 -10.365 26.117 1.00 94.12 339 LYS A N 1
ATOM 2468 C CA . LYS A 1 339 ? -15.210 -11.515 27.019 1.00 94.12 339 LYS A CA 1
ATOM 2469 C C . LYS A 1 339 ? -13.735 -11.892 27.133 1.00 94.12 339 LYS A C 1
ATOM 2471 O O . LYS A 1 339 ? -13.311 -12.383 28.169 1.00 94.12 339 LYS A O 1
ATOM 2476 N N . GLN A 1 340 ? -12.980 -11.708 26.053 1.00 93.44 340 GLN A N 1
ATOM 2477 C CA . GLN A 1 340 ? -11.550 -12.013 26.006 1.00 93.44 340 GLN A CA 1
ATOM 2478 C C . GLN A 1 340 ? -10.671 -10.773 26.209 1.00 93.44 340 GLN A C 1
ATOM 2480 O O . GLN A 1 340 ? -9.451 -10.911 26.254 1.00 93.44 340 GLN A O 1
ATOM 2485 N N . GLY A 1 341 ? -11.258 -9.573 26.264 1.00 94.88 341 GLY A N 1
ATOM 2486 C CA . GLY A 1 341 ? -10.505 -8.320 26.287 1.00 94.88 341 GLY A CA 1
ATOM 2487 C C . GLY A 1 341 ? -9.606 -8.156 25.057 1.00 94.88 341 GLY A C 1
ATOM 2488 O O . GLY A 1 341 ? -8.463 -7.720 25.187 1.00 94.88 341 GLY A O 1
ATOM 2489 N N . THR A 1 342 ? -10.076 -8.562 23.869 1.00 96.75 342 THR A N 1
ATOM 2490 C CA . THR A 1 342 ? -9.275 -8.543 22.631 1.00 96.75 342 THR A CA 1
ATOM 2491 C C . THR A 1 342 ? -9.910 -7.726 21.513 1.00 96.75 342 THR A C 1
ATOM 2493 O O . THR A 1 342 ? -11.123 -7.522 21.462 1.00 96.75 342 THR A O 1
ATOM 2496 N N . ALA A 1 343 ? -9.059 -7.263 20.598 1.00 97.12 343 ALA A N 1
ATOM 2497 C CA . ALA A 1 343 ? -9.441 -6.645 19.335 1.00 97.12 343 ALA A CA 1
ATOM 2498 C C . ALA A 1 343 ? -8.307 -6.815 18.314 1.00 97.12 343 ALA A C 1
ATOM 2500 O O . ALA A 1 343 ? -7.159 -7.052 18.682 1.00 97.12 343 ALA A O 1
ATOM 2501 N N . THR A 1 344 ? -8.594 -6.651 17.029 1.00 95.75 344 THR A N 1
ATOM 2502 C CA . THR A 1 344 ? -7.585 -6.632 15.964 1.00 95.75 344 THR A CA 1
ATOM 2503 C C . THR A 1 344 ? -7.509 -5.234 15.363 1.00 95.75 344 THR A C 1
ATOM 2505 O O . THR A 1 344 ? -8.531 -4.654 15.007 1.00 95.75 344 THR A O 1
ATOM 2508 N N . VAL A 1 345 ? -6.305 -4.687 15.210 1.00 94.94 345 VAL A N 1
ATOM 2509 C CA . VAL A 1 345 ? -6.073 -3.489 14.398 1.00 94.94 345 VAL A CA 1
ATOM 2510 C C . VAL A 1 345 ? -5.693 -3.934 12.996 1.00 94.94 345 VAL A C 1
ATOM 2512 O O . VAL A 1 345 ? -4.652 -4.561 12.789 1.00 94.94 345 VAL A O 1
ATOM 2515 N N . ASN A 1 346 ? -6.532 -3.583 12.031 1.00 95.19 346 ASN A N 1
ATOM 2516 C CA . ASN A 1 346 ? -6.282 -3.773 10.615 1.00 95.19 346 ASN A CA 1
ATOM 2517 C C . ASN A 1 346 ? -5.700 -2.506 9.994 1.00 95.19 346 ASN A C 1
ATOM 2519 O O . ASN A 1 346 ? -6.048 -1.386 10.376 1.00 95.19 346 ASN A O 1
ATOM 2523 N N . LEU A 1 347 ? -4.860 -2.706 8.983 1.00 94.56 347 LEU A N 1
ATOM 2524 C CA . LEU A 1 347 ? -4.420 -1.665 8.074 1.00 94.56 347 LEU A CA 1
ATOM 2525 C C . LEU A 1 347 ? -5.239 -1.748 6.789 1.00 94.56 347 LEU A C 1
ATOM 2527 O O . LEU A 1 347 ? -5.152 -2.731 6.048 1.00 94.56 347 LEU A O 1
ATOM 2531 N N . ASN A 1 348 ? -6.038 -0.717 6.548 1.00 95.25 348 ASN A N 1
ATOM 2532 C CA . ASN A 1 348 ? -6.895 -0.598 5.387 1.00 95.25 348 ASN A CA 1
ATOM 2533 C C . ASN A 1 348 ? -6.291 0.327 4.331 1.00 95.25 348 ASN A C 1
ATOM 2535 O O . ASN A 1 348 ? -5.714 1.370 4.640 1.00 95.25 348 ASN A O 1
ATOM 2539 N N . PHE A 1 349 ? -6.479 -0.051 3.071 1.00 94.81 349 PHE A N 1
ATOM 2540 C CA . PHE A 1 349 ? -5.905 0.596 1.904 1.00 94.81 349 PHE A CA 1
ATOM 2541 C C . PHE A 1 349 ? -6.991 1.159 1.003 1.00 94.81 349 PHE A C 1
ATOM 2543 O O . PHE A 1 349 ? -8.076 0.589 0.851 1.00 94.81 349 PHE A O 1
ATOM 2550 N N . ARG A 1 350 ? -6.635 2.259 0.352 1.00 93.19 350 ARG A N 1
ATOM 2551 C CA . ARG A 1 350 ? -7.338 2.814 -0.796 1.00 93.19 350 ARG A CA 1
ATOM 2552 C C . ARG A 1 350 ? -6.372 2.933 -1.960 1.00 93.19 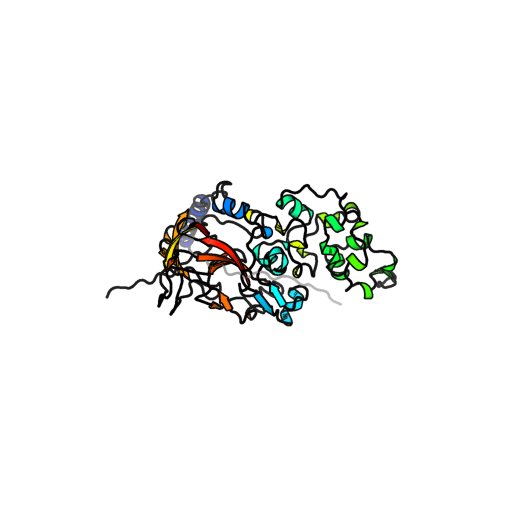350 ARG A C 1
ATOM 2554 O O . ARG A 1 350 ? -5.166 2.768 -1.793 1.00 93.19 350 ARG A O 1
ATOM 2561 N N . SER A 1 351 ? -6.895 3.280 -3.121 1.00 90.81 351 SER A N 1
ATOM 2562 C CA . SER A 1 351 ? -6.068 3.755 -4.217 1.00 90.81 351 SER A CA 1
ATOM 2563 C C . SER A 1 351 ? -6.605 5.077 -4.732 1.00 90.81 351 SER A C 1
ATOM 2565 O O . SER A 1 351 ? -7.820 5.292 -4.760 1.00 90.81 351 SER A O 1
ATOM 2567 N N . CYS A 1 352 ? -5.684 5.957 -5.101 1.00 89.75 352 CYS A N 1
ATOM 2568 C CA . CYS A 1 352 ? -5.974 7.282 -5.611 1.00 89.75 352 CYS A CA 1
ATOM 2569 C C . CYS A 1 352 ? -5.336 7.494 -6.980 1.00 89.75 352 CYS A C 1
ATOM 2571 O O . CYS A 1 352 ? -4.226 7.036 -7.257 1.00 89.75 352 CYS A O 1
ATOM 2573 N N . PHE A 1 353 ? -6.039 8.260 -7.799 1.00 83.75 353 PHE A N 1
ATOM 2574 C CA . PHE A 1 353 ? -5.598 8.771 -9.079 1.00 83.75 353 PHE A CA 1
ATOM 2575 C C . PHE A 1 353 ? -5.783 10.291 -9.093 1.00 83.75 353 PHE A C 1
ATOM 2577 O O . PHE A 1 353 ? -6.752 10.799 -8.532 1.00 83.75 353 PHE A O 1
ATOM 2584 N N . TYR A 1 354 ? -4.839 11.007 -9.706 1.00 83.06 354 TYR A N 1
ATOM 2585 C CA . TYR A 1 354 ? -4.720 12.463 -9.564 1.00 83.06 354 TYR A CA 1
ATOM 2586 C C . TYR A 1 354 ? -4.897 13.250 -10.871 1.00 83.06 354 TYR A C 1
ATOM 2588 O O . TYR A 1 354 ? -4.781 14.476 -10.854 1.00 83.06 354 TYR A O 1
ATOM 2596 N N . ALA A 1 355 ? -5.150 12.600 -12.016 1.00 76.62 355 ALA A N 1
ATOM 2597 C CA . ALA A 1 355 ? -5.403 13.370 -13.235 1.00 76.62 355 ALA A CA 1
ATOM 2598 C C . ALA A 1 355 ? -6.812 13.968 -13.197 1.00 76.62 355 ALA A C 1
ATOM 2600 O O . ALA A 1 355 ? -7.776 13.268 -12.894 1.00 76.62 355 ALA A O 1
ATOM 2601 N N . PHE A 1 356 ? -6.907 15.256 -13.536 1.00 80.31 356 PHE A N 1
ATOM 2602 C CA . PHE A 1 356 ? -8.137 16.058 -13.467 1.00 80.31 356 PHE A CA 1
ATOM 2603 C C . PHE A 1 356 ? -8.732 16.192 -12.053 1.00 80.31 356 PHE A C 1
ATOM 2605 O O . PHE A 1 356 ? -9.921 16.455 -11.890 1.00 80.31 356 PHE A O 1
ATOM 2612 N N . GLY A 1 357 ? -7.884 16.071 -11.030 1.00 85.31 357 GLY A N 1
ATOM 2613 C CA . GLY A 1 357 ? -8.263 16.176 -9.626 1.00 85.31 357 GLY A CA 1
ATOM 2614 C C . GLY A 1 357 ? -7.998 14.884 -8.863 1.00 85.31 357 GLY A C 1
ATOM 2615 O O . GLY A 1 357 ? -7.596 13.868 -9.422 1.00 85.31 357 GLY A O 1
ATOM 2616 N N . GLU A 1 358 ? -8.195 14.934 -7.549 1.00 89.44 358 GLU A N 1
ATOM 2617 C CA . GLU A 1 358 ? -8.018 13.765 -6.694 1.00 89.44 358 GLU A CA 1
ATOM 2618 C C . GLU A 1 358 ? -9.273 12.888 -6.710 1.00 89.44 358 GLU A C 1
ATOM 2620 O O . GLU A 1 358 ? -10.364 13.298 -6.294 1.00 89.44 358 GLU A O 1
ATOM 2625 N N . HIS A 1 359 ? -9.095 11.650 -7.151 1.00 89.50 359 HIS A N 1
ATOM 2626 C CA . HIS A 1 359 ? -10.110 10.614 -7.155 1.00 89.50 359 HIS A CA 1
ATOM 2627 C C . HIS A 1 359 ? -9.588 9.424 -6.364 1.00 89.50 359 HIS A C 1
ATOM 2629 O O . HIS A 1 359 ? -8.552 8.867 -6.706 1.00 89.50 359 HIS A O 1
ATOM 2635 N N . CYS A 1 360 ? -10.297 9.018 -5.316 1.00 92.19 360 CYS A N 1
ATOM 2636 C CA . CYS A 1 360 ? -9.853 7.964 -4.411 1.00 92.19 360 CYS A CA 1
ATOM 2637 C C . CYS A 1 360 ? -10.967 6.960 -4.150 1.00 92.19 360 CYS A C 1
ATOM 2639 O O . CYS A 1 360 ? -12.129 7.333 -3.979 1.00 92.19 360 CYS A O 1
ATOM 2641 N N . THR A 1 361 ? -10.616 5.682 -4.079 1.00 92.81 361 THR A N 1
ATOM 2642 C CA . THR A 1 361 ? -11.538 4.674 -3.553 1.00 92.81 361 THR A CA 1
ATOM 2643 C C . THR A 1 361 ? -11.753 4.892 -2.052 1.00 92.81 361 THR A C 1
ATOM 2645 O O . THR A 1 361 ? -10.912 5.517 -1.396 1.00 92.81 361 THR A O 1
ATOM 2648 N N . PRO A 1 362 ? -12.819 4.334 -1.460 1.00 94.44 362 PRO A N 1
ATOM 2649 C CA . PRO A 1 362 ? -12.868 4.154 -0.013 1.00 94.44 362 PRO A CA 1
ATOM 2650 C C . PRO A 1 362 ? -11.731 3.239 0.496 1.00 94.44 362 PRO A C 1
ATOM 2652 O O . PRO A 1 362 ? -11.088 2.528 -0.284 1.00 94.44 362 PRO A O 1
ATOM 2655 N N . PHE A 1 363 ? -11.494 3.221 1.807 1.00 94.88 363 PHE A N 1
ATOM 2656 C CA . PHE A 1 363 ? -10.551 2.336 2.509 1.00 94.88 363 PHE A CA 1
ATOM 2657 C C . PHE A 1 363 ? -11.136 0.936 2.759 1.00 94.88 363 PHE A C 1
ATOM 2659 O O . PHE A 1 363 ? -11.319 0.501 3.901 1.00 94.88 363 PHE A O 1
ATOM 2666 N N . PHE A 1 364 ? -11.491 0.227 1.690 1.00 90.44 364 PHE A N 1
ATOM 2667 C CA . PHE A 1 364 ? -12.322 -0.978 1.785 1.00 90.44 364 PHE A CA 1
ATOM 2668 C C . PHE A 1 364 ? -11.539 -2.297 1.918 1.00 90.44 364 PHE A C 1
ATOM 2670 O O . PHE A 1 364 ? -12.098 -3.274 2.411 1.00 90.44 364 PHE A O 1
ATOM 2677 N N . ILE A 1 365 ? -10.259 -2.346 1.527 1.00 90.88 365 ILE A N 1
ATOM 2678 C CA . ILE A 1 365 ? -9.420 -3.557 1.639 1.00 90.88 365 ILE A CA 1
ATOM 2679 C C . ILE A 1 365 ? -8.566 -3.453 2.889 1.00 90.88 365 ILE A C 1
ATOM 2681 O O . ILE A 1 365 ? -7.855 -2.465 3.030 1.00 90.88 365 ILE A O 1
ATOM 2685 N N . GLY A 1 366 ? -8.593 -4.454 3.768 1.00 93.12 366 GLY A N 1
ATOM 2686 C CA . GLY A 1 366 ? -7.877 -4.411 5.041 1.00 93.12 366 GLY A CA 1
ATOM 2687 C C . GLY A 1 366 ? -7.182 -5.710 5.397 1.00 93.12 366 GLY A C 1
ATOM 2688 O O . GLY A 1 366 ? -7.725 -6.783 5.165 1.00 93.12 366 GLY A O 1
ATOM 2689 N N . PHE A 1 367 ? -6.012 -5.605 6.018 1.00 94.75 367 PHE A N 1
ATOM 2690 C CA . PHE A 1 367 ? -5.243 -6.754 6.497 1.00 94.75 367 PHE A CA 1
ATOM 2691 C C . PHE A 1 367 ? -4.934 -6.599 7.986 1.00 94.75 367 PHE A C 1
ATOM 2693 O O . PHE A 1 367 ? -4.648 -5.476 8.414 1.00 94.75 367 PHE A O 1
ATOM 2700 N N . PRO A 1 368 ? -4.973 -7.681 8.784 1.00 93.88 368 PRO A N 1
ATOM 2701 C CA . PRO A 1 368 ? -4.588 -7.613 10.188 1.00 93.88 368 PRO A CA 1
ATOM 2702 C C . PRO A 1 368 ? -3.135 -7.161 10.340 1.00 93.88 368 PRO A C 1
ATOM 2704 O O . PRO A 1 368 ? -2.240 -7.670 9.661 1.00 93.88 368 PRO A O 1
ATOM 2707 N N . LEU A 1 369 ? -2.910 -6.211 11.243 1.00 92.00 369 LEU A N 1
ATOM 2708 C CA . LEU A 1 369 ? -1.581 -5.701 11.565 1.00 92.00 369 LEU A CA 1
ATOM 2709 C C . LEU A 1 369 ? -1.184 -6.063 12.996 1.00 92.00 369 LEU A C 1
ATOM 2711 O O . LEU A 1 369 ? -0.111 -6.621 13.209 1.00 92.00 369 LEU A O 1
ATOM 2715 N N . TRP A 1 370 ? -2.066 -5.808 13.966 1.00 90.88 370 TRP A N 1
ATOM 2716 C CA . TRP A 1 370 ? -1.813 -6.114 15.375 1.00 90.88 370 TRP A CA 1
ATOM 2717 C C . TRP A 1 370 ? -3.010 -6.791 16.027 1.00 90.88 370 TRP A C 1
ATOM 2719 O O . TRP A 1 370 ? -4.146 -6.355 15.856 1.00 90.88 370 TRP A O 1
ATOM 2729 N N . GLN A 1 371 ? -2.740 -7.817 16.831 1.00 93.38 371 GLN A N 1
ATOM 2730 C CA . GLN A 1 371 ? -3.722 -8.371 17.754 1.00 93.38 371 GLN A CA 1
ATOM 2731 C C . GLN A 1 371 ? -3.533 -7.722 19.123 1.00 93.38 371 GLN A C 1
ATOM 2733 O O . GLN A 1 371 ? -2.472 -7.858 19.735 1.00 93.38 371 GLN A O 1
ATOM 2738 N N . LEU A 1 372 ? -4.572 -7.039 19.591 1.00 94.06 372 LEU A N 1
ATOM 2739 C CA . LEU A 1 372 ? -4.624 -6.423 20.904 1.00 94.06 372 LEU A CA 1
ATOM 2740 C C . LEU A 1 372 ? -5.202 -7.395 21.930 1.00 94.06 372 LEU A C 1
ATOM 2742 O O . LEU A 1 372 ? -6.149 -8.138 21.658 1.00 94.06 372 LEU A O 1
ATOM 2746 N N . SER A 1 373 ? -4.629 -7.356 23.125 1.00 93.25 373 SER A N 1
ATOM 2747 C CA . SER A 1 373 ? -5.114 -8.039 24.324 1.00 93.25 373 SER A CA 1
ATOM 2748 C C . SER A 1 373 ? -4.690 -7.254 25.560 1.00 93.25 373 SER A C 1
ATOM 2750 O O . SER A 1 373 ? -3.846 -6.368 25.451 1.00 93.25 373 SER A O 1
ATOM 2752 N N . GLU A 1 374 ? -5.184 -7.605 26.744 1.00 82.94 374 GLU A N 1
ATOM 2753 C CA . GLU A 1 374 ? -4.726 -6.996 28.006 1.00 82.94 374 GLU A CA 1
ATOM 2754 C C . GLU A 1 374 ? -3.194 -7.034 28.169 1.00 82.94 374 GLU A C 1
ATOM 2756 O O . GLU A 1 374 ? -2.584 -6.070 28.626 1.00 82.94 374 GLU A O 1
ATOM 2761 N N . ARG A 1 375 ? -2.546 -8.120 27.721 1.00 82.75 375 ARG A N 1
ATOM 2762 C CA . ARG A 1 375 ? -1.079 -8.274 27.765 1.00 82.75 375 ARG A CA 1
ATOM 2763 C C . ARG A 1 375 ? -0.351 -7.541 26.637 1.00 82.75 375 ARG A C 1
ATOM 2765 O O . ARG A 1 375 ? 0.835 -7.253 26.761 1.00 82.75 375 ARG A O 1
ATOM 2772 N N . ARG A 1 376 ? -1.025 -7.286 25.513 1.00 86.50 376 ARG A N 1
ATOM 2773 C CA . ARG A 1 376 ? -0.485 -6.604 24.326 1.00 86.50 376 ARG A CA 1
ATOM 2774 C C . ARG A 1 376 ? -1.449 -5.506 23.906 1.00 86.50 376 ARG A C 1
ATOM 2776 O O . ARG A 1 376 ? -2.093 -5.591 22.867 1.00 86.50 376 ARG A O 1
ATOM 2783 N N . ASN A 1 377 ? -1.588 -4.497 24.753 1.00 87.75 377 ASN A N 1
ATOM 2784 C CA . ASN A 1 377 ? -2.609 -3.470 24.577 1.00 87.75 377 ASN A CA 1
ATOM 2785 C C . ASN A 1 377 ? -2.101 -2.217 23.858 1.00 87.75 377 ASN A C 1
ATOM 2787 O O . ASN A 1 377 ? -2.906 -1.373 23.493 1.00 87.75 377 ASN A O 1
ATOM 2791 N N . SER A 1 378 ? -0.794 -2.067 23.651 1.00 87.06 378 SER A N 1
ATOM 2792 C CA . SER A 1 378 ? -0.218 -0.862 23.046 1.00 87.06 378 SER A CA 1
ATOM 2793 C C . SER A 1 378 ? -0.147 -0.966 21.522 1.00 87.06 378 SER A C 1
ATOM 2795 O O . SER A 1 378 ? 0.301 -1.980 20.992 1.00 87.06 378 SER A O 1
ATOM 2797 N N . PHE A 1 379 ? -0.520 0.101 20.822 1.00 87.56 379 PHE A N 1
ATOM 2798 C CA . PHE A 1 379 ? -0.346 0.254 19.381 1.00 87.56 379 PHE A CA 1
ATOM 2799 C C . PHE A 1 379 ? -0.027 1.716 19.034 1.00 87.56 379 PHE A C 1
ATOM 2801 O O . PHE A 1 379 ? -0.575 2.642 19.644 1.00 87.56 379 PHE A O 1
ATOM 2808 N N . PRO A 1 380 ? 0.873 1.967 18.070 1.00 84.62 380 PRO A N 1
ATOM 2809 C CA . PRO A 1 380 ? 1.133 3.324 17.627 1.00 84.62 380 PRO A CA 1
ATOM 2810 C C . PRO A 1 380 ? -0.069 3.830 16.832 1.00 84.62 380 PRO A C 1
ATOM 2812 O O . PRO A 1 380 ? -0.490 3.208 15.854 1.00 84.62 380 PRO A O 1
ATOM 2815 N N . LEU A 1 381 ? -0.595 4.983 17.232 1.00 76.88 381 LEU A N 1
ATOM 2816 C CA . LEU A 1 381 ? -1.545 5.723 16.428 1.00 76.88 381 LEU A CA 1
ATOM 2817 C C . LEU A 1 381 ? -0.843 6.938 15.843 1.00 76.88 381 LEU A C 1
ATOM 2819 O O . LEU A 1 381 ? -0.559 7.925 16.526 1.00 76.88 381 LEU A O 1
ATOM 2823 N N . ILE A 1 382 ? -0.622 6.881 14.538 1.00 72.62 382 ILE A N 1
ATOM 2824 C CA . ILE A 1 382 ? -0.217 8.067 13.809 1.00 72.62 382 ILE A CA 1
ATOM 2825 C C . ILE A 1 382 ? -1.476 8.720 13.276 1.00 72.62 382 ILE A C 1
ATOM 2827 O O . ILE A 1 382 ? -2.262 8.094 12.577 1.00 72.62 382 ILE A O 1
ATOM 2831 N N . THR A 1 383 ? -1.681 9.968 13.651 1.00 64.88 383 THR A N 1
ATOM 2832 C CA . THR A 1 383 ? -2.731 10.819 13.113 1.00 64.88 383 THR A CA 1
ATOM 2833 C C . THR A 1 383 ? -2.256 12.257 13.257 1.00 64.88 383 THR A C 1
ATOM 2835 O O . THR A 1 383 ? -1.588 12.603 14.233 1.00 64.88 383 THR A O 1
ATOM 2838 N N . THR A 1 384 ? -2.535 13.069 12.248 1.00 51.28 384 THR A N 1
ATOM 2839 C CA . THR A 1 384 ? -2.304 14.519 12.266 1.00 51.28 384 THR A CA 1
ATOM 2840 C C . THR A 1 384 ? -3.501 15.272 12.836 1.00 51.28 384 THR A C 1
ATOM 2842 O O . THR A 1 384 ? -3.361 16.421 13.230 1.00 51.28 384 THR A O 1
ATOM 2845 N N . ASP A 1 385 ? -4.652 14.600 12.934 1.00 52.72 385 ASP A N 1
ATOM 2846 C CA . ASP A 1 385 ? -5.962 15.192 13.188 1.00 52.72 385 ASP A CA 1
ATOM 2847 C C . ASP A 1 385 ? -6.763 14.287 14.131 1.00 52.72 385 ASP A C 1
ATOM 2849 O O . ASP A 1 385 ? -7.870 13.848 13.816 1.00 52.72 385 ASP A O 1
ATOM 2853 N N . ALA A 1 386 ? -6.190 13.931 15.287 1.00 58.94 386 ALA A N 1
ATOM 2854 C CA . ALA A 1 386 ? -6.899 13.162 16.311 1.00 58.94 386 ALA A CA 1
ATOM 2855 C C . ALA A 1 386 ? -8.005 14.013 16.962 1.00 58.94 386 ALA A C 1
ATOM 2857 O O . ALA A 1 386 ? -7.937 14.363 18.136 1.00 58.94 386 ALA A O 1
ATOM 2858 N N . SER A 1 387 ? -9.035 14.399 16.218 1.00 67.56 387 SER A N 1
ATOM 2859 C CA . SER A 1 387 ? -10.206 15.032 16.802 1.00 67.56 387 SER A CA 1
ATOM 2860 C C . SER A 1 387 ? -11.015 13.986 17.563 1.00 67.56 387 SER A C 1
ATOM 2862 O O . SER A 1 387 ? -11.092 12.818 17.180 1.00 67.56 387 SER A O 1
ATOM 2864 N N . VAL A 1 388 ? -11.648 14.411 18.651 1.00 71.50 388 VAL A N 1
ATOM 2865 C CA . VAL A 1 388 ? -12.674 13.636 19.353 1.00 71.50 388 VAL A CA 1
ATOM 2866 C C . VAL A 1 388 ? -13.894 14.520 19.547 1.00 71.50 388 VAL A C 1
ATOM 2868 O O . VAL A 1 388 ? -13.771 15.692 19.901 1.00 71.50 388 VAL A O 1
ATOM 2871 N N . VAL A 1 389 ? -15.089 13.970 19.344 1.00 74.94 389 VAL A N 1
ATOM 2872 C CA . VAL A 1 389 ? -16.329 14.716 19.600 1.00 74.94 389 VAL A CA 1
ATOM 2873 C C . VAL A 1 389 ? -16.655 14.664 21.089 1.00 74.94 389 VAL A C 1
ATOM 2875 O O . VAL A 1 389 ? -16.959 13.602 21.633 1.00 74.94 389 VAL A O 1
ATOM 2878 N N . ARG A 1 390 ? -16.625 15.814 21.771 1.00 72.12 390 ARG A N 1
ATOM 2879 C CA . ARG A 1 390 ? -17.055 15.936 23.172 1.00 72.12 390 ARG A CA 1
ATOM 2880 C C . ARG A 1 390 ? -18.479 16.466 23.249 1.00 72.12 390 ARG A C 1
ATOM 2882 O O . ARG A 1 390 ? -18.760 17.604 22.902 1.00 72.12 390 ARG A O 1
ATOM 2889 N N . MET A 1 391 ? -19.376 15.633 23.760 1.00 66.06 391 MET A N 1
ATOM 2890 C CA . MET A 1 391 ? -20.718 16.062 24.159 1.00 66.06 391 MET A CA 1
ATOM 2891 C C . MET A 1 391 ? -20.643 16.724 25.540 1.00 66.06 391 MET A C 1
ATOM 2893 O O . MET A 1 391 ? -20.321 16.038 26.510 1.00 66.06 391 MET A O 1
ATOM 2897 N N . ILE A 1 392 ? -20.956 18.017 25.632 1.00 68.12 392 ILE A N 1
ATOM 2898 C CA . ILE A 1 392 ? -21.109 18.736 26.903 1.00 68.12 392 ILE A CA 1
ATOM 2899 C C . ILE A 1 392 ? -22.606 18.771 27.222 1.00 68.12 392 ILE A C 1
ATOM 2901 O O . ILE A 1 392 ? -23.387 19.343 26.465 1.00 68.12 392 ILE A O 1
ATOM 2905 N N . ARG A 1 393 ? -23.031 18.130 28.317 1.00 64.12 393 ARG A N 1
ATOM 2906 C CA . ARG A 1 393 ? -24.382 18.346 28.852 1.00 64.12 393 ARG A CA 1
ATOM 2907 C C . ARG A 1 393 ? -24.332 19.590 29.726 1.00 64.12 393 ARG A C 1
ATOM 2909 O O . ARG A 1 393 ? -23.751 19.545 30.803 1.00 64.12 393 ARG A O 1
ATOM 2916 N N . LEU A 1 394 ? -24.931 20.679 29.256 1.00 56.16 394 LEU A N 1
ATOM 2917 C CA . LEU A 1 394 ? -25.217 21.823 30.113 1.00 56.16 394 LEU A CA 1
ATOM 2918 C C . LEU A 1 394 ? -26.325 21.389 31.079 1.00 56.16 394 LEU A C 1
ATOM 2920 O O . LEU A 1 394 ? -27.422 21.042 30.638 1.00 56.16 394 LEU A O 1
ATOM 2924 N N . GLN A 1 395 ? -26.011 21.318 32.373 1.00 55.62 395 GLN A N 1
ATOM 2925 C CA . GLN A 1 395 ? -27.046 21.226 33.400 1.00 55.62 395 GLN A CA 1
ATOM 2926 C C . GLN A 1 395 ? -27.809 22.555 33.378 1.00 55.62 395 GLN A C 1
ATOM 2928 O O . GLN A 1 395 ? -27.181 23.613 33.397 1.00 55.62 395 GLN A O 1
ATOM 2933 N N . LYS A 1 396 ? -29.132 22.481 33.212 1.00 47.81 396 LYS A N 1
ATOM 2934 C CA . LYS A 1 396 ? -30.023 23.632 33.372 1.00 47.81 396 LYS A CA 1
ATOM 2935 C C . LYS A 1 396 ? -30.357 23.816 34.837 1.00 47.81 396 LYS A C 1
ATOM 2937 O O . LYS A 1 396 ? -30.525 22.767 35.502 1.00 47.81 396 LYS A O 1
#

Radius of gyration: 28.02 Å; chains: 1; bounding box: 56×81×82 Å

Organism: Chamaesiphon minutus (strain ATCC 27169 / PCC 6605) (NCBI:txid1173020)

pLDDT: mean 83.51, std 19.98, range [30.41, 98.44]

Secondary structure (DSSP, 8-state):
-------------------GGGHHHHHHHHHHHHHHHHH---------TT-HHHHHHHT--TTTSPPPSS-EEEE--HHHHGGGTT--EEEE-TT--HHHHS-HHHHHHHH-GGG--HHHHHHHTTPPPP-S-SBHHHH-GGGGGSBHHHHHHH-GGGGGGS-GGGEEE-STTS-EEE-GGGTTSBHHHHS-TTT-BGGGSGGGGGS-GGGSTTGGGS-GGGSTTGGGS-GGGSTT----TT-EEEEEEEEEEEES-B-SSB--B-SSSTT--B-SSEEEEEEEEEES-GGGTTEEEE-TTT-EEE--BGGGTTGGGGEEE-BEEETTEEEEEEEEETTTTEEEEEEEE--EE-TTS-EE--S-EEEEEEEEBTTB-EEEE--S------------

Foldseek 3Di:
DDDDDDDDDDDDDDDDDDDPPVVVVVVVVVVVVVCCVVVPCPPLPPCPPPNVQLVVLQPDFLLPFFAAQAKDKWADDPVCCQVLLNDGMQIGHHRDRQQAGPFVLFVCQQFVQLQDALQNLCVLLVHDGQPQQDFCCVSPVCLQVFAPQLNCQQPVLCVLQFDPVQWDQDDPVRDIDGDPVRRRPRPCVRGVRRVHTCNSVVVRRVGGNNSGRSSRRHGNNSHPNRRSRRSSSGPLDDQGRQWFKKFFDAWDWFDAFAQFLEQWAEPVGGSHTAGTGWTWTFIQTPDGDRVSHRHIATALVRDWYAFWDDPQCCIVHRIGRIAADDRQKTWGWAPGDRVQQKIFTWIFTKGWDQVVHITIHGSHDITTDDIDGPVRGIDTGRHPDRDTDHDDDDDD